Protein AF-0000000075581599 (afdb_homodimer)

Foldseek 3Di:
DDDPPNPPDDDDQFDLDPPWDWAEAQEDWDDDDQKIKDKIWTQQCDPQAPDPPQQRIWIKIKMFGPPDDPSYNVRIDIADGDGNVVVDDQVPPPPPCFLVQDADQHYWDDRDVVFTAYHWHWGHWYKDFQDPPPFPPDDPPWGKIKIWTQTRRNAFFWIFIWMWTQDPVRHTYIDFDADPVRDGDTIAGHAQSNAHKYWDADPVVQKIKIKHFHQDFQPDDPVPDDCQLAPHHSRRQFQWIFMWIDNHNRDTHGLGTQGHDPGSQFGWGSKDWDDDPQKIKIKTFTADPPASGNVGHDDIDITIDGSSVVSDD/DDDPPNPPDDDDQFDLDPPWDWAEAQEDWDDDDQKIKDKIWTQQCPPQAPDPPQQRIWIKIKMFGPPDDPSYNVRIDIADGDGNVVVDDQVPPPPPCFLVQDADQHYWDDRDVVFTAYHWHWGHWYKDFQDPPPFPPDDPPWGKIKIWTQTRRNAFFWIFIWMWTQDPVRHTYIDFDADPVRDGDTIAGHAQSNAHKYWDADPVVQKIKIKHFHQDFQPDDPVVDDCALADHHSRRQFQWIFMWIDNHNRDTHGLGTQGHDPGSQFGWGSKDWDDDPQKIKIKGFTADPPARGNVGHDDIDITIDGSSVVSPD

Secondary structure (DSSP, 8-state):
---SSTTSS------S-SS--EE--S--EEEETTEEEEEEEEE--TTTS-SS-SSSEEEEEEEEETTS-TTSGGGEEEPPP--HHHH--GGG-TTBT-SSS---SSS-EEEETTEEEPPSEEEEEEEE----TTBTT--SSSEEEEEEEEEESSSSSEEEEEEEEE-TTS-EEEE-EE-TTS-EE-EEE-TTTTS--EEEEETTTTEEEEEEEPPS-TTB-GGG--TTT--SSTT---SEEEEEEESSSSSPEEEEEEEE-SSTTS-EEEEEEEEETTEEEEEEEE--TTSSSSSS--EEEEEEETTGGGG--/---SSTTSS------S-SS--EE--S--EEEETTEEEEEEEEE--TTTS-SS-SSSEEEEEEEEETTS-TTSGGGEEEPPP--HHHH--GGG-TTBT-SSS---SSS-EEEETTEEEPPSEEEEEEEE----TTBTT--SSSEEEEEEEEEESSSSSEEEEEEEEE-TTS-EEEE-EE-TTS-EE-EEE-TTTTS--EEEEETTTTEEEEEEEPPS-TTB-GGGS-TTT--SSTT---SEEEEEEESSSSSPEEEEEEEE-SSTTS-EEEEEEEEETTEEEEEEEE--TTSSSSSS-SEEEEEEETTGGGG--

pLDDT: mean 94.84, std 6.59, range [49.62, 98.94]

InterPro domains:
  IPR036278 Sialidase superfamily [SSF50939] (2-287)

Solvent-accessible surface area (backbone atoms only — not comparable to full-atom values): 32936 Å² total; per-residue (Å²): 138,78,59,89,57,81,63,74,68,75,78,82,89,66,66,68,71,78,95,72,48,76,47,77,62,69,44,38,73,42,75,56,93,66,24,38,34,39,50,38,24,35,52,75,33,70,92,63,27,45,77,72,47,30,21,32,19,17,64,27,48,35,39,29,52,66,85,48,64,82,63,40,39,86,44,50,48,62,32,46,88,51,39,36,60,80,74,51,59,70,87,50,38,64,36,54,20,41,45,18,39,56,57,36,85,38,32,60,25,77,78,48,96,96,27,61,28,51,22,56,27,46,47,56,35,25,70,41,68,69,78,53,81,50,33,69,86,35,65,88,85,46,57,57,39,33,39,41,21,20,23,40,38,63,42,71,34,28,17,32,38,33,32,32,38,43,44,95,87,64,49,31,46,61,46,75,34,62,32,88,43,64,27,41,26,28,49,38,57,29,86,20,16,40,42,58,39,28,58,47,78,38,81,87,81,58,32,37,32,37,39,19,30,49,59,61,57,51,53,41,36,72,87,71,57,53,72,70,44,36,48,66,55,48,54,47,49,32,14,25,22,31,34,29,37,17,66,70,84,62,33,69,41,80,53,46,75,76,45,73,48,92,50,42,32,32,11,36,36,60,30,37,74,48,78,56,89,60,27,38,39,34,38,24,43,20,23,54,94,83,28,83,30,38,81,51,47,73,47,74,46,80,46,76,43,71,51,46,74,70,52,65,128,139,79,59,90,58,82,62,74,68,76,78,82,91,65,66,66,72,78,96,71,49,74,46,77,60,70,45,37,74,43,76,54,96,66,25,37,35,41,50,39,25,36,53,75,32,70,89,64,28,42,77,73,45,31,20,32,20,17,65,28,47,34,38,29,50,66,86,47,64,80,62,42,39,86,43,50,48,63,33,46,88,51,38,35,61,79,74,50,59,69,88,52,37,63,36,52,21,40,44,18,38,55,56,34,85,38,30,60,25,76,79,47,95,96,25,60,28,50,22,56,26,46,47,56,35,26,71,43,68,69,77,53,83,48,32,68,86,34,63,88,86,47,56,56,38,33,38,41,20,20,24,41,36,64,40,72,34,27,18,31,39,33,32,34,37,43,44,95,87,64,50,31,46,62,45,75,34,63,32,86,41,64,26,40,26,28,50,38,58,29,86,22,16,41,42,58,36,27,58,47,76,38,80,88,81,58,33,37,33,36,39,21,29,49,59,62,58,51,53,42,36,71,86,72,56,51,77,68,42,37,48,65,55,47,53,49,49,32,14,26,21,33,34,28,37,16,67,70,84,60,33,69,40,81,53,46,74,76,46,74,47,90,50,43,32,34,11,35,35,60,32,37,74,49,78,56,88,59,26,38,40,33,37,24,42,21,26,54,93,82,28,84,31,37,80,50,48,74,46,74,44,82,45,76,41,70,52,47,76,72,51,65,128

Nearest PDB structures (foldseek):
  1w2t-assembly2_B  TM=5.228E-01  e=1.938E-05  Thermotoga maritima MSB8
  4yz5-assembly1_A  TM=5.292E-01  e=6.249E-04  Streptococcus pneumoniae
  3sc7-assembly1_X  TM=5.652E-01  e=1.635E-03  Aspergillus ficuum
  4yz5-assembly2_B  TM=5.063E-01  e=1.550E-03  Streptococcus pneumoniae
  4yz3-assembly1_A  TM=5.206E-01  e=7.700E-03  Streptococcus pneumoniae TIGR4

Organism: Bacteroides fragilis (strain ATCC 25285 / DSM 2151 / CCUG 4856 / JCM 11019 / LMG 10263 / NCTC 9343 / Onslow / VPI 2553 / EN-2) (NCBI:txid272559)

Sequence (626 aa):
MKSEDNGESWSDTYFLTHGEKWHSSACNVLFSNGNVYLAMEQRCRLNEVTGWDVAGLSPTLFRACVEDNLCLASSWSRSEKFIYKEVFDGAKLDFFGIPFYDCETNKPKEIATGINNAPLGWLEANVVKFVDKDHIWHTDLKEVFHLFLRAHTGGVNYAHLFKIEIQDDQSMIPSLEHTPSGQKISYIPFPGGHLKFFIIYDELTRFYWLVSNQATDSMRRVSSLSNIKRYGLPNNERHRLQLHFSRNCVDWCFAGMVACSTNELYSRNYPSAVIKGDDLHIVCRSADEHALNPQYNNMITHHIVSNFRQLIYMKSEDNGESWSDTYFLTHGEKWHSSACNVLFSNGNVYLAMEQRCRLNEVTGWDVAGLSPTLFRACVEDNLCLASSWSRSEKFIYKEVFDGAKLDFFGIPFYDCETNKPKEIATGINNAPLGWLEANVVKFVDKDHIWHTDLKEVFHLFLRAHTGGVNYAHLFKIEIQDDQSMIPSLEHTPSGQKISYIPFPGGHLKFFIIYDELTRFYWLVSNQATDSMRRVSSLSNIKRYGLPNNERHRLQLHFSRNCVDWCFAGMVACSTNELYSRNYPSAVIKGDDLHIVCRSADEHALNPQYNNMITHHIVSNFRQLIY

Structure (mmCIF, N/CA/C/O backbone):
data_AF-0000000075581599-model_v1
#
loop_
_entity.id
_entity.type
_entity.pdbx_description
1 polymer Exo-alpha-sialidase
#
loop_
_atom_site.group_PDB
_atom_site.id
_atom_site.type_symbol
_atom_site.label_atom_id
_atom_site.label_alt_id
_atom_site.label_comp_id
_atom_site.label_asym_id
_atom_site.label_entity_id
_atom_site.label_seq_id
_atom_site.pdbx_PDB_ins_code
_atom_site.Cartn_x
_atom_site.Cartn_y
_atom_site.Cartn_z
_atom_site.occupancy
_atom_site.B_iso_or_equiv
_atom_site.auth_seq_id
_atom_site.auth_comp_id
_atom_site.auth_asym_id
_atom_site.auth_atom_id
_atom_site.pdbx_PDB_model_num
ATOM 1 N N . MET A 1 1 ? -1.448 -27.859 -23.672 1 49.62 1 MET A N 1
ATOM 2 C CA . MET A 1 1 ? -2.645 -28.656 -23.953 1 49.62 1 MET A CA 1
ATOM 3 C C . MET A 1 1 ? -3.549 -27.938 -24.953 1 49.62 1 MET A C 1
ATOM 5 O O . MET A 1 1 ? -3.805 -26.734 -24.812 1 49.62 1 MET A O 1
ATOM 9 N N . LYS A 1 2 ? -3.242 -28.359 -26.219 1 63.81 2 LYS A N 1
ATOM 10 C CA . LYS A 1 2 ? -4.082 -27.719 -27.234 1 63.81 2 LYS A CA 1
ATOM 11 C C . LYS A 1 2 ? -5.152 -28.672 -27.734 1 63.81 2 LYS A C 1
ATOM 13 O O . LYS A 1 2 ? -4.918 -29.891 -27.828 1 63.81 2 LYS A O 1
ATOM 18 N N . SER A 1 3 ? -6.355 -28.062 -27.734 1 71 3 SER A N 1
ATOM 19 C CA . SER A 1 3 ? -7.406 -28.797 -28.422 1 71 3 SER A CA 1
ATOM 20 C C . SER A 1 3 ? -7.344 -28.562 -29.922 1 71 3 SER A C 1
ATOM 22 O O . SER A 1 3 ? -7.172 -27.438 -30.375 1 71 3 SER A O 1
ATOM 24 N N . GLU A 1 4 ? -7.195 -29.625 -30.562 1 78.44 4 GLU A N 1
ATOM 25 C CA . GLU A 1 4 ? -7.16 -29.531 -32.031 1 78.44 4 GLU A CA 1
ATOM 26 C C . GLU A 1 4 ? -8.57 -29.469 -32.594 1 78.44 4 GLU A C 1
ATOM 28 O O . GLU A 1 4 ? -8.734 -29.25 -33.812 1 78.44 4 GLU A O 1
ATOM 33 N N . ASP A 1 5 ? -9.391 -29.719 -31.875 1 82.38 5 ASP A N 1
ATOM 34 C CA . ASP A 1 5 ? -10.758 -29.766 -32.375 1 82.38 5 ASP A CA 1
ATOM 35 C C . ASP A 1 5 ? -11.672 -28.828 -31.594 1 82.38 5 ASP A C 1
ATOM 37 O O . ASP A 1 5 ? -12.828 -29.141 -31.328 1 82.38 5 ASP A O 1
ATOM 41 N N . ASN A 1 6 ? -11.094 -27.797 -31.219 1 78.69 6 ASN A N 1
ATOM 42 C CA . ASN A 1 6 ? -11.828 -26.75 -30.516 1 78.69 6 ASN A CA 1
ATOM 43 C C . ASN A 1 6 ? -12.414 -27.25 -29.203 1 78.69 6 ASN A C 1
ATOM 45 O O . ASN A 1 6 ? -13.523 -26.859 -28.828 1 78.69 6 ASN A O 1
ATOM 49 N N . GLY A 1 7 ? -11.75 -28.25 -28.625 1 79.25 7 GLY A N 1
ATOM 50 C CA . GLY A 1 7 ? -12.18 -28.75 -27.328 1 79.25 7 GLY A CA 1
ATOM 51 C C . GLY A 1 7 ? -13.297 -29.781 -27.438 1 79.25 7 GLY A C 1
ATOM 52 O O . GLY A 1 7 ? -13.969 -30.047 -26.438 1 79.25 7 GLY A O 1
ATOM 53 N N . GLU A 1 8 ? -13.57 -30.328 -28.578 1 84.88 8 GLU A N 1
ATOM 54 C CA . GLU A 1 8 ? -14.672 -31.25 -28.781 1 84.88 8 GLU A CA 1
ATOM 55 C C . GLU A 1 8 ? -14.352 -32.625 -28.188 1 84.88 8 GLU A C 1
ATOM 57 O O . GLU A 1 8 ? -15.25 -33.375 -27.781 1 84.88 8 GLU A O 1
ATOM 62 N N . SER A 1 9 ? -13.156 -32.969 -28.328 1 83.62 9 SER A N 1
ATOM 63 C CA . SER A 1 9 ? -12.742 -34.25 -27.766 1 83.62 9 SER A CA 1
ATOM 64 C C . SER A 1 9 ? -11.68 -34.062 -26.688 1 83.62 9 SER A C 1
ATOM 66 O O . SER A 1 9 ? -10.898 -33.125 -26.75 1 83.62 9 SER A O 1
ATOM 68 N N . TRP A 1 10 ? -11.805 -34.875 -25.656 1 80.69 10 TRP A N 1
ATOM 69 C CA . TRP A 1 10 ? -10.844 -34.812 -24.547 1 80.69 10 TRP A CA 1
ATOM 70 C C . TRP A 1 10 ? -10.227 -36.188 -24.297 1 80.69 10 TRP A C 1
ATOM 72 O O . TRP A 1 10 ? -10.852 -37.219 -24.578 1 80.69 10 TRP A O 1
ATOM 82 N N . SER A 1 11 ? -8.898 -36.188 -24.062 1 80 11 SER A N 1
ATOM 83 C CA . SER A 1 11 ? -8.258 -37.406 -23.594 1 80 11 SER A CA 1
ATOM 84 C C . SER A 1 11 ? -8.883 -37.906 -22.297 1 80 11 SER A C 1
ATOM 86 O O . SER A 1 11 ? -9.781 -37.25 -21.75 1 80 11 SER A O 1
ATOM 88 N N . ASP A 1 12 ? -8.391 -39.125 -21.875 1 82.62 12 ASP A N 1
ATOM 89 C CA . ASP A 1 12 ? -8.797 -39.625 -20.578 1 82.62 12 ASP A CA 1
ATOM 90 C C . ASP A 1 12 ? -8.352 -38.688 -19.453 1 82.62 12 ASP A C 1
ATOM 92 O O . ASP A 1 12 ? -7.422 -37.906 -19.625 1 82.62 12 ASP A O 1
ATOM 96 N N . THR A 1 13 ? -9.125 -38.688 -18.453 1 85.94 13 THR A N 1
ATOM 97 C CA . THR A 1 13 ? -8.789 -37.906 -17.281 1 85.94 13 THR A CA 1
ATOM 98 C C . THR A 1 13 ? -7.621 -38.531 -16.516 1 85.94 13 THR A C 1
ATOM 100 O O . THR A 1 13 ? -7.586 -39.75 -16.328 1 85.94 13 THR A O 1
ATOM 103 N N . TYR A 1 14 ? -6.586 -37.656 -16.266 1 87.31 14 TYR A N 1
ATOM 104 C CA . TYR A 1 14 ? -5.465 -38.062 -15.422 1 87.31 14 TYR A CA 1
ATOM 105 C C . TYR A 1 14 ? -5.5 -37.344 -14.078 1 87.31 14 TYR A C 1
ATOM 107 O O . TYR A 1 14 ? -5.816 -36.156 -14.008 1 87.31 14 TYR A O 1
ATOM 115 N N . PHE A 1 15 ? -5.207 -38.156 -13.039 1 89.88 15 PHE A N 1
ATOM 116 C CA . PHE A 1 15 ? -5.191 -37.625 -11.695 1 89.88 15 PHE A CA 1
ATOM 117 C C . PHE A 1 15 ? -3.762 -37.406 -11.211 1 89.88 15 PHE A C 1
ATOM 119 O O . PHE A 1 15 ? -2.959 -38.344 -11.203 1 89.88 15 PHE A O 1
ATOM 126 N N . LEU A 1 16 ? -3.467 -36.188 -10.867 1 91.25 16 LEU A N 1
ATOM 127 C CA . LEU A 1 16 ? -2.135 -35.875 -10.359 1 91.25 16 LEU A CA 1
ATOM 128 C C . LEU A 1 16 ? -2.047 -36.125 -8.859 1 91.25 16 LEU A C 1
ATOM 130 O O . LEU A 1 16 ? -0.949 -36.25 -8.312 1 91.25 16 LEU A O 1
ATOM 134 N N . THR A 1 17 ? -3.195 -36.062 -8.109 1 90.62 17 THR A N 1
ATOM 135 C CA . THR A 1 17 ? -3.277 -36.375 -6.684 1 90.62 17 THR A CA 1
ATOM 136 C C . THR A 1 17 ? -4.484 -37.25 -6.379 1 90.62 17 THR A C 1
ATOM 138 O O . THR A 1 17 ? -5.379 -37.406 -7.215 1 90.62 17 THR A O 1
ATOM 141 N N . HIS A 1 18 ? -4.395 -37.906 -5.219 1 90.31 18 HIS A N 1
ATOM 142 C CA . HIS A 1 18 ? -5.504 -38.75 -4.781 1 90.31 18 HIS A CA 1
ATOM 143 C C . HIS A 1 18 ? -5.934 -38.406 -3.361 1 90.31 18 HIS A C 1
ATOM 145 O O . HIS A 1 18 ? -5.102 -38.344 -2.455 1 90.31 18 HIS A O 1
ATOM 151 N N . GLY A 1 19 ? -7.203 -38.188 -3.258 1 91.19 19 GLY A N 1
ATOM 152 C CA . GLY A 1 19 ? -7.762 -37.969 -1.933 1 91.19 19 GLY A CA 1
ATOM 153 C C . GLY A 1 19 ? -7.574 -36.531 -1.427 1 91.19 19 GLY A C 1
ATOM 154 O O . GLY A 1 19 ? -7.977 -36.219 -0.308 1 91.19 19 GLY A O 1
ATOM 155 N N . GLU A 1 20 ? -6.898 -35.75 -2.158 1 93.19 20 GLU A N 1
ATOM 156 C CA . GLU A 1 20 ? -6.652 -34.344 -1.762 1 93.19 20 GLU A CA 1
ATOM 157 C C . GLU A 1 20 ? -7.645 -33.406 -2.428 1 93.19 20 GLU A C 1
ATOM 159 O O . GLU A 1 20 ? -8.172 -33.688 -3.5 1 93.19 20 GLU A O 1
ATOM 164 N N . LYS A 1 21 ? -7.961 -32.344 -1.709 1 94.25 21 LYS A N 1
ATOM 165 C CA . LYS A 1 21 ? -8.789 -31.281 -2.268 1 94.25 21 LYS A CA 1
ATOM 166 C C . LYS A 1 21 ? -7.957 -30.031 -2.557 1 94.25 21 LYS A C 1
ATOM 168 O O . LYS A 1 21 ? -7.066 -29.672 -1.781 1 94.25 21 LYS A O 1
ATOM 173 N N . TRP A 1 22 ? -8.305 -29.438 -3.688 1 95.25 22 TRP A N 1
ATOM 174 C CA . TRP A 1 22 ? -7.457 -28.359 -4.172 1 95.25 22 TRP A CA 1
ATOM 175 C C . TRP A 1 22 ? -8.297 -27.141 -4.547 1 95.25 22 TRP A C 1
ATOM 177 O O . TRP A 1 22 ? -9.477 -27.266 -4.887 1 95.25 22 TRP A O 1
ATOM 187 N N . HIS A 1 23 ? -7.719 -25.938 -4.375 1 95.06 23 HIS A N 1
ATOM 188 C CA . HIS A 1 23 ? -8.188 -24.672 -4.91 1 95.06 23 HIS A CA 1
ATOM 189 C C . HIS A 1 23 ? -7.203 -24.094 -5.926 1 95.06 23 HIS A C 1
ATOM 191 O O . HIS A 1 23 ? -5.988 -24.203 -5.742 1 95.06 23 HIS A O 1
ATOM 197 N N . SER A 1 24 ? -7.77 -23.625 -6.996 1 90.12 24 SER A N 1
ATOM 198 C CA . SER A 1 24 ? -6.902 -22.922 -7.938 1 90.12 24 SER A CA 1
ATOM 199 C C . SER A 1 24 ? -7.676 -21.875 -8.727 1 90.12 24 SER A C 1
ATOM 201 O O . SER A 1 24 ? -8.914 -21.875 -8.742 1 90.12 24 SER A O 1
ATOM 203 N N . SER A 1 25 ? -6.965 -20.875 -9.141 1 92.38 25 SER A N 1
ATOM 204 C CA . SER A 1 25 ? -7.438 -19.891 -10.102 1 92.38 25 SER A CA 1
ATOM 205 C C . SER A 1 25 ? -6.449 -19.719 -11.25 1 92.38 25 SER A C 1
ATOM 207 O O . SER A 1 25 ? -5.453 -20.438 -11.336 1 92.38 25 SER A O 1
ATOM 209 N N . ALA A 1 26 ? -6.84 -18.922 -12.25 1 90.94 26 ALA A N 1
ATOM 210 C CA . ALA A 1 26 ? -5.969 -18.656 -13.391 1 90.94 26 ALA A CA 1
ATOM 211 C C . ALA A 1 26 ? -4.754 -17.828 -12.977 1 90.94 26 ALA A C 1
ATOM 213 O O . ALA A 1 26 ? -4.699 -16.625 -13.242 1 90.94 26 ALA A O 1
ATOM 214 N N . CYS A 1 27 ? -3.795 -18.531 -12.328 1 94.75 27 CYS A N 1
ATOM 215 C CA . CYS A 1 27 ? -2.561 -17.875 -11.922 1 94.75 27 CYS A CA 1
ATOM 216 C C . CYS A 1 27 ? -1.432 -18.188 -12.898 1 94.75 27 CYS A C 1
ATOM 218 O O . CYS A 1 27 ? -1.618 -18.938 -13.852 1 94.75 27 CYS A O 1
ATOM 220 N N . ASN A 1 28 ? -0.31 -17.562 -12.695 1 97.5 28 ASN A N 1
ATOM 221 C CA . ASN A 1 28 ? 0.741 -17.625 -13.703 1 97.5 28 ASN A CA 1
ATOM 222 C C . ASN A 1 28 ? 1.496 -18.953 -13.656 1 97.5 28 ASN A C 1
ATOM 224 O O . ASN A 1 28 ? 1.33 -19.719 -12.711 1 97.5 28 ASN A O 1
ATOM 228 N N . VAL A 1 29 ? 2.195 -19.234 -14.75 1 96.81 29 VAL A N 1
ATOM 229 C CA . VAL A 1 29 ? 3.109 -20.359 -14.906 1 96.81 29 VAL A CA 1
ATOM 230 C C . VAL A 1 29 ? 4.504 -19.844 -15.258 1 96.81 29 VAL A C 1
ATOM 232 O O . VAL A 1 29 ? 4.656 -18.969 -16.109 1 96.81 29 VAL A O 1
ATOM 235 N N . LEU A 1 30 ? 5.445 -20.375 -14.539 1 97.38 30 LEU A N 1
ATOM 236 C CA . LEU A 1 30 ? 6.82 -19.938 -14.758 1 97.38 30 LEU A CA 1
ATOM 237 C C . LEU A 1 30 ? 7.664 -21.062 -15.336 1 97.38 30 LEU A C 1
ATOM 239 O O . LEU A 1 30 ? 7.57 -22.203 -14.883 1 97.38 30 LEU A O 1
ATOM 243 N N . PHE A 1 31 ? 8.43 -20.766 -16.344 1 95.88 31 PHE A N 1
ATOM 244 C CA . PHE A 1 31 ? 9.422 -21.672 -16.891 1 95.88 31 PHE A CA 1
ATOM 245 C C . PHE A 1 31 ? 10.836 -21.234 -16.516 1 95.88 31 PHE A C 1
ATOM 247 O O . PHE A 1 31 ? 11.203 -20.078 -16.719 1 95.88 31 PHE A O 1
ATOM 254 N N . SER A 1 32 ? 11.531 -22.109 -15.945 1 94.12 32 SER A N 1
ATOM 255 C CA . SER A 1 32 ? 12.898 -21.812 -15.539 1 94.12 32 SER A CA 1
ATOM 256 C C . SER A 1 32 ? 13.773 -23.062 -15.562 1 94.12 32 SER A C 1
ATOM 258 O O . SER A 1 32 ? 13.391 -24.109 -15.016 1 94.12 32 SER A O 1
ATOM 260 N N . ASN A 1 33 ? 14.859 -23.016 -16.219 1 93.12 33 ASN A N 1
ATOM 261 C CA . ASN A 1 33 ? 15.875 -24.062 -16.234 1 93.12 33 ASN A CA 1
ATOM 262 C C . ASN A 1 33 ? 15.289 -25.406 -16.625 1 93.12 33 ASN A C 1
ATOM 264 O O . ASN A 1 33 ? 15.484 -26.406 -15.938 1 93.12 33 ASN A O 1
ATOM 268 N N . GLY A 1 34 ? 14.469 -25.422 -17.594 1 96 34 GLY A N 1
ATOM 269 C CA . GLY A 1 34 ? 13.922 -26.656 -18.141 1 96 34 GLY A CA 1
ATOM 270 C C . GLY A 1 34 ? 12.734 -27.188 -17.359 1 96 34 GLY A C 1
ATOM 271 O O . GLY A 1 34 ? 12.219 -28.266 -17.672 1 96 34 GLY A O 1
ATOM 272 N N . ASN A 1 35 ? 12.336 -26.422 -16.375 1 97.88 35 ASN A N 1
ATOM 273 C CA . ASN A 1 35 ? 11.203 -26.828 -15.555 1 97.88 35 ASN A CA 1
ATOM 274 C C . ASN A 1 35 ? 10.031 -25.859 -15.688 1 97.88 35 ASN A C 1
ATOM 276 O O . ASN A 1 35 ? 10.227 -24.703 -16.047 1 97.88 35 ASN A O 1
ATOM 280 N N . VAL A 1 36 ? 8.852 -26.422 -15.469 1 97.81 36 VAL A N 1
ATOM 281 C CA . VAL A 1 36 ? 7.652 -25.609 -15.344 1 97.81 36 VAL A CA 1
ATOM 282 C C . VAL A 1 36 ? 7.219 -25.547 -13.883 1 97.81 36 VAL A C 1
ATOM 284 O O . VAL A 1 36 ? 7.301 -26.547 -13.164 1 97.81 36 VAL A O 1
ATOM 287 N N . TYR A 1 37 ? 6.918 -24.375 -13.438 1 98.06 37 TYR A N 1
ATOM 288 C CA . TYR A 1 37 ? 6.441 -24.141 -12.086 1 98.06 37 TYR A CA 1
ATOM 289 C C . TYR A 1 37 ? 5.039 -23.531 -12.094 1 98.06 37 TYR A C 1
ATOM 291 O O . TYR A 1 37 ? 4.758 -22.609 -12.859 1 98.06 37 TYR A O 1
ATOM 299 N N . LEU A 1 38 ? 4.152 -24.031 -11.328 1 96.69 38 LEU A N 1
ATOM 300 C CA . LEU A 1 38 ? 2.84 -23.438 -11.094 1 96.69 38 LEU A CA 1
ATOM 301 C C . LEU A 1 38 ? 2.393 -23.656 -9.656 1 96.69 38 LEU A C 1
ATOM 303 O O . LEU A 1 38 ? 2.955 -24.5 -8.953 1 96.69 38 LEU A O 1
ATOM 307 N N . ALA A 1 39 ? 1.463 -22.844 -9.227 1 97.88 39 ALA A N 1
ATOM 308 C CA . ALA A 1 39 ? 1.023 -22.953 -7.836 1 97.88 39 ALA A CA 1
ATOM 309 C C . ALA A 1 39 ? -0.473 -23.234 -7.754 1 97.88 39 ALA A C 1
ATOM 311 O O . ALA A 1 39 ? -1.257 -22.703 -8.547 1 97.88 39 ALA A O 1
ATOM 312 N N . MET A 1 40 ? -0.856 -24.062 -6.859 1 97.25 40 MET A N 1
ATOM 313 C CA . MET A 1 40 ? -2.225 -24.328 -6.426 1 97.25 40 MET A CA 1
ATOM 314 C C . MET A 1 40 ? -2.307 -24.406 -4.906 1 97.25 40 MET A C 1
ATOM 316 O O . MET A 1 40 ? -1.281 -24.469 -4.227 1 97.25 40 MET A O 1
ATOM 320 N N . GLU A 1 41 ? -3.49 -24.328 -4.383 1 97.94 41 GLU A N 1
ATOM 321 C CA . GLU A 1 41 ? -3.635 -24.391 -2.932 1 97.94 41 GLU A CA 1
ATOM 322 C C . GLU A 1 41 ? -4.285 -25.688 -2.492 1 97.94 41 GLU A C 1
ATOM 324 O O . GLU A 1 41 ? -5.395 -26.016 -2.92 1 97.94 41 GLU A O 1
ATOM 329 N N . GLN A 1 42 ? -3.613 -26.406 -1.667 1 97.5 42 GLN A N 1
ATOM 330 C CA . GLN A 1 42 ? -4.215 -27.594 -1.079 1 97.5 42 GLN A CA 1
ATOM 331 C C . GLN A 1 42 ? -5.09 -27.234 0.119 1 97.5 42 GLN A C 1
ATOM 333 O O . GLN A 1 42 ? -4.703 -26.406 0.95 1 97.5 42 GLN A O 1
ATOM 338 N N . ARG A 1 43 ? -6.254 -27.844 0.167 1 96.06 43 ARG A N 1
ATOM 339 C CA . ARG A 1 43 ? -7.109 -27.703 1.341 1 96.06 43 ARG A CA 1
ATOM 340 C C . ARG A 1 43 ? -6.719 -28.703 2.426 1 96.06 43 ARG A C 1
ATOM 342 O O . ARG A 1 43 ? -7.184 -29.844 2.424 1 96.06 43 ARG A O 1
ATOM 349 N N . CYS A 1 44 ? -6.035 -28.203 3.4 1 94.31 44 CYS A N 1
ATOM 350 C CA . CYS A 1 44 ? -5.387 -29.109 4.344 1 94.31 44 CYS A CA 1
ATOM 351 C C . CYS A 1 44 ? -6.188 -29.203 5.637 1 94.31 44 CYS A C 1
ATOM 353 O O . CYS A 1 44 ? -5.934 -30.094 6.461 1 94.31 44 CYS A O 1
ATOM 355 N N . ARG A 1 45 ? -7.172 -28.422 5.82 1 90.81 45 ARG A N 1
ATOM 356 C CA . ARG A 1 45 ? -7.883 -28.359 7.094 1 90.81 45 ARG A CA 1
ATOM 357 C C . ARG A 1 45 ? -9.391 -28.375 6.875 1 90.81 45 ARG A C 1
ATOM 359 O O . ARG A 1 45 ? -10.117 -27.578 7.473 1 90.81 45 ARG A O 1
ATOM 366 N N . LEU A 1 46 ? -9.844 -29.203 6.086 1 85.12 46 LEU A N 1
ATOM 367 C CA . LEU A 1 46 ? -11.234 -29.281 5.652 1 85.12 46 LEU A CA 1
ATOM 368 C C . LEU A 1 46 ? -12.172 -29.469 6.844 1 85.12 46 LEU A C 1
ATOM 370 O O . LEU A 1 46 ? -13.281 -28.938 6.852 1 85.12 46 LEU A O 1
ATOM 374 N N . ASN A 1 47 ? -11.75 -30.078 7.828 1 87.62 47 ASN A N 1
ATOM 375 C CA . ASN A 1 47 ? -12.625 -30.359 8.961 1 87.62 47 ASN A CA 1
ATOM 376 C C . ASN A 1 47 ? -12.508 -29.297 10.047 1 87.62 47 ASN A C 1
ATOM 378 O O . ASN A 1 47 ? -13.273 -29.297 11.008 1 87.62 47 ASN A O 1
ATOM 382 N N . GLU A 1 48 ? -11.68 -28.375 9.844 1 91.38 48 GLU A N 1
ATOM 383 C CA . GLU A 1 48 ? -11.422 -27.375 10.875 1 91.38 48 GLU A CA 1
ATOM 384 C C . GLU A 1 48 ? -11.969 -26.016 10.469 1 91.38 48 GLU A C 1
ATOM 386 O O . GLU A 1 48 ? -12.281 -25.188 11.32 1 91.38 48 GLU A O 1
ATOM 391 N N . VAL A 1 49 ? -12.023 -25.719 9.203 1 91.19 49 VAL A N 1
ATOM 392 C CA . VAL A 1 49 ? -12.531 -24.469 8.672 1 91.19 49 VAL A CA 1
ATOM 393 C C . VAL A 1 49 ? -13.734 -24.719 7.773 1 91.19 49 VAL A C 1
ATOM 395 O O . VAL A 1 49 ? -13.633 -25.438 6.777 1 91.19 49 VAL A O 1
ATOM 398 N N . THR A 1 50 ? -14.828 -24.172 8.156 1 90.75 50 THR A N 1
ATOM 399 C CA . THR A 1 50 ? -16.047 -24.359 7.359 1 90.75 50 THR A CA 1
ATOM 400 C C . THR A 1 50 ? -16.25 -23.188 6.406 1 90.75 50 THR A C 1
ATOM 402 O O . THR A 1 50 ? -15.68 -22.109 6.605 1 90.75 50 THR A O 1
ATOM 405 N N . GLY A 1 51 ? -16.984 -23.438 5.324 1 91.31 51 GLY A N 1
ATOM 406 C CA . GLY A 1 51 ? -17.203 -22.391 4.344 1 91.31 51 GLY A CA 1
ATOM 407 C C . GLY A 1 51 ? -16 -22.156 3.449 1 91.31 51 GLY A C 1
ATOM 408 O O . GLY A 1 51 ? -15.352 -23.094 3.002 1 91.31 51 GLY A O 1
ATOM 409 N N . TRP A 1 52 ? -15.875 -20.906 3.113 1 92.25 52 TRP A N 1
ATOM 410 C CA . TRP A 1 52 ? -14.719 -20.531 2.295 1 92.25 52 TRP A CA 1
ATOM 411 C C . TRP A 1 52 ? -13.422 -20.672 3.09 1 92.25 52 TRP A C 1
ATOM 413 O O . TRP A 1 52 ? -13.094 -19.812 3.906 1 92.25 52 TRP A O 1
ATOM 423 N N . ASP A 1 53 ? -12.609 -21.672 2.863 1 92.75 53 ASP A N 1
ATOM 424 C CA . ASP A 1 53 ? -11.5 -22.141 3.695 1 92.75 53 ASP A CA 1
ATOM 425 C C . ASP A 1 53 ? -10.188 -21.484 3.281 1 92.75 53 ASP A C 1
ATOM 427 O O . ASP A 1 53 ? -9.195 -22.172 3.037 1 92.75 53 ASP A O 1
ATOM 431 N N . VAL A 1 54 ? -10.117 -20.188 3.389 1 95.38 54 VAL A N 1
ATOM 432 C CA . VAL A 1 54 ? -8.906 -19.5 2.984 1 95.38 54 VAL A CA 1
ATOM 433 C C . VAL A 1 54 ? -7.859 -19.594 4.098 1 95.38 54 VAL A C 1
ATOM 435 O O . VAL A 1 54 ? -6.66 -19.438 3.846 1 95.38 54 VAL A O 1
ATOM 438 N N . ALA A 1 55 ? -8.258 -19.922 5.316 1 96.25 55 ALA A N 1
ATOM 439 C CA . ALA A 1 55 ? -7.344 -20.047 6.449 1 96.25 55 ALA A CA 1
ATOM 440 C C . ALA A 1 55 ? -6.637 -21.406 6.43 1 96.25 55 ALA A C 1
ATOM 442 O O . ALA A 1 55 ? -5.516 -21.531 6.93 1 96.25 55 ALA A O 1
ATOM 443 N N . GLY A 1 56 ? -7.262 -22.375 5.871 1 96.38 56 GLY A N 1
ATOM 444 C CA . GLY A 1 56 ? -6.738 -23.734 5.895 1 96.38 56 GLY A CA 1
ATOM 445 C C . GLY A 1 56 ? -5.961 -24.094 4.641 1 96.38 56 GLY A C 1
ATOM 446 O O . GLY A 1 56 ? -5.52 -25.234 4.488 1 96.38 56 GLY A O 1
ATOM 447 N N . LEU A 1 57 ? -5.75 -23.125 3.777 1 97.31 57 LEU A N 1
ATOM 448 C CA . LEU A 1 57 ? -5.102 -23.391 2.498 1 97.31 57 LEU A CA 1
ATOM 449 C C . LEU A 1 57 ? -3.586 -23.438 2.652 1 97.31 57 LEU A C 1
ATOM 451 O O . LEU A 1 57 ? -3.014 -22.641 3.404 1 97.31 57 LEU A O 1
ATOM 455 N N . SER A 1 58 ? -3.012 -24.359 1.935 1 98.25 58 SER A N 1
ATOM 456 C CA . SER A 1 58 ? -1.565 -24.438 1.76 1 98.25 58 SER A CA 1
ATOM 457 C C . SER A 1 58 ? -1.17 -24.156 0.312 1 98.25 58 SER A C 1
ATOM 459 O O . SER A 1 58 ? -1.22 -25.062 -0.529 1 98.25 58 SER A O 1
ATOM 461 N N . PRO A 1 59 ? -0.797 -22.938 0.007 1 98.44 59 PRO A N 1
ATOM 462 C CA . PRO A 1 59 ? -0.237 -22.734 -1.331 1 98.44 59 PRO A CA 1
ATOM 463 C C . PRO A 1 59 ? 0.958 -23.641 -1.615 1 98.44 59 PRO A C 1
ATOM 465 O O . PRO A 1 59 ? 1.897 -23.703 -0.818 1 98.44 59 PRO A O 1
ATOM 468 N N . THR A 1 60 ? 0.909 -24.344 -2.727 1 98.38 60 THR A N 1
ATOM 469 C CA . THR A 1 60 ? 1.873 -25.391 -3.059 1 98.38 60 THR A CA 1
ATOM 470 C C . THR A 1 60 ? 2.469 -25.156 -4.441 1 98.38 60 THR A C 1
ATOM 472 O O . THR A 1 60 ? 1.737 -25 -5.422 1 98.38 60 THR A O 1
ATOM 475 N N . LEU A 1 61 ? 3.777 -25.094 -4.453 1 98.56 61 LEU A N 1
ATOM 476 C CA . LEU A 1 61 ? 4.488 -25 -5.727 1 98.56 61 LEU A CA 1
ATOM 477 C C . LEU A 1 61 ? 4.691 -26.391 -6.336 1 98.56 61 LEU A C 1
ATOM 479 O O . LEU A 1 61 ? 5.168 -27.297 -5.66 1 98.56 61 LEU A O 1
ATOM 483 N N . PHE A 1 62 ? 4.281 -26.5 -7.586 1 97.94 62 PHE A N 1
ATOM 484 C CA . PHE A 1 62 ? 4.523 -27.703 -8.375 1 97.94 62 PHE A CA 1
ATOM 485 C C . PHE A 1 62 ? 5.652 -27.469 -9.375 1 97.94 62 PHE A C 1
ATOM 487 O O . PHE A 1 62 ? 5.77 -26.391 -9.953 1 97.94 62 PHE A O 1
ATOM 494 N N . ARG A 1 63 ? 6.434 -28.469 -9.484 1 98.5 63 ARG A N 1
ATOM 495 C CA . ARG A 1 63 ? 7.539 -28.438 -10.438 1 98.5 63 ARG A CA 1
ATOM 496 C C . ARG A 1 63 ? 7.57 -29.703 -11.281 1 98.5 63 ARG A C 1
ATOM 498 O O . ARG A 1 63 ? 7.387 -30.812 -10.766 1 98.5 63 ARG A O 1
ATOM 505 N N . ALA A 1 64 ? 7.766 -29.578 -12.578 1 98.12 64 ALA A N 1
ATOM 506 C CA . ALA A 1 64 ? 7.992 -30.703 -13.484 1 98.12 64 ALA A CA 1
ATOM 507 C C . ALA A 1 64 ? 8.953 -30.312 -14.609 1 98.12 64 ALA A C 1
ATOM 509 O O . ALA A 1 64 ? 9.023 -29.141 -15 1 98.12 64 ALA A O 1
ATOM 510 N N . CYS A 1 65 ? 9.656 -31.328 -15.062 1 97.88 65 CYS A N 1
ATOM 511 C CA . CYS A 1 65 ? 10.43 -31.109 -16.281 1 97.88 65 CYS A CA 1
ATOM 512 C C . CYS A 1 65 ? 9.508 -30.891 -17.484 1 97.88 65 CYS A C 1
ATOM 514 O O . CYS A 1 65 ? 8.547 -31.641 -17.672 1 97.88 65 CYS A O 1
ATOM 516 N N . VAL A 1 66 ? 9.836 -29.922 -18.281 1 97 66 VAL A N 1
ATOM 517 C CA . VAL A 1 66 ? 8.953 -29.531 -19.375 1 97 66 VAL A CA 1
ATOM 518 C C . VAL A 1 66 ? 8.867 -30.672 -20.391 1 97 66 VAL A C 1
ATOM 520 O O . VAL A 1 66 ? 7.879 -30.797 -21.109 1 97 66 VAL A O 1
ATOM 523 N N . GLU A 1 67 ? 9.875 -31.531 -20.406 1 96.88 67 GLU A N 1
ATOM 524 C CA . GLU A 1 67 ? 9.938 -32.625 -21.375 1 96.88 67 GLU A CA 1
ATOM 525 C C . GLU A 1 67 ? 9.195 -33.844 -20.891 1 96.88 67 GLU A C 1
ATOM 527 O O . GLU A 1 67 ? 8.961 -34.781 -21.656 1 96.88 67 GLU A O 1
ATOM 532 N N . ASP A 1 68 ? 8.828 -33.844 -19.688 1 96.69 68 ASP A N 1
ATOM 533 C CA . ASP A 1 68 ? 8.141 -35 -19.125 1 96.69 68 ASP A CA 1
ATOM 534 C C . ASP A 1 68 ? 6.672 -35 -19.547 1 96.69 68 ASP A C 1
ATOM 536 O O . ASP A 1 68 ? 6.156 -34 -20.062 1 96.69 68 ASP A O 1
ATOM 540 N N . ASN A 1 69 ? 6.02 -36.25 -19.391 1 93.88 69 ASN A N 1
ATOM 541 C CA . ASN A 1 69 ? 4.566 -36.312 -19.516 1 93.88 69 ASN A CA 1
ATOM 542 C C . ASN A 1 69 ? 3.869 -35.688 -18.328 1 93.88 69 ASN A C 1
ATOM 544 O O . ASN A 1 69 ? 3.77 -36.281 -17.25 1 93.88 69 ASN A O 1
ATOM 548 N N . LEU A 1 70 ? 3.316 -34.5 -18.516 1 93.06 70 LEU A N 1
ATOM 549 C CA . LEU A 1 70 ? 2.795 -33.688 -17.438 1 93.06 70 LEU A CA 1
ATOM 550 C C . LEU A 1 70 ? 1.466 -34.219 -16.938 1 93.06 70 LEU A C 1
ATOM 552 O O . LEU A 1 70 ? 0.943 -33.75 -15.922 1 93.06 70 LEU A O 1
ATOM 556 N N . CYS A 1 71 ? 0.937 -35.219 -17.562 1 91.5 71 CYS A N 1
ATOM 557 C CA . CYS A 1 71 ? -0.302 -35.812 -17.094 1 91.5 71 CYS A CA 1
ATOM 558 C C . CYS A 1 71 ? -0.023 -36.875 -16.047 1 91.5 71 CYS A C 1
ATOM 560 O O . CYS A 1 71 ? -0.949 -37.406 -15.414 1 91.5 71 CYS A O 1
ATOM 562 N N . LEU A 1 72 ? 1.237 -37.219 -15.852 1 92.62 72 LEU A N 1
ATOM 563 C CA . LEU A 1 72 ? 1.618 -38.219 -14.867 1 92.62 72 LEU A CA 1
ATOM 564 C C . LEU A 1 72 ? 1.961 -37.562 -13.531 1 92.62 72 LEU A C 1
ATOM 566 O O . LEU A 1 72 ? 2.779 -36.656 -13.477 1 92.62 72 LEU A O 1
ATOM 570 N N . ALA A 1 73 ? 1.41 -38.125 -12.5 1 94.56 73 ALA A N 1
ATOM 571 C CA . ALA A 1 73 ? 1.68 -37.625 -11.148 1 94.56 73 ALA A CA 1
ATOM 572 C C . ALA A 1 73 ? 3.166 -37.75 -10.812 1 94.56 73 ALA A C 1
ATOM 574 O O . ALA A 1 73 ? 3.715 -36.875 -10.133 1 94.56 73 ALA A O 1
ATOM 575 N N . SER A 1 74 ? 3.83 -38.719 -11.344 1 95.31 74 SER A N 1
ATOM 576 C CA . SER A 1 74 ? 5.227 -38.969 -11.016 1 95.31 74 SER A CA 1
ATOM 577 C C . SER A 1 74 ? 6.152 -37.938 -11.641 1 95.31 74 SER A C 1
ATOM 579 O O . SER A 1 74 ? 7.324 -37.844 -11.266 1 95.31 74 SER A O 1
ATOM 581 N N . SER A 1 75 ? 5.664 -37.188 -12.562 1 96.69 75 SER A N 1
ATOM 582 C CA . SER A 1 75 ? 6.473 -36.156 -13.211 1 96.69 75 SER A CA 1
ATOM 583 C C . SER A 1 75 ? 6.574 -34.906 -12.344 1 96.69 75 SER A C 1
ATOM 585 O O . SER A 1 75 ? 7.398 -34.031 -12.602 1 96.69 75 SER A O 1
ATOM 587 N N . TRP A 1 76 ? 5.723 -34.906 -11.297 1 97.25 76 TRP A N 1
ATOM 588 C CA . TRP A 1 76 ? 5.598 -33.656 -10.547 1 97.25 76 TRP A CA 1
ATOM 589 C C . TRP A 1 76 ? 6.184 -33.812 -9.148 1 97.25 76 TRP A C 1
ATOM 591 O O . TRP A 1 76 ? 6.02 -34.844 -8.5 1 97.25 76 TRP A O 1
ATOM 601 N N . SER A 1 77 ? 6.895 -32.781 -8.711 1 97.44 77 SER A N 1
ATOM 602 C CA . SER A 1 77 ? 7.25 -32.594 -7.309 1 97.44 77 SER A CA 1
ATOM 603 C C . SER A 1 77 ? 6.473 -31.422 -6.703 1 97.44 77 SER A C 1
ATOM 605 O O . SER A 1 77 ? 6.031 -30.531 -7.426 1 97.44 77 SER A O 1
ATOM 607 N N . ARG A 1 78 ? 6.312 -31.438 -5.398 1 97.38 78 ARG A N 1
ATOM 608 C CA . ARG A 1 78 ? 5.551 -30.406 -4.719 1 97.38 78 ARG A CA 1
ATOM 609 C C . ARG A 1 78 ? 6.324 -29.844 -3.533 1 97.38 78 ARG A C 1
ATOM 611 O O . ARG A 1 78 ? 7.105 -30.562 -2.9 1 97.38 78 ARG A O 1
ATOM 618 N N . SER A 1 79 ? 6.062 -28.594 -3.275 1 98.69 79 SER A N 1
ATOM 619 C CA . SER A 1 79 ? 6.641 -28.016 -2.066 1 98.69 79 SER A CA 1
ATOM 620 C C . SER A 1 79 ? 5.973 -28.562 -0.814 1 98.69 79 SER A C 1
ATOM 622 O O . SER A 1 79 ? 4.844 -29.062 -0.873 1 98.69 79 SER A O 1
ATOM 624 N N . GLU A 1 80 ? 6.66 -28.438 0.293 1 98.44 80 GLU A N 1
ATOM 625 C CA . GLU A 1 80 ? 6.09 -28.812 1.584 1 98.44 80 GLU A CA 1
ATOM 626 C C . GLU A 1 80 ? 4.926 -27.891 1.959 1 98.44 80 GLU A C 1
ATOM 628 O O . GLU A 1 80 ? 4.754 -26.828 1.373 1 98.44 80 GLU A O 1
ATOM 633 N N . LYS A 1 81 ? 4.188 -28.391 2.932 1 97.94 81 LYS A N 1
ATOM 634 C CA . LYS A 1 81 ? 2.988 -27.656 3.342 1 97.94 81 LYS A CA 1
ATOM 635 C C . LYS A 1 81 ? 3.348 -26.375 4.07 1 97.94 81 LYS A C 1
ATOM 637 O O . LYS A 1 81 ? 4.344 -26.312 4.797 1 97.94 81 LYS A O 1
ATOM 642 N N . PHE A 1 82 ? 2.562 -25.375 3.869 1 98.38 82 PHE A N 1
ATOM 643 C CA . PHE A 1 82 ? 2.656 -24.062 4.488 1 98.38 82 PHE A CA 1
ATOM 644 C C . PHE A 1 82 ? 1.274 -23.438 4.664 1 98.38 82 PHE A C 1
ATOM 646 O O . PHE A 1 82 ? 0.822 -22.672 3.818 1 98.38 82 PHE A O 1
ATOM 653 N N . ILE A 1 83 ? 0.623 -23.797 5.762 1 97.69 83 ILE A N 1
ATOM 654 C CA . ILE A 1 83 ? -0.795 -23.516 5.969 1 97.69 83 ILE A CA 1
ATOM 655 C C . ILE A 1 83 ? -0.963 -22.188 6.688 1 97.69 83 ILE A C 1
ATOM 657 O O . ILE A 1 83 ? -0.318 -21.938 7.711 1 97.69 83 ILE A O 1
ATOM 661 N N . TYR A 1 84 ? -1.912 -21.375 6.219 1 96.94 84 TYR A N 1
ATOM 662 C CA . TYR A 1 84 ? -2.055 -20.031 6.742 1 96.94 84 TYR A CA 1
ATOM 663 C C . TYR A 1 84 ? -2.258 -20.047 8.258 1 96.94 84 TYR A C 1
ATOM 665 O O . TYR A 1 84 ? -1.537 -19.375 8.992 1 96.94 84 TYR A O 1
ATOM 673 N N . LYS A 1 85 ? -3.225 -20.75 8.68 1 94.75 85 LYS A N 1
ATOM 674 C CA . LYS A 1 85 ? -3.641 -20.688 10.078 1 94.75 85 LYS A CA 1
ATOM 675 C C . LYS A 1 85 ? -2.561 -21.234 11 1 94.75 85 LYS A C 1
ATOM 677 O O . LYS A 1 85 ? -2.613 -21.047 12.219 1 94.75 85 LYS A O 1
ATOM 682 N N . GLU A 1 86 ? -1.595 -21.938 10.461 1 95.12 86 GLU A N 1
ATOM 683 C CA . GLU A 1 86 ? -0.485 -22.453 11.258 1 95.12 86 GLU A CA 1
ATOM 684 C C . GLU A 1 86 ? 0.67 -21.453 11.305 1 95.12 86 GLU A C 1
ATOM 686 O O . GLU A 1 86 ? 1.557 -21.562 12.156 1 95.12 86 GLU A O 1
ATOM 691 N N . VAL A 1 87 ? 0.685 -20.531 10.375 1 93.75 87 VAL A N 1
ATOM 692 C CA . VAL A 1 87 ? 1.771 -19.562 10.266 1 93.75 87 VAL A CA 1
ATOM 693 C C . VAL A 1 87 ? 1.404 -18.297 11.023 1 93.75 87 VAL A C 1
ATOM 695 O O . VAL A 1 87 ? 2.252 -17.688 11.68 1 93.75 87 VAL A O 1
ATOM 698 N N . PHE A 1 88 ? 0.126 -17.984 10.867 1 90.38 88 PHE A N 1
ATOM 699 C CA . PHE A 1 88 ? -0.283 -16.672 11.359 1 90.38 88 PHE A CA 1
ATOM 700 C C . PHE A 1 88 ? -1.237 -16.812 12.539 1 90.38 88 PHE A C 1
ATOM 702 O O . PHE A 1 88 ? -2.105 -17.688 12.547 1 90.38 88 PHE A O 1
ATOM 709 N N . ASP A 1 89 ? -0.94 -15.914 13.438 1 77.31 89 ASP A N 1
ATOM 710 C CA . ASP A 1 89 ? -1.885 -15.664 14.523 1 77.31 89 ASP A CA 1
ATOM 711 C C . ASP A 1 89 ? -2.525 -14.281 14.383 1 77.31 89 ASP A C 1
ATOM 713 O O . ASP A 1 89 ? -1.86 -13.266 14.578 1 77.31 89 ASP A O 1
ATOM 717 N N . GLY A 1 90 ? -3.668 -14.281 13.961 1 65.12 90 GLY A N 1
ATOM 718 C CA . GLY A 1 90 ? -4.395 -13.047 13.703 1 65.12 90 GLY A CA 1
ATOM 719 C C . GLY A 1 90 ? -4.336 -12.07 14.867 1 65.12 90 GLY A C 1
ATOM 720 O O . GLY A 1 90 ? -4.391 -10.859 14.664 1 65.12 90 GLY A O 1
ATOM 721 N N . ALA A 1 91 ? -4.164 -12.531 15.992 1 66.31 91 ALA A N 1
ATOM 722 C CA . ALA A 1 91 ? -4.133 -11.672 17.172 1 66.31 91 ALA A CA 1
ATOM 723 C C . ALA A 1 91 ? -2.857 -10.836 17.219 1 66.31 91 ALA A C 1
ATOM 725 O O . ALA A 1 91 ? -2.777 -9.844 17.938 1 66.31 91 ALA A O 1
ATOM 726 N N . LYS A 1 92 ? -2.01 -11.078 16.406 1 66.56 92 LYS A N 1
ATOM 727 C CA . LYS A 1 92 ? -0.693 -10.445 16.438 1 66.56 92 LYS A CA 1
ATOM 728 C C . LYS A 1 92 ? -0.575 -9.375 15.344 1 66.56 92 LYS A C 1
ATOM 730 O O . LYS A 1 92 ? 0.483 -8.766 15.18 1 66.56 92 LYS A O 1
ATOM 735 N N . LEU A 1 93 ? -1.574 -9.109 14.758 1 79.44 93 LEU A N 1
ATOM 736 C CA . LEU A 1 93 ? -1.492 -8.156 13.656 1 79.44 93 LEU A CA 1
ATOM 737 C C . LEU A 1 93 ? -1.947 -6.77 14.094 1 79.44 93 LEU A C 1
ATOM 739 O O . LEU A 1 93 ? -2.795 -6.152 13.445 1 79.44 93 LEU A O 1
ATOM 743 N N . ASP A 1 94 ? -1.269 -6.191 15.023 1 84.69 94 ASP A N 1
ATOM 744 C CA . ASP A 1 94 ? -1.68 -4.934 15.641 1 84.69 94 ASP A CA 1
ATOM 745 C C . ASP A 1 94 ? -1.218 -3.74 14.805 1 84.69 94 ASP A C 1
ATOM 747 O O . ASP A 1 94 ? -0.184 -3.805 14.141 1 84.69 94 ASP A O 1
ATOM 751 N N . PHE A 1 95 ? -1.987 -2.709 14.695 1 93.5 95 PHE A N 1
ATOM 752 C CA . PHE A 1 95 ? -1.675 -1.373 14.203 1 93.5 95 PHE A CA 1
ATOM 753 C C . PHE A 1 95 ? -1.846 -1.3 12.695 1 93.5 95 PHE A C 1
ATOM 755 O O . PHE A 1 95 ? -1.598 -0.257 12.086 1 93.5 95 PHE A O 1
ATOM 762 N N . PHE A 1 96 ? -2.297 -2.438 12.102 1 95.25 96 PHE A N 1
ATOM 763 C CA . PHE A 1 96 ? -2.414 -2.4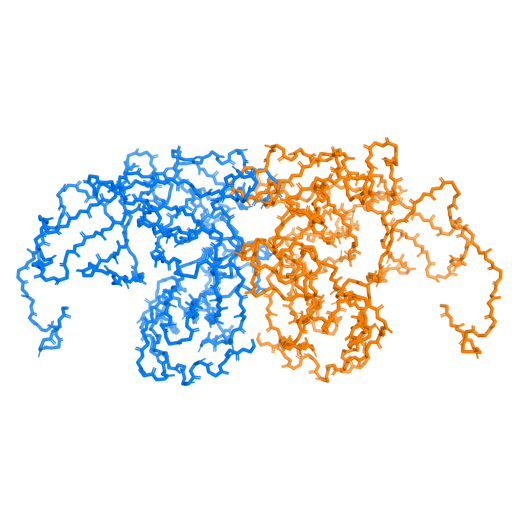53 10.648 1 95.25 96 PHE A CA 1
ATOM 764 C C . PHE A 1 96 ? -3.867 -2.625 10.219 1 95.25 96 PHE A C 1
ATOM 766 O O . PHE A 1 96 ? -4.164 -2.732 9.031 1 95.25 96 PHE A O 1
ATOM 773 N N . GLY A 1 97 ? -4.715 -2.717 11.164 1 95.25 97 GLY A N 1
ATOM 774 C CA . GLY A 1 97 ? -6.141 -2.807 10.883 1 95.25 97 GLY A CA 1
ATOM 775 C C . GLY A 1 97 ? -6.559 -4.168 10.359 1 95.25 97 GLY A C 1
ATOM 776 O O . GLY A 1 97 ? -7.457 -4.262 9.516 1 95.25 97 GLY A O 1
ATOM 777 N N . ILE A 1 98 ? -5.922 -5.223 10.758 1 95.56 98 ILE A N 1
ATOM 778 C CA . ILE A 1 98 ? -6.211 -6.57 10.281 1 95.56 98 ILE A CA 1
ATOM 779 C C . ILE A 1 98 ? -6.648 -7.445 11.461 1 95.56 98 ILE A C 1
ATOM 781 O O . ILE A 1 98 ? -5.938 -7.547 12.461 1 95.56 98 ILE A O 1
ATOM 785 N N . PRO A 1 99 ? -7.793 -8.172 11.398 1 96.44 99 PRO A N 1
ATOM 786 C CA . PRO A 1 99 ? -8.734 -8.086 10.289 1 96.44 99 PRO A CA 1
ATOM 787 C C . PRO A 1 99 ? -9.438 -6.734 10.203 1 96.44 99 PRO A C 1
ATOM 789 O O . PRO A 1 99 ? -9.688 -6.102 11.234 1 96.44 99 PRO A O 1
ATOM 792 N N . PHE A 1 100 ? -9.734 -6.309 9.008 1 97.69 100 PHE A N 1
ATOM 793 C CA . PHE A 1 100 ? -10.43 -5.043 8.82 1 97.69 100 PHE A CA 1
ATOM 794 C C . PHE A 1 100 ? -11.891 -5.164 9.258 1 97.69 100 PHE A C 1
ATOM 796 O O . PHE A 1 100 ? -12.391 -4.324 10.008 1 97.69 100 PHE A O 1
ATOM 803 N N . TYR A 1 101 ? -12.578 -6.105 8.711 1 97.5 101 TYR A N 1
ATOM 804 C CA . TYR A 1 101 ? -13.875 -6.488 9.258 1 97.5 101 TYR A CA 1
ATOM 805 C C . TYR A 1 101 ? -13.75 -7.695 10.18 1 97.5 101 TYR A C 1
ATOM 807 O O . TYR A 1 101 ? -12.891 -8.555 9.969 1 97.5 101 TYR A O 1
ATOM 815 N N . ASP A 1 102 ? -14.633 -7.797 11.086 1 95.81 102 ASP A N 1
ATOM 816 C CA . ASP A 1 102 ? -14.594 -8.875 12.07 1 95.81 102 ASP A CA 1
ATOM 817 C C . ASP A 1 102 ? -14.695 -10.242 11.391 1 95.81 102 ASP A C 1
ATOM 819 O O . ASP A 1 102 ? -15.352 -10.383 10.359 1 95.81 102 ASP A O 1
ATOM 823 N N . CYS A 1 103 ? -13.945 -11.203 12 1 95.38 103 CYS A N 1
ATOM 824 C CA . CYS A 1 103 ? -13.984 -12.547 11.438 1 95.38 103 CYS A CA 1
ATOM 825 C C . CYS A 1 103 ? -13.75 -13.594 12.516 1 95.38 103 CYS A C 1
ATOM 827 O O . CYS A 1 103 ? -13.234 -13.281 13.594 1 95.38 103 CYS A O 1
ATOM 829 N N . GLU A 1 104 ? -14.195 -14.781 12.227 1 94.69 104 GLU A N 1
ATOM 830 C CA . GLU A 1 104 ? -13.844 -15.961 13 1 94.69 104 GLU A CA 1
ATOM 831 C C . GLU A 1 104 ? -12.602 -16.656 12.43 1 94.69 104 GLU A C 1
ATOM 833 O O . GLU A 1 104 ? -12.125 -16.281 11.359 1 94.69 104 GLU A O 1
ATOM 838 N N . THR A 1 105 ? -12.133 -17.609 13.227 1 92.69 105 THR A N 1
ATOM 839 C CA . THR A 1 105 ? -10.906 -18.266 12.797 1 92.69 105 THR A CA 1
ATOM 840 C C . THR A 1 105 ? -11.219 -19.531 12 1 92.69 105 THR A C 1
ATOM 842 O O . THR A 1 105 ? -10.352 -20.062 11.305 1 92.69 105 THR A O 1
ATOM 845 N N . ASN A 1 106 ? -12.523 -19.984 12.086 1 93.25 106 ASN A N 1
ATOM 846 C CA . ASN A 1 106 ? -12.781 -21.312 11.531 1 93.25 106 ASN A CA 1
ATOM 847 C C . ASN A 1 106 ? -14.07 -21.328 10.719 1 93.25 106 ASN A C 1
ATOM 849 O O . ASN A 1 106 ? -14.469 -22.391 10.211 1 93.25 106 ASN A O 1
ATOM 853 N N . LYS A 1 107 ? -14.719 -20.219 10.586 1 95.06 107 LYS A N 1
ATOM 854 C CA . LYS A 1 107 ? -15.945 -20.125 9.797 1 95.06 107 LYS A CA 1
ATOM 855 C C . LYS A 1 107 ? -16.25 -18.672 9.43 1 95.06 107 LYS A C 1
ATOM 857 O O . LYS A 1 107 ? -15.734 -17.75 10.055 1 95.06 107 LYS A O 1
ATOM 862 N N . PRO A 1 108 ? -17.109 -18.438 8.406 1 95.69 108 PRO A N 1
ATOM 863 C CA . PRO A 1 108 ? -17.516 -17.062 8.086 1 95.69 108 PRO A CA 1
ATOM 864 C C . PRO A 1 108 ? -18.328 -16.422 9.203 1 95.69 108 PRO A C 1
ATOM 866 O O . PRO A 1 108 ? -19.094 -17.094 9.883 1 95.69 108 PRO A O 1
ATOM 869 N N . LYS A 1 109 ? -18.094 -15.227 9.398 1 97.12 109 LYS A N 1
ATOM 870 C CA . LYS A 1 109 ? -18.875 -14.43 10.344 1 97.12 109 LYS A CA 1
ATOM 871 C C . LYS A 1 109 ? -19.812 -13.461 9.617 1 97.12 109 LYS A C 1
ATOM 873 O O . LYS A 1 109 ? -19.391 -12.758 8.695 1 97.12 109 LYS A O 1
ATOM 878 N N . GLU A 1 110 ? -20.984 -13.422 10.031 1 97 110 GLU A N 1
ATOM 879 C CA . GLU A 1 110 ? -21.938 -12.477 9.43 1 97 110 GLU A CA 1
ATOM 880 C C . GLU A 1 110 ? -21.703 -11.062 9.945 1 97 110 GLU A C 1
ATOM 882 O O . GLU A 1 110 ? -21.719 -10.82 11.156 1 97 110 GLU A O 1
ATOM 887 N N . ILE A 1 111 ? -21.422 -10.133 9.086 1 96 111 ILE A N 1
ATOM 888 C CA . ILE A 1 111 ? -21.125 -8.734 9.383 1 96 111 ILE A CA 1
ATOM 889 C C . ILE A 1 111 ? -22.422 -7.906 9.297 1 96 111 ILE A C 1
ATOM 891 O O . ILE A 1 111 ? -22.609 -6.965 10.07 1 96 111 ILE A O 1
ATOM 895 N N . ALA A 1 112 ? -23.234 -8.203 8.328 1 94.38 112 ALA A N 1
ATOM 896 C CA . ALA A 1 112 ? -24.578 -7.66 8.078 1 94.38 112 ALA A CA 1
ATOM 897 C C . ALA A 1 112 ? -25.484 -8.703 7.434 1 94.38 112 ALA A C 1
ATOM 899 O O . ALA A 1 112 ? -25.016 -9.781 7.059 1 94.38 112 ALA A O 1
ATOM 900 N N . THR A 1 113 ? -26.766 -8.461 7.359 1 92.12 113 THR A N 1
ATOM 901 C CA . THR A 1 113 ? -27.719 -9.445 6.84 1 92.12 113 THR A CA 1
ATOM 902 C C . THR A 1 113 ? -27.281 -9.938 5.465 1 92.12 113 THR A C 1
ATOM 904 O O . THR A 1 113 ? -27.25 -9.172 4.5 1 92.12 113 THR A O 1
ATOM 907 N N . GLY A 1 114 ? -26.875 -11.188 5.375 1 90.44 114 GLY A N 1
ATOM 908 C CA . GLY A 1 114 ? -26.516 -11.82 4.117 1 90.44 114 GLY A CA 1
ATOM 909 C C . GLY A 1 114 ? -25.094 -11.523 3.686 1 90.44 114 GLY A C 1
ATOM 910 O O . GLY A 1 114 ? -24.656 -11.977 2.625 1 90.44 114 GLY A O 1
ATOM 911 N N . ILE A 1 115 ? -24.375 -10.719 4.465 1 94.06 115 ILE A N 1
ATOM 912 C CA . ILE A 1 115 ? -23 -10.367 4.141 1 94.06 115 ILE A CA 1
ATOM 913 C C . ILE A 1 115 ? -22.062 -10.969 5.176 1 94.06 115 ILE A C 1
ATOM 915 O O . ILE A 1 115 ? -22.141 -10.641 6.363 1 94.06 115 ILE A O 1
ATOM 919 N N . ASN A 1 116 ? -21.172 -11.844 4.676 1 95.38 116 ASN A N 1
ATOM 920 C CA . ASN A 1 116 ? -20.266 -12.57 5.555 1 95.38 116 ASN A CA 1
ATOM 921 C C . ASN A 1 116 ? -18.812 -12.211 5.281 1 95.38 116 ASN A C 1
ATOM 923 O O . ASN A 1 116 ? -18.469 -11.773 4.18 1 95.38 116 ASN A O 1
ATOM 927 N N . ASN A 1 117 ? -18.031 -12.328 6.312 1 97.19 117 ASN A N 1
ATOM 928 C CA . ASN A 1 117 ? -16.578 -12.258 6.195 1 97.19 117 ASN A CA 1
ATOM 929 C C . ASN A 1 117 ? -15.906 -13.562 6.621 1 97.19 117 ASN A C 1
ATOM 931 O O . ASN A 1 117 ? -16.172 -14.07 7.707 1 97.19 117 ASN A O 1
ATOM 935 N N . ALA A 1 118 ? -15.117 -14.086 5.746 1 96.69 118 ALA A N 1
ATOM 936 C CA . ALA A 1 118 ? -14.398 -15.328 6.02 1 96.69 118 ALA A CA 1
ATOM 937 C C . ALA A 1 118 ? -13.203 -15.078 6.93 1 96.69 118 ALA A C 1
ATOM 939 O O . ALA A 1 118 ? -12.828 -13.93 7.18 1 96.69 118 ALA A O 1
ATOM 940 N N . PRO A 1 119 ? -12.633 -16.234 7.473 1 95.88 119 PRO A N 1
ATOM 941 C CA . PRO A 1 119 ? -11.398 -16.078 8.242 1 95.88 119 PRO A CA 1
ATOM 942 C C . PRO A 1 119 ? -10.273 -15.445 7.422 1 95.88 119 PRO A C 1
ATOM 944 O O . PRO A 1 119 ? -10.297 -15.5 6.188 1 95.88 119 PRO A O 1
ATOM 947 N N . LEU A 1 120 ? -9.328 -14.898 8.148 1 96.75 120 LEU A N 1
ATOM 948 C CA . LEU A 1 120 ? -8.109 -14.469 7.484 1 96.75 120 LEU A CA 1
ATOM 949 C C . LEU A 1 120 ? -7.477 -15.625 6.715 1 96.75 120 LEU A C 1
ATOM 951 O O . LEU A 1 120 ? -7.551 -16.781 7.141 1 96.75 120 LEU A O 1
ATOM 955 N N . GLY A 1 121 ? -6.863 -15.258 5.586 1 97 121 GLY A N 1
ATOM 956 C CA . GLY A 1 121 ? -6.234 -16.312 4.812 1 97 121 GLY A CA 1
ATOM 957 C C . GLY A 1 121 ? -5.57 -15.812 3.545 1 97 121 GLY A C 1
ATOM 958 O O . GLY A 1 121 ? -5.449 -14.602 3.34 1 97 121 GLY A O 1
ATOM 959 N N . TRP A 1 122 ? -5.062 -16.781 2.758 1 98.06 122 TRP A N 1
ATOM 960 C CA . TRP A 1 122 ? -4.391 -16.469 1.499 1 98.06 122 TRP A CA 1
ATOM 961 C C . TRP A 1 122 ? -4.801 -17.453 0.409 1 98.06 122 TRP A C 1
ATOM 963 O O . TRP A 1 122 ? -5.348 -18.516 0.701 1 98.06 122 TRP A O 1
ATOM 973 N N . LEU A 1 123 ? -4.711 -17.016 -0.859 1 98.19 123 LEU A N 1
ATOM 974 C CA . LEU A 1 123 ? -5.016 -17.906 -1.981 1 98.19 123 LEU A CA 1
ATOM 975 C C . LEU A 1 123 ? -4.59 -17.266 -3.301 1 98.19 123 LEU A C 1
ATOM 977 O O . LEU A 1 123 ? -4.207 -16.094 -3.336 1 98.19 123 LEU A O 1
ATOM 981 N N . GLU A 1 124 ? -4.562 -18.062 -4.312 1 98.56 124 GLU A N 1
ATOM 982 C CA . GLU A 1 124 ? -4.379 -17.625 -5.691 1 98.56 124 GLU A CA 1
ATOM 983 C C . GLU A 1 124 ? -2.967 -17.094 -5.918 1 98.56 124 GLU A C 1
ATOM 985 O O . GLU A 1 124 ? -2.793 -15.961 -6.375 1 98.56 124 GLU A O 1
ATOM 990 N N . ALA A 1 125 ? -2.004 -17.953 -5.77 1 98.5 125 ALA A N 1
ATOM 991 C CA . ALA A 1 125 ? -0.581 -17.625 -5.754 1 98.5 125 ALA A CA 1
ATOM 992 C C . ALA A 1 125 ? -0.057 -17.375 -7.168 1 98.5 125 ALA A C 1
ATOM 994 O O . ALA A 1 125 ? -0.414 -18.109 -8.102 1 98.5 125 ALA A O 1
ATOM 995 N N . ASN A 1 126 ? 0.746 -16.359 -7.32 1 98.69 126 ASN A N 1
ATOM 996 C CA . ASN A 1 126 ? 1.585 -16.125 -8.492 1 98.69 126 ASN A CA 1
ATOM 997 C C . ASN A 1 126 ? 3.053 -16.406 -8.195 1 98.69 126 ASN A C 1
ATOM 999 O O . ASN A 1 126 ? 3.58 -15.992 -7.164 1 98.69 126 ASN A O 1
ATOM 1003 N N . VAL A 1 127 ? 3.668 -17.125 -9.07 1 98.69 127 VAL A N 1
ATOM 1004 C CA . VAL A 1 127 ? 5.059 -17.516 -8.883 1 98.69 127 VAL A CA 1
ATOM 1005 C C . VAL A 1 127 ? 5.984 -16.484 -9.516 1 98.69 127 VAL A C 1
ATOM 1007 O O . VAL A 1 127 ? 5.832 -16.125 -10.688 1 98.69 127 VAL A O 1
ATOM 1010 N N . VAL A 1 128 ? 6.941 -16.016 -8.703 1 98.69 128 VAL A N 1
ATOM 1011 C CA . VAL A 1 128 ? 7.902 -15.016 -9.164 1 98.69 128 VAL A CA 1
ATOM 1012 C C . VAL A 1 128 ? 9.32 -15.469 -8.844 1 98.69 128 VAL A C 1
ATOM 1014 O O . VAL A 1 128 ? 9.57 -16.031 -7.773 1 98.69 128 VAL A O 1
ATOM 1017 N N . LYS A 1 129 ? 10.203 -15.289 -9.727 1 97.75 129 LYS A N 1
ATOM 1018 C CA . LYS A 1 129 ? 11.633 -15.453 -9.516 1 97.75 129 LYS A CA 1
ATOM 1019 C C . LYS A 1 129 ? 12.375 -14.133 -9.734 1 97.75 129 LYS A C 1
ATOM 1021 O O . LYS A 1 129 ? 12.305 -13.547 -10.812 1 97.75 129 LYS A O 1
ATOM 1026 N N . PHE A 1 130 ? 13.039 -13.664 -8.695 1 97.88 130 PHE A N 1
ATOM 1027 C CA . PHE A 1 130 ? 13.828 -12.453 -8.844 1 97.88 130 PHE A CA 1
ATOM 1028 C C . PHE A 1 130 ? 15.172 -12.758 -9.5 1 97.88 130 PHE A C 1
ATOM 1030 O O . PHE A 1 130 ? 15.945 -13.57 -8.992 1 97.88 130 PHE A O 1
ATOM 1037 N N . VAL A 1 131 ? 15.445 -12.047 -10.586 1 95.25 131 VAL A N 1
ATOM 1038 C CA . VAL A 1 131 ? 16.641 -12.359 -11.359 1 95.25 131 VAL A CA 1
ATOM 1039 C C . VAL A 1 131 ? 17.625 -11.195 -11.289 1 95.25 131 VAL A C 1
ATOM 1041 O O . VAL A 1 131 ? 18.797 -11.344 -11.633 1 95.25 131 VAL A O 1
ATOM 1044 N N . ASP A 1 132 ? 17.141 -10.039 -10.891 1 97 132 ASP A N 1
ATOM 1045 C CA . ASP A 1 132 ? 18.031 -8.891 -10.711 1 97 132 ASP A CA 1
ATOM 1046 C C . ASP A 1 132 ? 18.984 -9.125 -9.555 1 97 132 ASP A C 1
ATOM 1048 O O . ASP A 1 132 ? 18.562 -9.25 -8.398 1 97 132 ASP A O 1
ATOM 1052 N N . LYS A 1 133 ? 20.25 -9.094 -9.812 1 96.38 133 LYS A N 1
ATOM 1053 C CA . LYS A 1 133 ? 21.266 -9.406 -8.812 1 96.38 133 LYS A CA 1
ATOM 1054 C C . LYS A 1 133 ? 21.281 -8.359 -7.703 1 96.38 133 LYS A C 1
ATOM 1056 O O . LYS A 1 133 ? 21.75 -8.625 -6.594 1 96.38 133 LYS A O 1
ATOM 1061 N N . ASP A 1 134 ? 20.734 -7.203 -7.977 1 96.5 134 ASP A N 1
ATOM 1062 C CA . ASP A 1 134 ? 20.75 -6.129 -6.984 1 96.5 134 ASP A CA 1
ATOM 1063 C C . ASP A 1 134 ? 19.469 -6.164 -6.133 1 96.5 134 ASP A C 1
ATOM 1065 O O . ASP A 1 134 ? 19.344 -5.402 -5.172 1 96.5 134 ASP A O 1
ATOM 1069 N N . HIS A 1 135 ? 18.578 -7.039 -6.461 1 98.12 135 HIS A N 1
ATOM 1070 C CA . HIS A 1 135 ? 17.375 -7.195 -5.637 1 98.12 135 HIS A CA 1
ATOM 1071 C C . HIS A 1 135 ? 17.719 -7.844 -4.297 1 98.12 135 HIS A C 1
ATOM 1073 O O . HIS A 1 135 ? 18.406 -8.859 -4.254 1 98.12 135 HIS A O 1
ATOM 1079 N N . ILE A 1 136 ? 17.172 -7.406 -3.232 1 98.12 136 ILE A N 1
ATOM 1080 C CA . ILE A 1 136 ? 17.562 -7.832 -1.894 1 98.12 136 ILE A CA 1
ATOM 1081 C C . ILE A 1 136 ? 17.188 -9.297 -1.688 1 98.12 136 ILE A C 1
ATOM 1083 O O . ILE A 1 136 ? 17.812 -10 -0.892 1 98.12 136 ILE A O 1
ATOM 1087 N N . TRP A 1 137 ? 16.203 -9.812 -2.42 1 98.38 137 TRP A N 1
ATOM 1088 C CA . TRP A 1 137 ? 15.742 -11.18 -2.215 1 98.38 137 TRP A CA 1
ATOM 1089 C C . TRP A 1 137 ? 16.312 -12.117 -3.277 1 98.38 137 TRP A C 1
ATOM 1091 O O . TRP A 1 137 ? 15.945 -13.289 -3.338 1 98.38 137 TRP A O 1
ATOM 1101 N N . HIS A 1 138 ? 17.156 -11.586 -4.117 1 97.88 138 HIS A N 1
ATOM 1102 C CA . HIS A 1 138 ? 17.859 -12.438 -5.062 1 97.88 138 HIS A CA 1
ATOM 1103 C C . HIS A 1 138 ? 19.031 -13.156 -4.387 1 97.88 138 HIS A C 1
ATOM 1105 O O . HIS A 1 138 ? 19.703 -12.586 -3.537 1 97.88 138 HIS A O 1
ATOM 1111 N N . THR A 1 139 ? 19.234 -14.383 -4.77 1 96.44 139 THR A N 1
ATOM 1112 C CA . THR A 1 139 ? 20.406 -15.133 -4.332 1 96.44 139 THR A CA 1
ATOM 1113 C C . THR A 1 139 ? 20.891 -16.062 -5.434 1 96.44 139 THR A C 1
ATOM 1115 O O . THR A 1 139 ? 20.094 -16.625 -6.184 1 96.44 139 THR A O 1
ATOM 1118 N N . ASP A 1 140 ? 22.172 -16.281 -5.496 1 93.94 140 ASP A N 1
ATOM 1119 C CA . ASP A 1 140 ? 22.797 -17.234 -6.418 1 93.94 140 ASP A CA 1
ATOM 1120 C C . ASP A 1 140 ? 23.078 -18.562 -5.719 1 93.94 140 ASP A C 1
ATOM 1122 O O . ASP A 1 140 ? 23.5 -19.516 -6.359 1 93.94 140 ASP A O 1
ATOM 1126 N N . LEU A 1 141 ? 22.812 -18.562 -4.52 1 92.94 141 LEU A N 1
ATOM 1127 C CA . LEU A 1 141 ? 23.203 -19.734 -3.732 1 92.94 141 LEU A CA 1
ATOM 1128 C C . LEU A 1 141 ? 22.25 -20.891 -3.977 1 92.94 141 LEU A C 1
ATOM 1130 O O . LEU A 1 141 ? 22.656 -22.062 -3.908 1 92.94 141 LEU A O 1
ATOM 1134 N N . LYS A 1 142 ? 20.984 -20.578 -4.148 1 93.06 142 LYS A N 1
ATOM 1135 C CA . LYS A 1 142 ? 19.953 -21.578 -4.398 1 93.06 142 LYS A CA 1
ATOM 1136 C C . LYS A 1 142 ? 18.844 -21.016 -5.285 1 93.06 142 LYS A C 1
ATOM 1138 O O . LYS A 1 142 ? 18.766 -19.797 -5.488 1 93.06 142 LYS A O 1
ATOM 1143 N N . GLU A 1 143 ? 18.156 -21.953 -5.809 1 95.44 143 GLU A N 1
ATOM 1144 C CA . GLU A 1 143 ? 16.969 -21.5 -6.527 1 95.44 143 GLU A CA 1
ATOM 1145 C C . GLU A 1 143 ? 15.852 -21.125 -5.559 1 95.44 143 GLU A C 1
ATOM 1147 O O . GLU A 1 143 ? 15.5 -21.922 -4.68 1 95.44 143 GLU A O 1
ATOM 1152 N N . VAL A 1 144 ? 15.414 -19.906 -5.688 1 98.06 144 VAL A N 1
ATOM 1153 C CA . VAL A 1 144 ? 14.367 -19.406 -4.801 1 98.06 144 VAL A CA 1
ATOM 1154 C C . VAL A 1 144 ? 13.219 -18.828 -5.629 1 98.06 144 VAL A C 1
ATOM 1156 O O . VAL A 1 144 ? 13.445 -18.141 -6.629 1 98.06 144 VAL A O 1
ATOM 1159 N N . PHE A 1 145 ? 12.031 -19.188 -5.25 1 98.62 145 PHE A N 1
ATOM 1160 C CA . PHE A 1 145 ? 10.812 -18.609 -5.812 1 98.62 145 PHE A CA 1
ATOM 1161 C C . PHE A 1 145 ? 10.023 -17.875 -4.746 1 98.62 145 PHE A C 1
ATOM 1163 O O . PHE A 1 145 ? 10.086 -18.219 -3.562 1 98.62 145 PHE A O 1
ATOM 1170 N N . HIS A 1 146 ? 9.391 -16.859 -5.152 1 98.81 146 HIS A N 1
ATOM 1171 C CA . HIS A 1 146 ? 8.469 -16.141 -4.285 1 98.81 146 HIS A CA 1
ATOM 1172 C C . HIS A 1 146 ? 7.031 -16.281 -4.762 1 98.81 146 HIS A C 1
ATOM 1174 O O . HIS A 1 146 ? 6.746 -16.125 -5.953 1 98.81 146 HIS A O 1
ATOM 1180 N N . LEU A 1 147 ? 6.168 -16.562 -3.871 1 98.81 147 LEU A N 1
ATOM 1181 C CA . LEU A 1 147 ? 4.738 -16.609 -4.16 1 98.81 147 LEU A CA 1
ATOM 1182 C C . LEU A 1 147 ? 4.039 -15.352 -3.646 1 98.81 147 LEU A C 1
ATOM 1184 O O . LEU A 1 147 ? 4.152 -15.016 -2.465 1 98.81 147 LEU A O 1
ATOM 1188 N N . PHE A 1 148 ? 3.418 -14.656 -4.531 1 98.81 148 PHE A N 1
ATOM 1189 C CA . PHE A 1 148 ? 2.533 -13.547 -4.199 1 98.81 148 PHE A CA 1
ATOM 1190 C C . PHE A 1 148 ? 1.076 -13.992 -4.215 1 98.81 148 PHE A C 1
ATOM 1192 O O . PHE A 1 148 ? 0.607 -14.562 -5.203 1 98.81 148 PHE A O 1
ATOM 1199 N N . LEU A 1 149 ? 0.338 -13.711 -3.135 1 98.69 149 LEU A N 1
ATOM 1200 C CA . LEU A 1 149 ? -1.016 -14.234 -2.986 1 98.69 149 LEU A CA 1
ATOM 1201 C C . LEU A 1 149 ? -1.987 -13.125 -2.598 1 98.69 149 LEU A C 1
ATOM 1203 O O . LEU A 1 149 ? -1.599 -12.148 -1.947 1 98.69 149 LEU A O 1
ATOM 1207 N N . ARG A 1 150 ? -3.182 -13.367 -3.037 1 98.44 150 ARG A N 1
ATOM 1208 C CA . ARG A 1 150 ? -4.277 -12.586 -2.463 1 98.44 150 ARG A CA 1
ATOM 1209 C C . ARG A 1 150 ? -4.277 -12.68 -0.941 1 98.44 150 ARG A C 1
ATOM 1211 O O . ARG A 1 150 ? -4.156 -13.773 -0.382 1 98.44 150 ARG A O 1
ATOM 1218 N N . ALA A 1 151 ? -4.344 -11.531 -0.297 1 98.31 151 ALA A N 1
ATOM 1219 C CA . ALA A 1 151 ? -4.504 -11.492 1.154 1 98.31 151 ALA A CA 1
ATOM 1220 C C . ALA A 1 151 ? -5.957 -11.227 1.536 1 98.31 151 ALA A C 1
ATOM 1222 O O . ALA A 1 151 ? -6.492 -10.148 1.261 1 98.31 151 ALA A O 1
ATOM 1223 N N . HIS A 1 152 ? -6.555 -12.188 2.143 1 97.62 152 HIS A N 1
ATOM 1224 C CA . HIS A 1 152 ? -7.891 -11.953 2.68 1 97.62 152 HIS A CA 1
ATOM 1225 C C . HIS A 1 152 ? -7.828 -11.391 4.094 1 97.62 152 HIS A C 1
ATOM 1227 O O . HIS A 1 152 ? -7.762 -12.148 5.066 1 97.62 152 HIS A O 1
ATOM 1233 N N . THR A 1 153 ? -7.941 -10.07 4.191 1 97.06 153 THR A N 1
ATOM 1234 C CA . THR A 1 153 ? -7.844 -9.383 5.473 1 97.06 153 THR A CA 1
ATOM 1235 C C . THR A 1 153 ? -9.188 -8.773 5.863 1 97.06 153 THR A C 1
ATOM 1237 O O . THR A 1 153 ? -9.336 -8.25 6.969 1 97.06 153 THR A O 1
ATOM 1240 N N . GLY A 1 154 ? -10.117 -8.82 4.957 1 96.75 154 GLY A N 1
ATOM 1241 C CA . GLY A 1 154 ? -11.352 -8.07 5.117 1 96.75 154 GLY A CA 1
ATOM 1242 C C . GLY A 1 154 ? -11.25 -6.637 4.629 1 96.75 154 GLY A C 1
ATOM 1243 O O . GLY A 1 154 ? -12.258 -5.93 4.551 1 96.75 154 GLY A O 1
ATOM 1244 N N . GLY A 1 155 ? -10.055 -6.211 4.324 1 97.44 155 GLY A N 1
ATOM 1245 C CA . GLY A 1 155 ? -9.781 -4.883 3.793 1 97.44 155 GLY A CA 1
ATOM 1246 C C . GLY A 1 155 ? -9.148 -4.91 2.414 1 97.44 155 GLY A C 1
ATOM 1247 O O . GLY A 1 155 ? -9.414 -5.82 1.624 1 97.44 155 GLY A O 1
ATOM 1248 N N . VAL A 1 156 ? -8.367 -3.809 2.104 1 97.81 156 VAL A N 1
ATOM 1249 C CA . VAL A 1 156 ? -7.832 -3.699 0.75 1 97.81 156 VAL A CA 1
ATOM 1250 C C . VAL A 1 156 ? -6.324 -3.467 0.806 1 97.81 156 VAL A C 1
ATOM 1252 O O . VAL A 1 156 ? -5.773 -3.184 1.872 1 97.81 156 VAL A O 1
ATOM 1255 N N . ASN A 1 157 ? -5.629 -3.688 -0.29 1 95.12 157 ASN A N 1
ATOM 1256 C CA . ASN A 1 157 ? -4.312 -3.18 -0.666 1 95.12 157 ASN A CA 1
ATOM 1257 C C . ASN A 1 157 ? -3.197 -3.943 0.041 1 95.12 157 ASN A C 1
ATOM 1259 O O . ASN A 1 157 ? -2.146 -3.373 0.344 1 95.12 157 ASN A O 1
ATOM 1263 N N . TYR A 1 158 ? -3.455 -5.168 0.429 1 98.19 158 TYR A N 1
ATOM 1264 C CA . TYR A 1 158 ? -2.41 -6.078 0.887 1 98.19 158 TYR A CA 1
ATOM 1265 C C . TYR A 1 158 ? -2.373 -7.34 0.032 1 98.19 158 TYR A C 1
ATOM 1267 O O . TYR A 1 158 ? -3.416 -7.824 -0.417 1 98.19 158 TYR A O 1
ATOM 1275 N N . ALA A 1 159 ? -1.214 -7.805 -0.143 1 98.75 159 ALA A N 1
ATOM 1276 C CA . ALA A 1 159 ? -0.98 -9.172 -0.614 1 98.75 159 ALA A CA 1
ATOM 1277 C C . ALA A 1 159 ? -0.086 -9.938 0.355 1 98.75 159 ALA A C 1
ATOM 1279 O O . ALA A 1 159 ? 0.528 -9.344 1.246 1 98.75 159 ALA A O 1
ATOM 1280 N N . HIS A 1 160 ? -0.116 -11.227 0.219 1 98.56 160 HIS A N 1
ATOM 1281 C CA . HIS A 1 160 ? 0.851 -12.07 0.913 1 98.56 160 HIS A CA 1
ATOM 1282 C C . HIS A 1 160 ? 2.049 -12.383 0.022 1 98.56 160 HIS A C 1
ATOM 1284 O O . HIS A 1 160 ? 1.92 -12.43 -1.203 1 98.56 160 HIS A O 1
ATOM 1290 N N . LEU A 1 161 ? 3.105 -12.547 0.722 1 98.31 161 LEU A N 1
ATOM 1291 C CA . LEU A 1 161 ? 4.332 -13.031 0.091 1 98.31 161 LEU A CA 1
ATOM 1292 C C . LEU A 1 161 ? 5.031 -14.055 0.976 1 98.31 161 LEU A C 1
ATOM 1294 O O . LEU A 1 161 ? 5.055 -13.914 2.201 1 98.31 161 LEU A O 1
ATOM 1298 N N . PHE A 1 162 ? 5.547 -15.117 0.434 1 98.62 162 PHE A N 1
ATOM 1299 C CA . PHE A 1 162 ? 6.543 -15.961 1.08 1 98.62 162 PHE A CA 1
ATOM 1300 C C . PHE A 1 162 ? 7.457 -16.609 0.046 1 98.62 162 PHE A C 1
ATOM 1302 O O . PHE A 1 162 ? 7.27 -16.422 -1.158 1 98.62 162 PHE A O 1
ATOM 1309 N N . LYS A 1 163 ? 8.484 -17.25 0.519 1 98.69 163 LYS A N 1
ATOM 1310 C CA . LYS A 1 163 ? 9.453 -17.812 -0.425 1 98.69 163 LYS A CA 1
ATOM 1311 C C . LYS A 1 163 ? 9.469 -19.344 -0.355 1 98.69 163 LYS A C 1
ATOM 1313 O O . LYS A 1 163 ? 9.023 -19.922 0.636 1 98.69 163 LYS A O 1
ATOM 1318 N N . ILE A 1 164 ? 9.828 -19.922 -1.409 1 98.75 164 ILE A N 1
ATOM 1319 C CA . ILE A 1 164 ? 10.133 -21.344 -1.522 1 98.75 164 ILE A CA 1
ATOM 1320 C C . ILE A 1 164 ? 11.578 -21.531 -1.973 1 98.75 164 ILE A C 1
ATOM 1322 O O . ILE A 1 164 ? 11.984 -21.016 -3.018 1 98.75 164 ILE A O 1
ATOM 1326 N N . GLU A 1 165 ? 12.305 -22.266 -1.207 1 98.5 165 GLU A N 1
ATOM 1327 C CA . GLU A 1 165 ? 13.695 -22.578 -1.53 1 98.5 165 GLU A CA 1
ATOM 1328 C C . GLU A 1 165 ? 13.852 -24.016 -2.014 1 98.5 165 GLU A C 1
ATOM 1330 O O . GLU A 1 165 ? 13.32 -24.938 -1.399 1 98.5 165 GLU A O 1
ATOM 1335 N N . ILE A 1 166 ? 14.547 -24.156 -3.096 1 97.94 166 ILE A N 1
ATOM 1336 C CA . ILE A 1 166 ? 14.898 -25.5 -3.557 1 97.94 166 ILE A CA 1
ATOM 1337 C C . ILE A 1 166 ? 16.203 -25.938 -2.893 1 97.94 166 ILE A C 1
ATOM 1339 O O . ILE A 1 166 ? 17.25 -25.328 -3.105 1 97.94 166 ILE A O 1
ATOM 1343 N N . GLN A 1 167 ? 16.094 -27.031 -2.207 1 97.5 167 GLN A N 1
ATOM 1344 C CA . GLN A 1 167 ? 17.25 -27.531 -1.466 1 97.5 167 GLN A CA 1
ATOM 1345 C C . GLN A 1 167 ? 18.125 -28.422 -2.35 1 97.5 167 GLN A C 1
ATOM 1347 O O . GLN A 1 167 ? 17.75 -28.75 -3.475 1 97.5 167 GLN A O 1
ATOM 1352 N N . ASP A 1 168 ? 19.219 -28.859 -1.806 1 96.69 168 ASP A N 1
ATOM 1353 C CA . ASP A 1 168 ? 20.172 -29.703 -2.537 1 96.69 168 ASP A CA 1
ATOM 1354 C C . ASP A 1 168 ? 19.531 -31.047 -2.914 1 96.69 168 ASP A C 1
ATOM 1356 O O . ASP A 1 168 ? 19.828 -31.609 -3.969 1 96.69 168 ASP A O 1
ATOM 1360 N N . ASP A 1 169 ? 18.703 -31.531 -2.059 1 97.31 169 ASP A N 1
ATOM 1361 C CA . ASP A 1 169 ? 18.047 -32.812 -2.334 1 97.31 169 ASP A CA 1
ATOM 1362 C C . ASP A 1 169 ? 16.828 -32.625 -3.219 1 97.31 169 ASP A C 1
ATOM 1364 O O . ASP A 1 169 ? 16 -33.531 -3.367 1 97.31 169 ASP A O 1
ATOM 1368 N N . GLN A 1 170 ? 16.594 -31.359 -3.652 1 95.75 170 GLN A N 1
ATOM 1369 C CA . GLN A 1 170 ? 15.555 -30.969 -4.602 1 95.75 170 GLN A CA 1
ATOM 1370 C C . GLN A 1 170 ? 14.203 -30.797 -3.91 1 95.75 170 GLN A C 1
ATOM 1372 O O . GLN A 1 170 ? 13.195 -30.5 -4.559 1 95.75 170 GLN A O 1
ATOM 1377 N N . SER A 1 171 ? 14.219 -30.938 -2.547 1 98.06 171 SER A N 1
ATOM 1378 C CA . SER A 1 171 ? 12.992 -30.594 -1.827 1 98.06 171 SER A CA 1
ATOM 1379 C C . SER A 1 171 ? 12.695 -29.094 -1.928 1 98.06 171 SER A C 1
ATOM 1381 O O . SER A 1 171 ? 13.617 -28.281 -2.033 1 98.06 171 SER A O 1
ATOM 1383 N N . MET A 1 172 ? 11.461 -28.812 -1.981 1 98.62 172 MET A N 1
ATOM 1384 C CA . MET A 1 172 ? 11.023 -27.406 -2.025 1 98.62 172 MET A CA 1
ATOM 1385 C C . MET A 1 172 ? 10.422 -26.984 -0.688 1 98.62 172 MET A C 1
ATOM 1387 O O . MET A 1 172 ? 9.344 -27.453 -0.31 1 98.62 172 MET A O 1
ATOM 1391 N N . ILE A 1 173 ? 11.07 -26.031 0.023 1 98.75 173 ILE A N 1
ATOM 1392 C CA . ILE A 1 173 ? 10.727 -25.719 1.405 1 98.75 173 ILE A CA 1
ATOM 1393 C C . ILE A 1 173 ? 10.203 -24.281 1.495 1 98.75 173 ILE A C 1
ATOM 1395 O O . ILE A 1 173 ? 10.938 -23.328 1.233 1 98.75 173 ILE A O 1
ATOM 1399 N N . PRO A 1 174 ? 8.953 -24.141 1.902 1 98.75 174 PRO A N 1
ATOM 1400 C CA . PRO A 1 174 ? 8.406 -22.797 2.105 1 98.75 174 PRO A CA 1
ATOM 1401 C C . PRO A 1 174 ? 8.844 -22.172 3.434 1 98.75 174 PRO A C 1
ATOM 1403 O O . PRO A 1 174 ? 9 -22.891 4.426 1 98.75 174 PRO A O 1
ATOM 1406 N N . SER A 1 175 ? 9.023 -20.891 3.441 1 98.5 175 SER A N 1
ATOM 1407 C CA . SER A 1 175 ? 9.25 -20.109 4.652 1 98.5 175 SER A CA 1
ATOM 1408 C C . SER A 1 175 ? 8.906 -18.641 4.438 1 98.5 175 SER A C 1
ATOM 1410 O O . SER A 1 175 ? 8.797 -18.188 3.297 1 98.5 175 SER A O 1
ATOM 1412 N N . LEU A 1 176 ? 8.641 -17.953 5.484 1 97.81 176 LEU A N 1
ATOM 1413 C CA . LEU A 1 176 ? 8.43 -16.516 5.379 1 97.81 176 LEU A CA 1
ATOM 1414 C C . LEU A 1 176 ? 9.688 -15.82 4.855 1 97.81 176 LEU A C 1
ATOM 1416 O O . LEU A 1 176 ? 10.805 -16.281 5.094 1 97.81 176 LEU A O 1
ATOM 1420 N N . GLU A 1 177 ? 9.516 -14.789 4.117 1 97.94 177 GLU A N 1
ATOM 1421 C CA . GLU A 1 177 ? 10.633 -13.938 3.729 1 97.94 177 GLU A CA 1
ATOM 1422 C C . GLU A 1 177 ? 11.008 -12.977 4.852 1 97.94 177 GLU A C 1
ATOM 1424 O O . GLU A 1 177 ? 10.258 -12.812 5.812 1 97.94 177 GLU A O 1
ATOM 1429 N N . HIS A 1 178 ? 12.227 -12.359 4.723 1 97.56 178 HIS A N 1
ATOM 1430 C CA . HIS A 1 178 ? 12.734 -11.43 5.727 1 97.56 178 HIS A CA 1
ATOM 1431 C C . HIS A 1 178 ? 13.266 -10.156 5.078 1 97.56 178 HIS A C 1
ATOM 1433 O O . HIS A 1 178 ? 13.781 -10.195 3.959 1 97.56 178 HIS A O 1
ATOM 1439 N N . THR A 1 179 ? 13.047 -9.047 5.766 1 97.06 179 THR A N 1
ATOM 1440 C CA . THR A 1 179 ? 13.68 -7.797 5.363 1 97.06 179 THR A CA 1
ATOM 1441 C C . THR A 1 179 ? 15.156 -7.777 5.766 1 97.06 179 THR A C 1
ATOM 1443 O O . THR A 1 179 ? 15.617 -8.664 6.484 1 97.06 179 THR A O 1
ATOM 1446 N N . PRO A 1 180 ? 15.883 -6.73 5.277 1 96.94 180 PRO A N 1
ATOM 1447 C CA . PRO A 1 180 ? 17.297 -6.648 5.656 1 96.94 180 PRO A CA 1
ATOM 1448 C C . PRO A 1 180 ? 17.5 -6.555 7.168 1 96.94 180 PRO A C 1
ATOM 1450 O O . PRO A 1 180 ? 18.562 -6.918 7.672 1 96.94 180 PRO A O 1
ATOM 1453 N N . SER A 1 181 ? 16.516 -6.117 7.898 1 96.12 181 SER A N 1
ATOM 1454 C CA . SER A 1 181 ? 16.625 -6.027 9.352 1 96.12 181 SER A CA 1
ATOM 1455 C C . SER A 1 181 ? 16.453 -7.395 10.008 1 96.12 181 SER A C 1
ATOM 1457 O O . SER A 1 181 ? 16.719 -7.555 11.203 1 96.12 181 SER A O 1
ATOM 1459 N N . GLY A 1 182 ? 15.961 -8.391 9.258 1 95.88 182 GLY A N 1
ATOM 1460 C CA . GLY A 1 182 ? 15.664 -9.711 9.797 1 95.88 182 GLY A CA 1
ATOM 1461 C C . GLY A 1 182 ? 14.211 -9.883 10.18 1 95.88 182 GLY A C 1
ATOM 1462 O O . GLY A 1 182 ? 13.797 -10.977 10.586 1 95.88 182 GLY A O 1
ATOM 1463 N N . GLN A 1 183 ? 13.422 -8.852 9.992 1 95.31 183 GLN A N 1
ATOM 1464 C CA . GLN A 1 183 ? 12 -8.938 10.305 1 95.31 183 GLN A CA 1
ATOM 1465 C C . GLN A 1 183 ? 11.266 -9.797 9.281 1 95.31 183 GLN A C 1
ATOM 1467 O O . GLN A 1 183 ? 11.547 -9.727 8.086 1 95.31 183 GLN A O 1
ATOM 1472 N N . LYS A 1 184 ? 10.305 -10.539 9.773 1 95.62 184 LYS A N 1
ATOM 1473 C CA . LYS A 1 184 ? 9.445 -11.312 8.883 1 95.62 184 LYS A CA 1
ATOM 1474 C C . LYS A 1 184 ? 8.562 -10.391 8.047 1 95.62 184 LYS A C 1
ATOM 1476 O O . LYS A 1 184 ? 8.094 -9.359 8.531 1 95.62 184 LYS A O 1
ATOM 1481 N N . ILE A 1 185 ? 8.359 -10.852 6.848 1 96.75 185 ILE A N 1
ATOM 1482 C CA . ILE A 1 185 ? 7.465 -10.102 5.973 1 96.75 185 ILE A CA 1
ATOM 1483 C C . ILE A 1 185 ? 6.613 -11.07 5.152 1 96.75 185 ILE A C 1
ATOM 1485 O O . ILE A 1 185 ? 7.141 -11.977 4.512 1 96.75 185 ILE A O 1
ATOM 1489 N N . SER A 1 186 ? 5.332 -10.859 5.234 1 97.5 186 SER A N 1
ATOM 1490 C CA . SER A 1 186 ? 4.355 -11.602 4.441 1 97.5 186 SER A CA 1
ATOM 1491 C C . SER A 1 186 ? 3.275 -10.68 3.887 1 97.5 186 SER A C 1
ATOM 1493 O O . SER A 1 186 ? 2.896 -10.797 2.719 1 97.5 186 SER A O 1
ATOM 1495 N N . TYR A 1 187 ? 2.768 -9.758 4.746 1 97.06 187 TYR A N 1
ATOM 1496 C CA . TYR A 1 187 ? 1.855 -8.719 4.297 1 97.06 187 TYR A CA 1
ATOM 1497 C C . TYR A 1 187 ? 2.619 -7.566 3.65 1 97.06 187 TYR A C 1
ATOM 1499 O O . TYR A 1 187 ? 3.516 -6.984 4.266 1 97.06 187 TYR A O 1
ATOM 1507 N N . ILE A 1 188 ? 2.254 -7.238 2.441 1 98 188 ILE A N 1
ATOM 1508 C CA . ILE A 1 188 ? 2.924 -6.133 1.766 1 98 188 ILE A CA 1
ATOM 1509 C C . ILE A 1 188 ? 1.888 -5.23 1.103 1 98 188 ILE A C 1
ATOM 1511 O O . ILE A 1 188 ? 0.875 -5.707 0.587 1 98 188 ILE A O 1
ATOM 1515 N N . PRO A 1 189 ? 2.105 -3.918 1.196 1 98.44 189 PRO A N 1
ATOM 1516 C CA . PRO A 1 189 ? 1.262 -3.051 0.372 1 98.44 189 PRO A CA 1
ATOM 1517 C C . PRO A 1 189 ? 1.25 -3.463 -1.099 1 98.44 189 PRO A C 1
ATOM 1519 O O . PRO A 1 189 ? 2.311 -3.678 -1.691 1 98.44 189 PRO A O 1
ATOM 1522 N N . PHE A 1 190 ? 0.068 -3.59 -1.663 1 98.75 190 PHE A N 1
ATOM 1523 C CA . PHE A 1 190 ? -0.082 -4.191 -2.982 1 98.75 190 PHE A CA 1
ATOM 1524 C C . PHE A 1 190 ? -1.369 -3.721 -3.648 1 98.75 190 PHE A C 1
ATOM 1526 O O . PHE A 1 190 ? -2.465 -3.955 -3.133 1 98.75 190 PHE A O 1
ATOM 1533 N N . PRO A 1 191 ? -1.228 -2.994 -4.816 1 98.31 191 PRO A N 1
ATOM 1534 C CA . PRO A 1 191 ? -2.463 -2.543 -5.461 1 98.31 191 PRO A CA 1
ATOM 1535 C C . PRO A 1 191 ? -3.354 -3.701 -5.906 1 98.31 191 PRO A C 1
ATOM 1537 O O . PRO A 1 191 ? -2.979 -4.469 -6.797 1 98.31 191 PRO A O 1
ATOM 1540 N N . GLY A 1 192 ? -4.457 -3.785 -5.27 1 98.44 192 GLY A N 1
ATOM 1541 C CA . GLY A 1 192 ? -5.43 -4.789 -5.676 1 98.44 192 GLY A CA 1
ATOM 1542 C C . GLY A 1 192 ? -5.16 -6.156 -5.078 1 98.44 192 GLY A C 1
ATOM 1543 O O . GLY A 1 192 ? -5.746 -7.152 -5.504 1 98.44 192 GLY A O 1
ATOM 1544 N N . GLY A 1 193 ? -4.316 -6.266 -4.105 1 98.56 193 GLY A N 1
ATOM 1545 C CA . GLY A 1 193 ? -3.863 -7.543 -3.576 1 98.56 193 GLY A CA 1
ATOM 1546 C C . GLY A 1 193 ? -4.938 -8.281 -2.797 1 98.56 193 GLY A C 1
ATOM 1547 O O . GLY A 1 193 ? -4.785 -9.461 -2.494 1 98.56 193 GLY A O 1
ATOM 1548 N N . HIS A 1 194 ? -6.082 -7.594 -2.498 1 98.19 194 HIS A N 1
ATOM 1549 C CA . HIS A 1 194 ? -7.16 -8.188 -1.713 1 98.19 194 HIS A CA 1
ATOM 1550 C C . HIS A 1 194 ? -8.102 -9 -2.594 1 98.19 194 HIS A C 1
ATOM 1552 O O . HIS A 1 194 ? -8.992 -9.688 -2.088 1 98.19 194 HIS A O 1
ATOM 1558 N N . LEU A 1 195 ? -7.934 -8.969 -3.93 1 98.06 195 LEU A N 1
ATOM 1559 C CA . LEU A 1 195 ? -8.641 -9.781 -4.914 1 98.06 195 LEU A CA 1
ATOM 1560 C C . LEU A 1 195 ? -7.652 -10.547 -5.797 1 98.06 195 LEU A C 1
ATOM 1562 O O . LEU A 1 195 ? -6.441 -10.328 -5.707 1 98.06 195 LEU A O 1
ATOM 1566 N N . LYS A 1 196 ? -8.188 -11.484 -6.605 1 97.94 196 LYS A N 1
ATOM 1567 C CA . LYS A 1 196 ? -7.328 -12.25 -7.504 1 97.94 196 LYS A CA 1
ATOM 1568 C C . LYS A 1 196 ? -6.605 -11.328 -8.484 1 97.94 196 LYS A C 1
ATOM 1570 O O . LYS A 1 196 ? -7.234 -10.5 -9.148 1 97.94 196 LYS A O 1
ATOM 1575 N N . PHE A 1 197 ? -5.316 -11.445 -8.539 1 98.75 197 PHE A N 1
ATOM 1576 C CA . PHE A 1 197 ? -4.5 -10.68 -9.469 1 98.75 197 PHE A CA 1
ATOM 1577 C C . PHE A 1 197 ? -3.611 -11.594 -10.305 1 98.75 197 PHE A C 1
ATOM 1579 O O . PHE A 1 197 ? -3.637 -12.812 -10.133 1 98.75 197 PHE A O 1
ATOM 1586 N N . PHE A 1 198 ? -2.871 -11.016 -11.242 1 98.88 198 PHE A N 1
ATOM 1587 C CA . PHE A 1 198 ? -1.999 -11.781 -12.125 1 98.88 198 PHE A CA 1
ATOM 1588 C C . PHE A 1 198 ? -0.69 -11.039 -12.367 1 98.88 198 PHE A C 1
ATOM 1590 O O . PHE A 1 198 ? -0.697 -9.859 -12.727 1 98.88 198 PHE A O 1
ATOM 1597 N N . ILE A 1 199 ? 0.416 -11.711 -12.125 1 98.88 199 ILE A N 1
ATOM 1598 C CA . ILE A 1 199 ? 1.74 -11.156 -12.383 1 98.88 199 ILE A CA 1
ATOM 1599 C C . ILE A 1 199 ? 2.373 -11.867 -13.578 1 98.88 199 ILE A C 1
ATOM 1601 O O . ILE A 1 199 ? 2.318 -13.102 -13.672 1 98.88 199 ILE A O 1
ATOM 1605 N N . ILE A 1 200 ? 2.953 -11.133 -14.453 1 98.69 200 ILE A N 1
ATOM 1606 C CA . ILE A 1 200 ? 3.701 -11.711 -15.57 1 98.69 200 ILE A CA 1
ATOM 1607 C C . ILE A 1 200 ? 5.016 -10.953 -15.75 1 98.69 200 ILE A C 1
ATOM 1609 O O . ILE A 1 200 ? 5.059 -9.727 -15.641 1 98.69 200 ILE A O 1
ATOM 1613 N N . TYR A 1 201 ? 6.102 -11.711 -15.984 1 98.31 201 TYR A N 1
ATOM 1614 C CA . TYR A 1 201 ? 7.434 -11.148 -16.188 1 98.31 201 TYR A CA 1
ATOM 1615 C C . TYR A 1 201 ? 7.734 -10.977 -17.672 1 98.31 201 TYR A C 1
ATOM 1617 O O . TYR A 1 201 ? 7.551 -11.906 -18.469 1 98.31 201 TYR A O 1
ATOM 1625 N N . ASP A 1 202 ? 8.109 -9.789 -18 1 98.38 202 ASP A N 1
ATOM 1626 C CA . ASP A 1 202 ? 8.555 -9.5 -19.359 1 98.38 202 ASP A CA 1
ATOM 1627 C C . ASP A 1 202 ? 10.078 -9.578 -19.469 1 98.38 202 ASP A C 1
ATOM 1629 O O . ASP A 1 202 ? 10.781 -8.648 -19.078 1 98.38 202 ASP A O 1
ATOM 1633 N N . GLU A 1 203 ? 10.562 -10.555 -20.141 1 96.06 203 GLU A N 1
ATOM 1634 C CA . GLU A 1 203 ? 11.992 -10.812 -20.219 1 96.06 203 GLU A CA 1
ATOM 1635 C C . GLU A 1 203 ? 12.711 -9.703 -20.984 1 96.06 203 GLU A C 1
ATOM 1637 O O . GLU A 1 203 ? 13.875 -9.414 -20.734 1 96.06 203 GLU A O 1
ATOM 1642 N N . LEU A 1 204 ? 12.008 -9.117 -21.859 1 97.19 204 LEU A N 1
ATOM 1643 C CA . LEU A 1 204 ? 12.625 -8.109 -22.719 1 97.19 204 LEU A CA 1
ATOM 1644 C C . LEU A 1 204 ? 12.969 -6.855 -21.922 1 97.19 204 LEU A C 1
ATOM 1646 O O . LEU A 1 204 ? 14.102 -6.367 -22 1 97.19 204 LEU A O 1
ATOM 1650 N N . THR A 1 205 ? 12.031 -6.34 -21.172 1 97.69 205 THR A N 1
ATOM 1651 C CA . THR A 1 205 ? 12.258 -5.102 -20.422 1 97.69 205 THR A CA 1
ATOM 1652 C C . THR A 1 205 ? 12.695 -5.395 -19 1 97.69 205 THR A C 1
ATOM 1654 O O . THR A 1 205 ? 13.172 -4.504 -18.297 1 97.69 205 THR A O 1
ATOM 1657 N N . ARG A 1 206 ? 12.484 -6.629 -18.594 1 97.25 206 ARG A N 1
ATOM 1658 C CA . ARG A 1 206 ? 12.82 -7.109 -17.266 1 97.25 206 ARG A CA 1
ATOM 1659 C C . ARG A 1 206 ? 11.914 -6.477 -16.203 1 97.25 206 ARG A C 1
ATOM 1661 O O . ARG A 1 206 ? 12.352 -6.199 -15.086 1 97.25 206 ARG A O 1
ATOM 1668 N N . PHE A 1 207 ? 10.695 -6.121 -16.641 1 98.5 207 PHE A N 1
ATOM 1669 C CA . PHE A 1 207 ? 9.68 -5.641 -15.719 1 98.5 207 PHE A CA 1
ATOM 1670 C C . PHE A 1 207 ? 8.656 -6.727 -15.43 1 98.5 207 PHE A C 1
ATOM 1672 O O . PHE A 1 207 ? 8.391 -7.582 -16.281 1 98.5 207 PHE A O 1
ATOM 1679 N N . TYR A 1 208 ? 8.125 -6.676 -14.242 1 98.81 208 TYR A N 1
ATOM 1680 C CA . TYR A 1 208 ? 6.914 -7.406 -13.875 1 98.81 208 TYR A CA 1
ATOM 1681 C C . TYR A 1 208 ? 5.668 -6.57 -14.141 1 98.81 208 TYR A C 1
ATOM 1683 O O . TYR A 1 208 ? 5.648 -5.367 -13.867 1 98.81 208 TYR A O 1
ATOM 1691 N N . TRP A 1 209 ? 4.738 -7.227 -14.688 1 98.94 209 TRP A N 1
ATOM 1692 C CA . TRP A 1 209 ? 3.455 -6.57 -14.93 1 98.94 209 TRP A CA 1
ATOM 1693 C C . TRP A 1 209 ? 2.359 -7.188 -14.07 1 98.94 209 TRP A C 1
ATOM 1695 O O . TRP A 1 209 ? 2.307 -8.406 -13.898 1 98.94 209 TRP A O 1
ATOM 1705 N N . LEU A 1 210 ? 1.509 -6.336 -13.523 1 98.88 210 LEU A N 1
ATOM 1706 C CA . LEU A 1 210 ? 0.454 -6.734 -12.594 1 98.88 210 LEU A CA 1
ATOM 1707 C C . LEU A 1 210 ? -0.914 -6.297 -13.109 1 98.88 210 LEU A C 1
ATOM 1709 O O . LEU A 1 210 ? -1.13 -5.117 -13.383 1 98.88 210 LEU A O 1
ATOM 1713 N N . VAL A 1 211 ? -1.797 -7.223 -13.305 1 98.88 211 VAL A N 1
ATOM 1714 C CA . VAL A 1 211 ? -3.209 -6.949 -13.555 1 98.88 211 VAL A CA 1
ATOM 1715 C C . VAL A 1 211 ? -4.02 -7.223 -12.289 1 98.88 211 VAL A C 1
ATOM 1717 O O . VAL A 1 211 ? -3.957 -8.32 -11.734 1 98.88 211 VAL A O 1
ATOM 1720 N N . SER A 1 212 ? -4.699 -6.23 -11.82 1 98.69 212 SER A N 1
ATOM 1721 C CA . SER A 1 212 ? -5.445 -6.371 -10.578 1 98.69 212 SER A CA 1
ATOM 1722 C C . SER A 1 212 ? -6.668 -5.457 -10.562 1 98.69 212 SER A C 1
ATOM 1724 O O . SER A 1 212 ? -6.805 -4.578 -11.414 1 98.69 212 SER A O 1
ATOM 1726 N N . ASN A 1 213 ? -7.57 -5.68 -9.672 1 98.56 213 ASN A N 1
ATOM 1727 C CA . ASN A 1 213 ? -8.727 -4.797 -9.523 1 98.56 213 ASN A CA 1
ATOM 1728 C C . ASN A 1 213 ? -8.383 -3.566 -8.688 1 98.56 213 ASN A C 1
ATOM 1730 O O . ASN A 1 213 ? -7.598 -3.652 -7.738 1 98.56 213 ASN A O 1
ATOM 1734 N N . GLN A 1 214 ? -9.023 -2.502 -9.031 1 98.38 214 GLN A N 1
ATOM 1735 C CA . GLN A 1 214 ? -8.82 -1.23 -8.344 1 98.38 214 GLN A CA 1
ATOM 1736 C C . GLN A 1 214 ? -9.961 -0.948 -7.371 1 98.38 214 GLN A C 1
ATOM 1738 O O . GLN A 1 214 ? -11.133 -1.046 -7.734 1 98.38 214 GLN A O 1
ATOM 1743 N N . ALA A 1 215 ? -9.594 -0.622 -6.164 1 97.69 215 ALA A N 1
ATOM 1744 C CA . ALA A 1 215 ? -10.57 -0.14 -5.191 1 97.69 215 ALA A CA 1
ATOM 1745 C C . ALA A 1 215 ? -10.672 1.382 -5.227 1 97.69 215 ALA A C 1
ATOM 1747 O O . ALA A 1 215 ? -9.656 2.08 -5.277 1 97.69 215 ALA A O 1
ATOM 1748 N N . THR A 1 216 ? -11.922 1.91 -5.164 1 97 216 THR A N 1
ATOM 1749 C CA . THR A 1 216 ? -12.117 3.355 -5.145 1 97 216 THR A CA 1
ATOM 1750 C C . THR A 1 216 ? -13.039 3.76 -3.994 1 97 216 THR A C 1
ATOM 1752 O O . THR A 1 216 ? -13.164 4.945 -3.684 1 97 216 THR A O 1
ATOM 1755 N N . ASP A 1 217 ? -13.633 2.787 -3.311 1 95.25 217 ASP A N 1
ATOM 1756 C CA . ASP A 1 217 ? -14.625 3.123 -2.291 1 95.25 217 ASP A CA 1
ATOM 1757 C C . ASP A 1 217 ? -14.672 2.061 -1.194 1 95.25 217 ASP A C 1
ATOM 1759 O O . ASP A 1 217 ? -15.75 1.669 -0.745 1 95.25 217 ASP A O 1
ATOM 1763 N N . SER A 1 218 ? -13.531 1.572 -0.809 1 97.81 218 SER A N 1
ATOM 1764 C CA . SER A 1 218 ? -13.43 0.461 0.132 1 97.81 218 SER A CA 1
ATOM 1765 C C . SER A 1 218 ? -13.812 0.896 1.544 1 97.81 218 SER A C 1
ATOM 1767 O O . SER A 1 218 ? -14.055 0.056 2.414 1 97.81 218 SER A O 1
ATOM 1769 N N . MET A 1 219 ? -13.875 2.219 1.812 1 98 219 MET A N 1
ATOM 1770 C CA . MET A 1 219 ? -14.102 2.729 3.162 1 98 219 MET A CA 1
ATOM 1771 C C . MET A 1 219 ? -15.555 3.133 3.359 1 98 219 MET A C 1
ATOM 1773 O O . MET A 1 219 ? -15.883 3.855 4.305 1 98 219 MET A O 1
ATOM 1777 N N . ARG A 1 220 ? -16.422 2.727 2.498 1 96.19 220 ARG A N 1
ATOM 1778 C CA . ARG A 1 220 ? -17.828 3.039 2.67 1 96.19 220 ARG A CA 1
ATOM 1779 C C . ARG A 1 220 ? -18.484 2.104 3.684 1 96.19 220 ARG A C 1
ATOM 1781 O O . ARG A 1 220 ? -18.094 0.938 3.797 1 96.19 220 ARG A O 1
ATOM 1788 N N . ARG A 1 221 ? -19.5 2.529 4.324 1 96.75 221 ARG A N 1
ATOM 1789 C CA . ARG A 1 221 ? -20.25 1.714 5.262 1 96.75 221 ARG A CA 1
ATOM 1790 C C . ARG A 1 221 ? -21 0.599 4.539 1 96.75 221 ARG A C 1
ATOM 1792 O O . ARG A 1 221 ? -21.562 0.817 3.465 1 96.75 221 ARG A O 1
ATOM 1799 N N . VAL A 1 222 ? -21.062 -0.535 5.18 1 95.81 222 VAL A N 1
ATOM 1800 C CA . VAL A 1 222 ? -21.75 -1.692 4.613 1 95.81 222 VAL A CA 1
ATOM 1801 C C . VAL A 1 222 ? -23.219 -1.359 4.371 1 95.81 222 VAL A C 1
ATOM 1803 O O . VAL A 1 222 ? -23.797 -1.771 3.365 1 95.81 222 VAL A O 1
ATOM 1806 N N . SER A 1 223 ? -23.766 -0.592 5.258 1 93.25 223 SER A N 1
ATOM 1807 C CA . SER A 1 223 ? -25.188 -0.239 5.191 1 93.25 223 SER A CA 1
ATOM 1808 C C . SER A 1 223 ? -25.484 0.63 3.975 1 93.25 223 SER A C 1
ATOM 1810 O O . SER A 1 223 ? -26.641 0.767 3.568 1 93.25 223 SER A O 1
ATOM 1812 N N . SER A 1 224 ? -24.469 1.209 3.426 1 92.44 224 SER A N 1
ATOM 1813 C CA . SER A 1 224 ? -24.672 2.104 2.291 1 92.44 224 SER A CA 1
ATOM 1814 C C . SER A 1 224 ? -24.562 1.351 0.969 1 92.44 224 SER A C 1
ATOM 1816 O O . SER A 1 224 ? -24.812 1.921 -0.097 1 92.44 224 SER A O 1
ATOM 1818 N N . LEU A 1 225 ? -24.219 0.105 1.022 1 89 225 LEU A N 1
ATOM 1819 C CA . LEU A 1 225 ? -24 -0.684 -0.187 1 89 225 LEU A CA 1
ATOM 1820 C C . LEU A 1 225 ? -25.328 -1.115 -0.794 1 89 225 LEU A C 1
ATOM 1822 O O . LEU A 1 225 ? -26.312 -1.333 -0.073 1 89 225 LEU A O 1
ATOM 1826 N N . SER A 1 226 ? -25.297 -1.036 -2.119 1 77.88 226 SER A N 1
ATOM 1827 C CA . SER A 1 226 ? -26.375 -1.734 -2.828 1 77.88 226 SER A CA 1
ATOM 1828 C C . SER A 1 226 ? -26 -3.193 -3.078 1 77.88 226 SER A C 1
ATOM 1830 O O . SER A 1 226 ? -24.969 -3.486 -3.688 1 77.88 226 SER A O 1
ATOM 1832 N N . ASN A 1 227 ? -26.828 -4.094 -2.619 1 64.56 227 ASN A N 1
ATOM 1833 C CA . ASN A 1 227 ? -26.516 -5.516 -2.73 1 64.56 227 ASN A CA 1
ATOM 1834 C C . ASN A 1 227 ? -26.469 -5.965 -4.188 1 64.56 227 ASN A C 1
ATOM 1836 O O . ASN A 1 227 ? -25.781 -6.934 -4.52 1 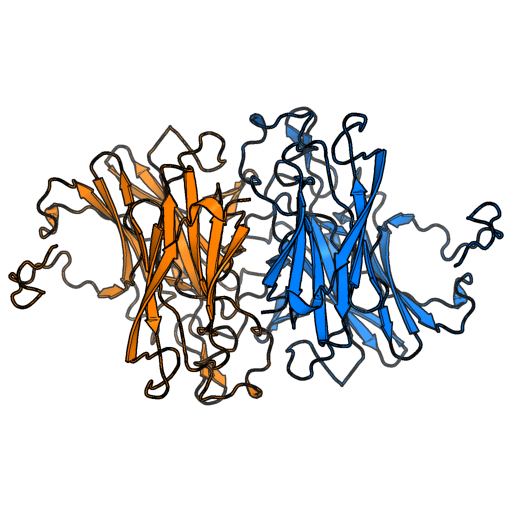64.56 227 ASN A O 1
ATOM 1840 N N . ILE A 1 228 ? -27.141 -5.328 -5.008 1 64.75 228 ILE A N 1
ATOM 1841 C CA . ILE A 1 228 ? -27.172 -5.734 -6.41 1 64.75 228 ILE A CA 1
ATOM 1842 C C . ILE A 1 228 ? -25.891 -5.273 -7.105 1 64.75 228 ILE A C 1
ATOM 1844 O O . ILE A 1 228 ? -25.359 -5.965 -7.984 1 64.75 228 ILE A O 1
ATOM 1848 N N . LYS A 1 229 ? -25.266 -4.355 -6.605 1 81.56 229 LYS A N 1
ATOM 1849 C CA . LYS A 1 229 ? -24.141 -3.73 -7.305 1 81.56 229 LYS A CA 1
ATOM 1850 C C . LYS A 1 229 ? -22.812 -4.09 -6.648 1 81.56 229 LYS A C 1
ATOM 1852 O O . LYS A 1 229 ? -21.766 -4.02 -7.285 1 81.56 229 LYS A O 1
ATOM 1857 N N . ARG A 1 230 ? -22.844 -4.586 -5.441 1 89.94 230 ARG A N 1
ATOM 1858 C CA . ARG A 1 230 ? -21.656 -4.992 -4.715 1 89.94 230 ARG A CA 1
ATOM 1859 C C . ARG A 1 230 ? -21.828 -6.375 -4.098 1 89.94 230 ARG A C 1
ATOM 1861 O O . ARG A 1 230 ? -22.766 -6.605 -3.334 1 89.94 230 ARG A O 1
ATOM 1868 N N . TYR A 1 231 ? -20.938 -7.27 -4.508 1 91.5 231 TYR A N 1
ATOM 1869 C CA . TYR A 1 231 ? -20.938 -8.57 -3.857 1 91.5 231 TYR A CA 1
ATOM 1870 C C . TYR A 1 231 ? -20.188 -8.523 -2.537 1 91.5 231 TYR A C 1
ATOM 1872 O O . TYR A 1 231 ? -18.984 -8.219 -2.512 1 91.5 231 TYR A O 1
ATOM 1880 N N . GLY A 1 232 ? -20.953 -8.734 -1.487 1 93.38 232 GLY A N 1
ATOM 1881 C CA . GLY A 1 232 ? -20.281 -8.852 -0.2 1 93.38 232 GLY A CA 1
ATOM 1882 C C . GLY A 1 232 ? -19.922 -7.508 0.403 1 93.38 232 GLY A C 1
ATOM 1883 O O . GLY A 1 232 ? -20.766 -6.613 0.505 1 93.38 232 GLY A O 1
ATOM 1884 N N . LEU A 1 233 ? -18.672 -7.383 0.853 1 96.31 233 LEU A N 1
ATOM 1885 C CA . LEU A 1 233 ? -18.172 -6.246 1.617 1 96.31 233 LEU A CA 1
ATOM 1886 C C . LEU A 1 233 ? -17.641 -5.156 0.688 1 96.31 233 LEU A C 1
ATOM 1888 O O . LEU A 1 233 ? -17.438 -5.395 -0.501 1 96.31 233 LEU A O 1
ATOM 1892 N N . PRO A 1 234 ? -17.375 -3.912 1.204 1 96.5 234 PRO A N 1
ATOM 1893 C CA . PRO A 1 234 ? -16.922 -2.791 0.38 1 96.5 234 PRO A CA 1
ATOM 1894 C C . PRO A 1 234 ? -15.609 -3.09 -0.343 1 96.5 234 PRO A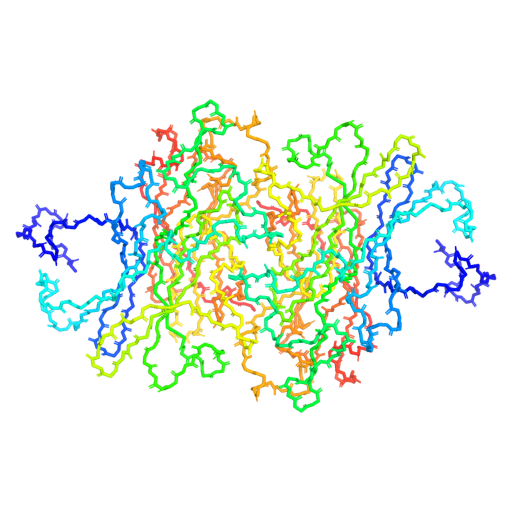 C 1
ATOM 1896 O O . PRO A 1 234 ? -15.359 -2.547 -1.421 1 96.5 234 PRO A O 1
ATOM 1899 N N . ASN A 1 235 ? -14.812 -4.004 0.166 1 97.06 235 ASN A N 1
ATOM 1900 C CA . ASN A 1 235 ? -13.523 -4.312 -0.438 1 97.06 235 ASN A CA 1
ATOM 1901 C C . ASN A 1 235 ? -13.68 -5.125 -1.719 1 97.06 235 ASN A C 1
ATOM 1903 O O . ASN A 1 235 ? -12.711 -5.355 -2.439 1 97.06 235 ASN A O 1
ATOM 1907 N N . ASN A 1 236 ? -14.898 -5.562 -2.074 1 96.38 236 ASN A N 1
ATOM 1908 C CA . ASN A 1 236 ? -15.133 -6.473 -3.191 1 96.38 236 ASN A CA 1
ATOM 1909 C C . ASN A 1 236 ? -15.562 -5.719 -4.449 1 96.38 236 ASN A C 1
ATOM 1911 O O . ASN A 1 236 ? -16.469 -6.156 -5.16 1 96.38 236 ASN A O 1
ATOM 1915 N N . GLU A 1 237 ? -14.977 -4.559 -4.66 1 95.75 237 GLU A N 1
ATOM 1916 C CA . GLU A 1 237 ? -15.188 -3.822 -5.902 1 95.75 237 GLU A CA 1
ATOM 1917 C C . GLU A 1 237 ? -14.477 -4.504 -7.07 1 95.75 237 GLU A C 1
ATOM 1919 O O . GLU A 1 237 ? -13.258 -4.691 -7.043 1 95.75 237 GLU A O 1
ATOM 1924 N N . ARG A 1 238 ? -15.211 -4.832 -8.203 1 96.81 238 ARG A N 1
ATOM 1925 C CA . ARG A 1 238 ? -14.648 -5.727 -9.203 1 96.81 238 ARG A CA 1
ATOM 1926 C C . ARG A 1 238 ? -14.805 -5.148 -10.609 1 96.81 238 ARG A C 1
ATOM 1928 O O . ARG A 1 238 ? -14.461 -5.797 -11.594 1 96.81 238 ARG A O 1
ATOM 1935 N N . HIS A 1 239 ? -15.266 -3.895 -10.75 1 96.94 239 HIS A N 1
ATOM 1936 C CA . HIS A 1 239 ? -15.641 -3.408 -12.07 1 96.94 239 HIS A CA 1
ATOM 1937 C C . HIS A 1 239 ? -14.531 -2.561 -12.688 1 96.94 239 HIS A C 1
ATOM 1939 O O . HIS A 1 239 ? -14.734 -1.919 -13.719 1 96.94 239 HIS A O 1
ATOM 1945 N N . ARG A 1 240 ? -13.414 -2.543 -12.031 1 98 240 ARG A N 1
ATOM 1946 C CA . ARG A 1 240 ? -12.281 -1.754 -12.492 1 98 240 ARG A CA 1
ATOM 1947 C C . ARG A 1 240 ? -11.008 -2.594 -12.523 1 98 240 ARG A C 1
ATOM 1949 O O . ARG A 1 240 ? -10.539 -3.059 -11.477 1 98 240 ARG A O 1
ATOM 1956 N N . LEU A 1 241 ? -10.469 -2.814 -13.688 1 98.62 241 LEU A N 1
ATOM 1957 C CA . LEU A 1 241 ? -9.258 -3.598 -13.906 1 98.62 241 LEU A CA 1
ATOM 1958 C C . LEU A 1 241 ? -8.094 -2.697 -14.312 1 98.62 241 LEU A C 1
ATOM 1960 O O . LEU A 1 241 ? -8.195 -1.953 -15.289 1 98.62 241 LEU A O 1
ATOM 1964 N N . GLN A 1 242 ? -7.012 -2.756 -13.516 1 98.81 242 GLN A N 1
ATOM 1965 C CA . GLN A 1 242 ? -5.883 -1.852 -13.719 1 98.81 242 GLN A CA 1
ATOM 1966 C C . GLN A 1 242 ? -4.605 -2.627 -14.023 1 98.81 242 GLN A C 1
ATOM 1968 O O . GLN A 1 242 ? -4.52 -3.826 -13.75 1 98.81 242 GLN A O 1
ATOM 1973 N N . LEU A 1 243 ? -3.658 -1.923 -14.664 1 98.94 243 LEU A N 1
ATOM 1974 C CA . LEU A 1 243 ? -2.35 -2.449 -15.039 1 98.94 243 LEU A CA 1
ATOM 1975 C C . LEU A 1 243 ? -1.232 -1.665 -14.359 1 98.94 243 LEU A C 1
ATOM 1977 O O . LEU A 1 243 ? -1.277 -0.434 -14.305 1 98.94 243 LEU A O 1
ATOM 1981 N N . HIS A 1 244 ? -0.271 -2.361 -13.766 1 98.88 244 HIS A N 1
ATOM 1982 C CA . HIS A 1 244 ? 0.931 -1.78 -13.18 1 98.88 244 HIS A CA 1
ATOM 1983 C C . HIS A 1 244 ? 2.188 -2.461 -13.719 1 98.88 244 HIS A C 1
ATOM 1985 O O . HIS A 1 244 ? 2.119 -3.57 -14.25 1 98.88 244 HIS A O 1
ATOM 1991 N N . PHE A 1 245 ? 3.283 -1.801 -13.57 1 98.88 245 PHE A N 1
ATOM 1992 C CA . PHE A 1 245 ? 4.586 -2.406 -13.82 1 98.88 245 PHE A CA 1
ATOM 1993 C C . PHE A 1 245 ? 5.539 -2.137 -12.664 1 98.88 245 PHE A C 1
ATOM 1995 O O . PHE A 1 245 ? 5.371 -1.163 -11.93 1 98.88 245 PHE A O 1
ATOM 2002 N N . SER A 1 246 ? 6.496 -3.006 -12.477 1 98.81 246 SER A N 1
ATOM 2003 C CA . SER A 1 246 ? 7.484 -2.9 -11.406 1 98.81 246 SER A CA 1
ATOM 2004 C C . SER A 1 246 ? 8.773 -3.635 -11.766 1 98.81 246 SER A C 1
ATOM 2006 O O . SER A 1 246 ? 8.734 -4.66 -12.453 1 98.81 246 SER A O 1
ATOM 2008 N N . ARG A 1 247 ? 9.859 -3.15 -11.188 1 97.44 247 ARG A N 1
ATOM 2009 C CA . ARG A 1 247 ? 11.133 -3.846 -11.359 1 97.44 247 ARG A CA 1
ATOM 2010 C C . ARG A 1 247 ? 11.344 -4.879 -10.25 1 97.44 247 ARG A C 1
ATOM 2012 O O . ARG A 1 247 ? 12.203 -5.75 -10.367 1 97.44 247 ARG A O 1
ATOM 2019 N N . ASN A 1 248 ? 10.555 -4.762 -9.242 1 98.44 248 ASN A N 1
ATOM 2020 C CA . ASN A 1 248 ? 10.945 -5.504 -8.055 1 98.44 248 ASN A CA 1
ATOM 2021 C C . ASN A 1 248 ? 9.742 -6.113 -7.348 1 98.44 248 ASN A C 1
ATOM 2023 O O . ASN A 1 248 ? 9.875 -6.699 -6.27 1 98.44 248 ASN A O 1
ATOM 2027 N N . CYS A 1 249 ? 8.508 -5.926 -7.82 1 98.62 249 CYS A N 1
ATOM 2028 C CA . CYS A 1 249 ? 7.246 -6.484 -7.344 1 98.62 249 CYS A CA 1
ATOM 2029 C C . CYS A 1 249 ? 6.836 -5.855 -6.016 1 98.62 249 CYS A C 1
ATOM 2031 O O . CYS A 1 249 ? 6.016 -6.414 -5.285 1 98.62 249 CYS A O 1
ATOM 2033 N N . VAL A 1 250 ? 7.484 -4.746 -5.645 1 98.69 250 VAL A N 1
ATOM 2034 C CA . VAL A 1 250 ? 7.113 -3.982 -4.457 1 98.69 250 VAL A CA 1
ATOM 2035 C C . VAL A 1 250 ? 6.695 -2.57 -4.859 1 98.69 250 VAL A C 1
ATOM 2037 O O . VAL A 1 250 ? 5.613 -2.109 -4.488 1 98.69 250 VAL A O 1
ATOM 2040 N N . ASP A 1 251 ? 7.551 -1.969 -5.684 1 98.62 251 ASP A N 1
ATOM 2041 C CA . ASP A 1 251 ? 7.277 -0.626 -6.188 1 98.62 251 ASP A CA 1
ATOM 2042 C C . ASP A 1 251 ? 6.434 -0.678 -7.457 1 98.62 251 ASP A C 1
ATOM 2044 O O . ASP A 1 251 ? 6.965 -0.606 -8.57 1 98.62 251 ASP A O 1
ATOM 2048 N N . TRP A 1 252 ? 5.148 -0.744 -7.309 1 98.81 252 TRP A N 1
ATOM 2049 C CA . TRP A 1 252 ? 4.254 -0.859 -8.453 1 98.81 252 TRP A CA 1
ATOM 2050 C C . TRP A 1 252 ? 3.902 0.517 -9.008 1 98.81 252 TRP A C 1
ATOM 2052 O O . TRP A 1 252 ? 3.385 1.372 -8.289 1 98.81 252 TRP A O 1
ATOM 2062 N N . CYS A 1 253 ? 4.16 0.75 -10.258 1 98.75 253 CYS A N 1
ATOM 2063 C CA . CYS A 1 253 ? 3.832 1.972 -10.984 1 98.75 253 CYS A CA 1
ATOM 2064 C C . CYS A 1 253 ? 2.605 1.769 -11.867 1 98.75 253 CYS A C 1
ATOM 2066 O O . CYS A 1 253 ? 2.559 0.833 -12.664 1 98.75 253 CYS A O 1
ATOM 2068 N N . PHE A 1 254 ? 1.677 2.639 -11.742 1 98.81 254 PHE A N 1
ATOM 2069 C CA . PHE A 1 254 ? 0.432 2.549 -12.5 1 98.81 254 PHE A CA 1
ATOM 2070 C C . PHE A 1 254 ? 0.68 2.787 -13.984 1 98.81 254 PHE A C 1
ATOM 2072 O O . PHE A 1 254 ? 1.29 3.789 -14.359 1 98.81 254 PHE A O 1
ATOM 2079 N N . ALA A 1 255 ? 0.186 1.852 -14.789 1 98.75 255 ALA A N 1
ATOM 2080 C CA . ALA A 1 255 ? 0.353 1.983 -16.234 1 98.75 255 ALA A CA 1
ATOM 2081 C C . ALA A 1 255 ? -0.925 2.5 -16.891 1 98.75 255 ALA A C 1
ATOM 2083 O O . ALA A 1 255 ? -0.87 3.27 -17.859 1 98.75 255 ALA A O 1
ATOM 2084 N N . GLY A 1 256 ? -2.059 1.993 -16.406 1 98.5 256 GLY A N 1
ATOM 2085 C CA . GLY A 1 256 ? -3.338 2.404 -16.953 1 98.5 256 GLY A CA 1
ATOM 2086 C C . GLY A 1 256 ? -4.473 1.459 -16.609 1 98.5 256 GLY A C 1
ATOM 2087 O O . GLY A 1 256 ? -4.254 0.427 -15.977 1 98.5 256 GLY A O 1
ATOM 2088 N N . MET A 1 257 ? -5.695 1.899 -17.016 1 98.5 257 MET A N 1
ATOM 2089 C CA . MET A 1 257 ? -6.867 1.04 -16.859 1 98.5 257 MET A CA 1
ATOM 2090 C C . MET A 1 257 ? -7.012 0.102 -18.062 1 98.5 257 MET A C 1
ATOM 2092 O O . MET A 1 257 ? -6.934 0.537 -19.203 1 98.5 257 MET A O 1
ATOM 2096 N N . VAL A 1 258 ? -7.172 -1.173 -17.734 1 98.75 258 VAL A N 1
ATOM 2097 C CA . VAL A 1 258 ? -7.426 -2.164 -18.781 1 98.75 258 VAL A CA 1
ATOM 2098 C C . VAL A 1 258 ? -8.898 -2.129 -19.172 1 98.75 258 VAL A C 1
ATOM 2100 O O . VAL A 1 258 ? -9.227 -2.137 -20.359 1 98.75 258 VAL A O 1
ATOM 2103 N N . ALA A 1 259 ? -9.734 -2.129 -18.203 1 98 259 ALA A N 1
ATOM 2104 C CA . ALA A 1 259 ? -11.18 -2.068 -18.375 1 98 259 ALA A CA 1
ATOM 2105 C C . ALA A 1 259 ? -11.852 -1.444 -17.141 1 98 259 ALA A C 1
ATOM 2107 O O . ALA A 1 259 ? -11.414 -1.664 -16.016 1 98 259 ALA A O 1
ATOM 2108 N N . CYS A 1 260 ? -12.828 -0.644 -17.453 1 95.75 260 CYS A N 1
ATOM 2109 C CA . CYS A 1 260 ? -13.539 0.027 -16.375 1 95.75 260 CYS A CA 1
ATOM 2110 C C . CYS A 1 260 ? -15 0.259 -16.734 1 95.75 260 CYS A C 1
ATOM 2112 O O . CYS A 1 260 ? -15.312 0.564 -17.891 1 95.75 260 CYS A O 1
ATOM 2114 N N . SER A 1 261 ? -15.828 0.053 -15.781 1 93.81 261 SER A N 1
ATOM 2115 C CA . SER A 1 261 ? -17.234 0.384 -15.953 1 93.81 261 SER A CA 1
ATOM 2116 C C . SER A 1 261 ? -17.75 1.245 -14.797 1 93.81 261 SER A C 1
ATOM 2118 O O . SER A 1 261 ? -17.25 1.139 -13.672 1 93.81 261 SER A O 1
ATOM 2120 N N . THR A 1 262 ? -18.734 2.074 -15.047 1 91.25 262 THR A N 1
ATOM 2121 C CA . THR A 1 262 ? -19.359 2.855 -13.992 1 91.25 262 THR A CA 1
ATOM 2122 C C . THR A 1 262 ? -20.406 2.023 -13.25 1 91.25 262 THR A C 1
ATOM 2124 O O . THR A 1 262 ? -20.781 2.338 -12.117 1 91.25 262 THR A O 1
ATOM 2127 N N . ASN A 1 263 ? -20.875 1.041 -13.984 1 93.19 263 ASN A N 1
ATOM 2128 C CA . ASN A 1 263 ? -21.797 0.112 -13.359 1 93.19 263 ASN A CA 1
ATOM 2129 C C . ASN A 1 263 ? -21.078 -0.996 -12.602 1 93.19 263 ASN A C 1
ATOM 2131 O O . ASN A 1 263 ? -20.391 -1.827 -13.219 1 93.19 263 ASN A O 1
ATOM 2135 N N . GLU A 1 264 ? -21.25 -1.099 -11.32 1 92.62 264 GLU A N 1
ATOM 2136 C CA . GLU A 1 264 ? -20.516 -2.037 -10.477 1 92.62 264 GLU A CA 1
ATOM 2137 C C . GLU A 1 264 ? -20.875 -3.48 -10.812 1 92.62 264 GLU A C 1
ATOM 2139 O O . GLU A 1 264 ? -20.109 -4.402 -10.523 1 92.62 264 GLU A O 1
ATOM 2144 N N . LEU A 1 265 ? -22.031 -3.705 -11.375 1 93.56 265 LEU A N 1
ATOM 2145 C CA . LEU A 1 265 ? -22.422 -5.051 -11.781 1 93.56 265 LEU A CA 1
ATOM 2146 C C . LEU A 1 265 ? -21.5 -5.578 -12.867 1 93.56 265 LEU A C 1
ATOM 2148 O O . LEU A 1 265 ? -21.234 -6.785 -12.945 1 93.56 265 LEU A O 1
ATOM 2152 N N . TYR A 1 266 ? -21 -4.633 -13.688 1 95.81 266 TYR A N 1
ATOM 2153 C CA . TYR A 1 266 ? -20.188 -5.02 -14.844 1 95.81 266 TYR A CA 1
ATOM 2154 C C . TYR A 1 266 ? -18.75 -5.309 -14.422 1 95.81 266 TYR A C 1
ATOM 2156 O O . TYR A 1 266 ? -17.828 -4.609 -14.844 1 95.81 266 TYR A O 1
ATOM 2164 N N . SER A 1 267 ? -18.594 -6.375 -13.711 1 96.69 267 SER A N 1
ATOM 2165 C CA . SER A 1 267 ? -17.297 -6.766 -13.164 1 96.69 267 SER A CA 1
ATOM 2166 C C . SER A 1 267 ? -16.312 -7.098 -14.281 1 96.69 267 SER A C 1
ATOM 2168 O O . SER A 1 267 ? -16.703 -7.453 -15.391 1 96.69 267 SER A O 1
ATOM 2170 N N . ARG A 1 268 ? -15.07 -6.859 -14.07 1 97.94 268 ARG A N 1
ATOM 2171 C CA . ARG A 1 268 ? -13.859 -7.262 -14.781 1 97.94 268 ARG A CA 1
ATOM 2172 C C . ARG A 1 268 ? -12.812 -7.805 -13.82 1 97.94 268 ARG A C 1
ATOM 2174 O O . ARG A 1 268 ? -12.023 -7.043 -13.258 1 97.94 268 ARG A O 1
ATOM 2181 N N . ASN A 1 269 ? -12.789 -9.086 -13.602 1 97.38 269 ASN A N 1
ATOM 2182 C CA . ASN A 1 269 ? -11.977 -9.633 -12.523 1 97.38 269 ASN A CA 1
ATOM 2183 C C . ASN A 1 269 ? -11.422 -11.008 -12.883 1 97.38 269 ASN A C 1
ATOM 2185 O O . ASN A 1 269 ? -11.648 -11.508 -13.984 1 97.38 269 ASN A O 1
ATOM 2189 N N . TYR A 1 270 ? -10.523 -11.516 -12.047 1 97.81 270 TYR A N 1
ATOM 2190 C CA . TYR A 1 270 ? -9.859 -12.789 -12.258 1 97.81 270 TYR A CA 1
ATOM 2191 C C . TYR A 1 270 ? -9.102 -12.797 -13.586 1 97.81 270 TYR A C 1
ATOM 2193 O O . TYR A 1 270 ? -9.266 -13.711 -14.398 1 97.81 270 TYR A O 1
ATOM 2201 N N . PRO A 1 271 ? -8.195 -11.859 -13.641 1 98.25 271 PRO A N 1
ATOM 2202 C CA . PRO A 1 271 ? -7.477 -11.734 -14.914 1 98.25 271 PRO A CA 1
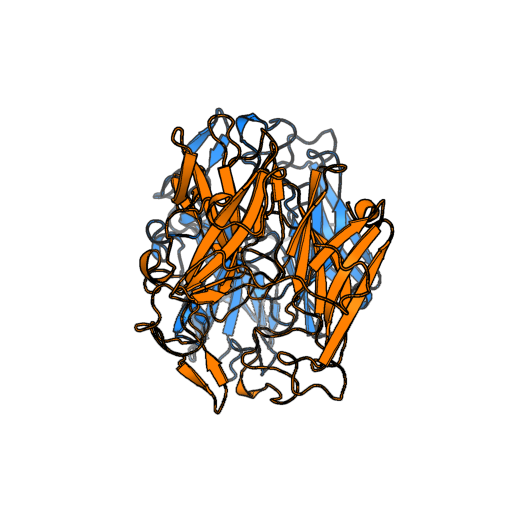ATOM 2203 C C . PRO A 1 271 ? -6.441 -12.836 -15.117 1 98.25 271 PRO A C 1
ATOM 2205 O O . PRO A 1 271 ? -5.984 -13.445 -14.148 1 98.25 271 PRO A O 1
ATOM 2208 N N . SER A 1 272 ? -6.113 -13.094 -16.312 1 98.12 272 SER A N 1
ATOM 2209 C CA . SER A 1 272 ? -4.941 -13.805 -16.797 1 98.12 272 SER A CA 1
ATOM 2210 C C . SER A 1 272 ? -4.348 -13.117 -18.031 1 98.12 272 SER A C 1
ATOM 2212 O O . SER A 1 272 ? -5.07 -12.469 -18.797 1 98.12 272 SER A O 1
ATOM 2214 N N . ALA A 1 273 ? -3.062 -13.273 -18.156 1 98.44 273 ALA A N 1
ATOM 2215 C CA . ALA A 1 273 ? -2.441 -12.5 -19.234 1 98.44 273 ALA A CA 1
ATOM 2216 C C . ALA A 1 273 ? -1.341 -13.305 -19.922 1 98.44 273 ALA A C 1
ATOM 2218 O O . ALA A 1 273 ? -0.752 -14.203 -19.312 1 98.44 273 ALA A O 1
ATOM 2219 N N . VAL A 1 274 ? -1.081 -12.969 -21.188 1 97.81 274 VAL A N 1
ATOM 2220 C CA . VAL A 1 274 ? 0.048 -13.477 -21.953 1 97.81 274 VAL A CA 1
ATOM 2221 C C . VAL A 1 274 ? 0.644 -12.359 -22.797 1 97.81 274 VAL A C 1
ATOM 2223 O O . VAL A 1 274 ? -0.07 -11.445 -23.234 1 97.81 274 VAL A O 1
ATOM 2226 N N . ILE A 1 275 ? 1.915 -12.422 -22.922 1 98.38 275 ILE A N 1
ATOM 2227 C CA . ILE A 1 275 ? 2.6 -11.484 -23.812 1 98.38 275 ILE A CA 1
ATOM 2228 C C . ILE A 1 275 ? 2.715 -12.094 -25.219 1 98.38 275 ILE A C 1
ATOM 2230 O O . ILE A 1 275 ? 3.246 -13.195 -25.375 1 98.38 275 ILE A O 1
ATOM 2234 N N . LYS A 1 276 ? 2.217 -11.453 -26.156 1 97.75 276 LYS A N 1
ATOM 2235 C CA . LYS A 1 276 ? 2.34 -11.828 -27.547 1 97.75 276 LYS A CA 1
ATOM 2236 C C . LYS A 1 276 ? 2.941 -10.695 -28.375 1 97.75 276 LYS A C 1
ATOM 2238 O O . LYS A 1 276 ? 2.246 -9.742 -28.734 1 97.75 276 LYS A O 1
ATOM 2243 N N . GLY A 1 277 ? 4.203 -10.867 -28.688 1 97.56 277 GLY A N 1
ATOM 2244 C CA . GLY A 1 277 ? 4.902 -9.773 -29.328 1 97.56 277 GLY A CA 1
ATOM 2245 C C . GLY A 1 277 ? 4.984 -8.523 -28.469 1 97.56 277 GLY A C 1
ATOM 2246 O O . GLY A 1 277 ? 5.477 -8.578 -27.344 1 97.56 277 GLY A O 1
ATOM 2247 N N . ASP A 1 278 ? 4.43 -7.422 -29.047 1 98.38 278 ASP A N 1
ATOM 2248 C CA . ASP A 1 278 ? 4.504 -6.148 -28.344 1 98.38 278 ASP A CA 1
ATOM 2249 C C . ASP A 1 278 ? 3.213 -5.871 -27.578 1 98.38 278 ASP A C 1
ATOM 2251 O O . ASP A 1 278 ? 3.072 -4.824 -26.938 1 98.38 278 ASP A O 1
ATOM 2255 N N . ASP A 1 279 ? 2.34 -6.824 -27.625 1 98.81 279 ASP A N 1
ATOM 2256 C CA . ASP A 1 279 ? 1.036 -6.609 -27 1 98.81 279 ASP A CA 1
ATOM 2257 C C . ASP A 1 279 ? 0.865 -7.496 -25.766 1 98.81 279 ASP A C 1
ATOM 2259 O O . ASP A 1 279 ? 1.463 -8.57 -25.688 1 98.81 279 ASP A O 1
ATOM 2263 N N . LEU A 1 280 ? 0.105 -7.02 -24.844 1 98.88 280 LEU A N 1
ATOM 2264 C CA . LEU A 1 280 ? -0.333 -7.789 -23.672 1 98.88 280 LEU A CA 1
ATOM 2265 C C . LEU A 1 280 ? -1.795 -8.203 -23.828 1 98.88 280 LEU A C 1
ATOM 2267 O O . LEU A 1 280 ? -2.678 -7.344 -23.906 1 98.88 280 LEU A O 1
ATOM 2271 N N . HIS A 1 281 ? -2.035 -9.484 -23.906 1 98.81 281 HIS A N 1
ATOM 2272 C CA . HIS A 1 281 ? -3.383 -10.031 -23.984 1 98.81 281 HIS A CA 1
ATOM 2273 C C . HIS A 1 281 ? -3.9 -10.438 -22.609 1 98.81 281 HIS A C 1
ATOM 2275 O O . HIS A 1 281 ? -3.238 -11.18 -21.891 1 98.81 281 HIS A O 1
ATOM 2281 N N . ILE A 1 282 ? -5.086 -9.875 -22.25 1 98.75 282 ILE A N 1
ATOM 2282 C CA . ILE A 1 282 ? -5.668 -10.109 -20.938 1 98.75 282 ILE A CA 1
ATOM 2283 C C . ILE A 1 282 ? -7.082 -10.672 -21.094 1 98.75 282 ILE A C 1
ATOM 2285 O O . ILE A 1 282 ? -7.898 -10.117 -21.844 1 98.75 282 ILE A O 1
ATOM 2289 N N . VAL A 1 283 ? -7.34 -11.789 -20.469 1 98.12 283 VAL A N 1
ATOM 2290 C CA . VAL A 1 283 ? -8.711 -12.281 -20.359 1 98.12 283 VAL A CA 1
ATOM 2291 C C . VAL A 1 283 ? -9.188 -12.148 -18.906 1 98.12 283 VAL A C 1
ATOM 2293 O O . VAL A 1 283 ? -8.383 -12.242 -17.984 1 98.12 283 VAL A O 1
ATOM 2296 N N . CYS A 1 284 ? -10.422 -11.844 -18.75 1 97.5 284 CYS A N 1
ATOM 2297 C CA . CYS A 1 284 ? -10.945 -11.734 -17.391 1 97.5 284 CYS A CA 1
ATOM 2298 C C . CYS A 1 284 ? -12.406 -12.18 -17.344 1 97.5 284 CYS A C 1
ATOM 2300 O O . CYS A 1 284 ? -13.109 -12.148 -18.344 1 97.5 284 CYS A O 1
ATOM 2302 N N . ARG A 1 285 ? -12.828 -12.648 -16.188 1 97.38 285 ARG A N 1
ATOM 2303 C CA . ARG A 1 285 ? -14.258 -12.852 -15.938 1 97.38 285 ARG A CA 1
ATOM 2304 C C . ARG A 1 285 ? -15.008 -11.531 -15.953 1 97.38 285 ARG A C 1
ATOM 2306 O O . ARG A 1 285 ? -14.555 -10.547 -15.359 1 97.38 285 ARG A O 1
ATOM 2313 N N . SER A 1 286 ? -16.062 -11.586 -16.672 1 97.75 286 SER A N 1
ATOM 2314 C CA . SER A 1 286 ? -16.797 -10.336 -16.859 1 97.75 286 SER A CA 1
ATOM 2315 C C . SER A 1 286 ? -18.312 -10.547 -16.688 1 97.75 286 SER A C 1
ATOM 2317 O O . SER A 1 286 ? -18.797 -11.68 -16.781 1 97.75 286 SER A O 1
ATOM 2319 N N . ALA A 1 287 ? -18.938 -9.453 -16.375 1 96.75 287 ALA A N 1
ATOM 2320 C CA . ALA A 1 287 ? -20.391 -9.516 -16.203 1 96.75 287 ALA A CA 1
ATOM 2321 C C . ALA A 1 287 ? -21.094 -8.453 -17.031 1 96.75 287 ALA A C 1
ATOM 2323 O O . ALA A 1 287 ? -20.516 -7.406 -17.328 1 96.75 287 ALA A O 1
ATOM 2324 N N . ASP A 1 288 ? -22.328 -8.773 -17.484 1 94.69 288 ASP A N 1
ATOM 2325 C CA . ASP A 1 288 ? -23.266 -7.82 -18.062 1 94.69 288 ASP A CA 1
ATOM 2326 C C . ASP A 1 288 ? -24.547 -7.758 -17.234 1 94.69 288 ASP A C 1
ATOM 2328 O O . ASP A 1 288 ? -24.562 -8.125 -16.062 1 94.69 288 ASP A O 1
ATOM 2332 N N . GLU A 1 289 ? -25.594 -7.25 -17.828 1 93.44 289 GLU A N 1
ATOM 2333 C CA . GLU A 1 289 ? -26.828 -7.008 -17.109 1 93.44 289 GLU A CA 1
ATOM 2334 C C . GLU A 1 289 ? -27.5 -8.32 -16.703 1 93.44 289 GLU A C 1
ATOM 2336 O O . GLU A 1 289 ? -28.391 -8.336 -15.844 1 93.44 289 GLU A O 1
ATOM 2341 N N . HIS A 1 290 ? -27.078 -9.43 -17.281 1 95.19 290 HIS A N 1
ATOM 2342 C CA . HIS A 1 290 ? -27.75 -10.703 -17.031 1 95.19 290 HIS A CA 1
ATOM 2343 C C . HIS A 1 290 ? -27.016 -11.523 -15.984 1 95.19 290 HIS A C 1
ATOM 2345 O O . HIS A 1 290 ? -27.469 -12.602 -15.602 1 95.19 290 HIS A O 1
ATOM 2351 N N . ALA A 1 291 ? -25.906 -10.969 -15.531 1 94.44 291 ALA A N 1
ATOM 2352 C CA . ALA A 1 291 ? -25.141 -11.695 -14.523 1 94.44 291 ALA A CA 1
ATOM 2353 C C . ALA A 1 291 ? -25.875 -11.711 -13.188 1 94.44 291 ALA A C 1
ATOM 2355 O O . ALA A 1 291 ? -26.656 -10.797 -12.883 1 94.44 291 ALA A O 1
ATOM 2356 N N . LEU A 1 292 ? -25.688 -12.773 -12.398 1 92.38 292 LEU A N 1
ATOM 2357 C CA . LEU A 1 292 ? -26.281 -12.852 -11.07 1 92.38 292 LEU A CA 1
ATOM 2358 C C . LEU A 1 292 ? -25.781 -11.703 -10.195 1 92.38 292 LEU A C 1
ATOM 2360 O O . LEU A 1 292 ? -26.578 -11.008 -9.562 1 92.38 292 LEU A O 1
ATOM 2364 N N . ASN A 1 293 ? -24.484 -11.5 -10.07 1 91.94 293 ASN A N 1
ATOM 2365 C CA . ASN A 1 293 ? -23.781 -10.422 -9.375 1 91.94 293 ASN A CA 1
ATOM 2366 C C . ASN A 1 293 ? -22.344 -10.305 -9.844 1 91.94 293 ASN A C 1
ATOM 2368 O O . ASN A 1 293 ? -21.891 -11.07 -10.703 1 91.94 293 ASN A O 1
ATOM 2372 N N . PRO A 1 294 ? -21.609 -9.391 -9.328 1 93.31 294 PRO A N 1
ATOM 2373 C CA . PRO A 1 294 ? -20.25 -9.164 -9.844 1 93.31 294 PRO A CA 1
ATOM 2374 C C . PRO A 1 294 ? -19.312 -10.344 -9.602 1 93.31 294 PRO A C 1
ATOM 2376 O O . PRO A 1 294 ? -18.266 -10.438 -10.234 1 93.31 294 PRO A O 1
ATOM 2379 N N . GLN A 1 295 ? -19.578 -11.234 -8.664 1 92.38 295 GLN A N 1
ATOM 2380 C CA . GLN A 1 295 ? -18.766 -12.406 -8.359 1 92.38 295 GLN A CA 1
ATOM 2381 C C . GLN A 1 295 ? -19.109 -13.562 -9.289 1 92.38 295 GLN A C 1
ATOM 2383 O O . GLN A 1 295 ? -18.219 -14.289 -9.742 1 92.38 295 GLN A O 1
ATOM 2388 N N . TYR A 1 296 ? -20.375 -13.711 -9.469 1 92.69 296 TYR A N 1
ATOM 2389 C CA . TYR A 1 296 ? -20.859 -14.789 -10.336 1 92.69 296 TYR A CA 1
ATOM 2390 C C . TYR A 1 296 ? -21.219 -14.258 -11.711 1 92.69 296 TYR A C 1
ATOM 2392 O O . TYR A 1 296 ? -22.391 -13.992 -11.992 1 92.69 296 TYR A O 1
ATOM 2400 N N . ASN A 1 297 ? -20.172 -14.234 -12.508 1 94 297 ASN A N 1
ATOM 2401 C CA . ASN A 1 297 ? -20.203 -13.602 -13.82 1 94 297 ASN A CA 1
ATOM 2402 C C . ASN A 1 297 ? -20.766 -14.547 -14.875 1 94 297 ASN A C 1
ATOM 2404 O O . ASN A 1 297 ? -21.109 -15.695 -14.578 1 94 297 ASN A O 1
ATOM 2408 N N . ASN A 1 298 ? -20.984 -14.016 -16.109 1 96 298 ASN A N 1
ATOM 2409 C CA . ASN A 1 298 ? -21.625 -14.82 -17.141 1 96 298 ASN A CA 1
ATOM 2410 C C . ASN A 1 298 ? -20.875 -14.766 -18.469 1 96 298 ASN A C 1
ATOM 2412 O O . ASN A 1 298 ? -21.359 -15.25 -19.484 1 96 298 ASN A O 1
ATOM 2416 N N . MET A 1 299 ? -19.672 -14.164 -18.438 1 96.69 299 MET A N 1
ATOM 2417 C CA . MET A 1 299 ? -18.906 -14.125 -19.688 1 96.69 299 MET A CA 1
ATOM 2418 C C . MET A 1 299 ? -17.422 -13.938 -19.391 1 96.69 299 MET A C 1
ATOM 2420 O O . MET A 1 299 ? -17.031 -13.617 -18.266 1 96.69 299 MET A O 1
ATOM 2424 N N . ILE A 1 300 ? -16.625 -14.164 -20.359 1 96.81 300 ILE A N 1
ATOM 2425 C CA . ILE A 1 300 ? -15.195 -13.859 -20.391 1 96.81 300 ILE A CA 1
ATOM 2426 C C . ILE A 1 300 ? -14.914 -12.828 -21.469 1 96.81 300 ILE A C 1
ATOM 2428 O O . ILE A 1 300 ? -15.422 -12.938 -22.594 1 96.81 300 ILE A O 1
ATOM 2432 N N . THR A 1 301 ? -14.156 -11.75 -21.125 1 97.75 301 THR A N 1
ATOM 2433 C CA . THR A 1 301 ? -13.758 -10.75 -22.109 1 97.75 301 THR A CA 1
ATOM 2434 C C . THR A 1 301 ? -12.258 -10.805 -22.375 1 97.75 301 THR A C 1
ATOM 2436 O O . THR A 1 301 ? -11.484 -11.188 -21.484 1 97.75 301 THR A O 1
ATOM 2439 N N . HIS A 1 302 ? -11.93 -10.531 -23.594 1 98.31 302 HIS A N 1
ATOM 2440 C CA . HIS A 1 302 ? -10.539 -10.453 -24.047 1 98.31 302 HIS A CA 1
ATOM 2441 C C . HIS A 1 302 ? -10.141 -9.008 -24.328 1 98.31 302 HIS A C 1
ATOM 2443 O O . HIS A 1 302 ? -10.781 -8.328 -25.141 1 98.31 302 HIS A O 1
ATOM 2449 N N . HIS A 1 303 ? -9.133 -8.516 -23.656 1 98.62 303 HIS A N 1
ATOM 2450 C CA . HIS A 1 303 ? -8.594 -7.168 -23.797 1 98.62 303 HIS A CA 1
ATOM 2451 C C . HIS A 1 303 ? -7.16 -7.199 -24.312 1 98.62 303 HIS A C 1
ATOM 2453 O O . HIS A 1 303 ? -6.379 -8.078 -23.922 1 98.62 303 HIS A O 1
ATOM 2459 N N . ILE A 1 304 ? -6.852 -6.273 -25.203 1 98.75 304 ILE A N 1
ATOM 2460 C CA . ILE A 1 304 ? -5.492 -6.156 -25.734 1 98.75 304 ILE A CA 1
ATOM 2461 C C . ILE A 1 304 ? -4.922 -4.785 -25.391 1 98.75 304 ILE A C 1
ATOM 2463 O O . ILE A 1 304 ? -5.504 -3.756 -25.734 1 98.75 304 ILE A O 1
ATOM 2467 N N . VAL A 1 305 ? -3.846 -4.766 -24.609 1 98.81 305 VAL A N 1
ATOM 2468 C CA . VAL A 1 305 ? -3.059 -3.549 -24.438 1 98.81 305 VAL A CA 1
ATOM 2469 C C . VAL A 1 305 ? -1.938 -3.502 -25.469 1 98.81 305 VAL A C 1
ATOM 2471 O O . VAL A 1 305 ? -0.896 -4.137 -25.297 1 98.81 305 VAL A O 1
ATOM 2474 N N . SER A 1 306 ? -2.127 -2.688 -26.453 1 98.69 306 SER A N 1
ATOM 2475 C CA . SER A 1 306 ? -1.176 -2.617 -27.562 1 98.69 306 SER A CA 1
ATOM 2476 C C . SER A 1 306 ? 0.096 -1.885 -27.141 1 98.69 306 SER A C 1
ATOM 2478 O O . SER A 1 306 ? 0.035 -0.854 -26.469 1 98.69 306 SER A O 1
ATOM 2480 N N . ASN A 1 307 ? 1.251 -2.377 -27.578 1 98.69 307 ASN A N 1
ATOM 2481 C CA . ASN A 1 307 ? 2.545 -1.777 -27.266 1 98.69 307 ASN A CA 1
ATOM 2482 C C . ASN A 1 307 ? 2.666 -1.431 -25.781 1 98.69 307 ASN A C 1
ATOM 2484 O O . ASN A 1 307 ? 3.021 -0.305 -25.438 1 98.69 307 ASN A O 1
ATOM 2488 N N . PHE A 1 308 ? 2.354 -2.416 -24.969 1 98.75 308 PHE A N 1
ATOM 2489 C CA . PHE A 1 308 ? 2.203 -2.18 -23.531 1 98.75 308 PHE A CA 1
ATOM 2490 C C . PHE A 1 308 ? 3.512 -1.688 -22.922 1 98.75 308 PHE A C 1
ATOM 2492 O O . PHE A 1 308 ? 3.504 -0.976 -21.922 1 98.75 308 PHE A O 1
ATOM 2499 N N . ARG A 1 309 ? 4.645 -2.053 -23.5 1 98.75 309 ARG A N 1
ATOM 2500 C CA . ARG A 1 309 ? 5.941 -1.663 -22.969 1 98.75 309 ARG A CA 1
ATOM 2501 C C . ARG A 1 309 ? 6.137 -0.153 -23.047 1 98.75 309 ARG A C 1
ATOM 2503 O O . ARG A 1 309 ? 6.953 0.412 -22.312 1 98.75 309 ARG A O 1
ATOM 2510 N N . GLN A 1 310 ? 5.367 0.542 -23.922 1 98.5 310 GLN A N 1
ATOM 2511 C CA . GLN A 1 310 ? 5.453 1.991 -24.062 1 98.5 310 GLN A CA 1
ATOM 2512 C C . GLN A 1 310 ? 4.828 2.707 -22.875 1 98.5 310 GLN A C 1
ATOM 2514 O O . GLN A 1 310 ? 5.008 3.914 -22.703 1 98.5 310 GLN A O 1
ATOM 2519 N N . LEU A 1 311 ? 4.18 1.979 -22.078 1 98.44 311 LEU A N 1
ATOM 2520 C CA . LEU A 1 311 ? 3.525 2.568 -20.922 1 98.44 311 LEU A CA 1
ATOM 2521 C C . LEU A 1 311 ? 4.512 2.75 -19.766 1 98.44 311 LEU A C 1
ATOM 2523 O O . LEU A 1 311 ? 4.188 3.383 -18.766 1 98.44 311 LEU A O 1
ATOM 2527 N N . ILE A 1 312 ? 5.691 2.172 -19.891 1 97.88 312 ILE A N 1
ATOM 2528 C CA . ILE A 1 312 ? 6.727 2.346 -18.875 1 97.88 312 ILE A CA 1
ATOM 2529 C C . ILE A 1 312 ? 7.238 3.783 -18.906 1 97.88 312 ILE A C 1
ATOM 2531 O O . ILE A 1 312 ? 7.531 4.328 -19.969 1 97.88 312 ILE A O 1
ATOM 2535 N N . TYR A 1 313 ? 7.371 4.426 -17.781 1 95.88 313 TYR A N 1
ATOM 2536 C CA . TYR A 1 313 ? 7.859 5.797 -17.688 1 95.88 313 TYR A CA 1
ATOM 2537 C C . TYR A 1 313 ? 8.867 5.941 -16.562 1 95.88 313 TYR A C 1
ATOM 2539 O O . TYR A 1 313 ? 8.891 5.125 -15.633 1 95.88 313 TYR A O 1
ATOM 2547 N N . MET B 1 1 ? -0.455 35.688 5.914 1 49.88 1 MET B N 1
ATOM 2548 C CA . MET B 1 1 ? 0.707 36.562 6.059 1 49.88 1 MET B CA 1
ATOM 2549 C C . MET B 1 1 ? 1.273 36.938 4.699 1 49.88 1 MET B C 1
ATOM 2551 O O . MET B 1 1 ? 1.432 36.094 3.822 1 49.88 1 MET B O 1
ATOM 2555 N N . LYS B 1 2 ? 0.708 38.125 4.316 1 62.34 2 LYS B N 1
ATOM 2556 C CA . LYS B 1 2 ? 1.207 38.562 3.02 1 62.34 2 LYS B CA 1
ATOM 2557 C C . LYS B 1 2 ? 2.242 39.688 3.18 1 62.34 2 LYS B C 1
ATOM 2559 O O . LYS B 1 2 ? 2.145 40.5 4.094 1 62.34 2 LYS B O 1
ATOM 2564 N N . SER B 1 3 ? 3.336 39.406 2.455 1 69.69 3 SER B N 1
ATOM 2565 C CA . SER B 1 3 ? 4.285 40.5 2.34 1 69.69 3 SER B CA 1
ATOM 2566 C C . SER B 1 3 ? 3.865 41.469 1.243 1 69.69 3 SER B C 1
ATOM 2568 O O . SER B 1 3 ? 3.492 41.062 0.145 1 69.69 3 SER B O 1
ATOM 2570 N N . GLU B 1 4 ? 3.689 42.625 1.655 1 76.62 4 GLU B N 1
ATOM 2571 C CA . GLU B 1 4 ? 3.314 43.656 0.679 1 76.62 4 GLU B CA 1
ATOM 2572 C C . GLU B 1 4 ? 4.543 44.219 -0.036 1 76.62 4 GLU B C 1
ATOM 2574 O O . GLU B 1 4 ? 4.414 44.969 -0.986 1 76.62 4 GLU B O 1
ATOM 2579 N N . ASP B 1 5 ? 5.535 43.875 0.422 1 81.81 5 ASP B N 1
ATOM 2580 C CA . ASP B 1 5 ? 6.754 44.438 -0.156 1 81.81 5 ASP B CA 1
ATOM 2581 C C . ASP B 1 5 ? 7.719 43.312 -0.581 1 81.81 5 ASP B C 1
ATOM 2583 O O . ASP B 1 5 ? 8.93 43.438 -0.427 1 81.81 5 ASP B O 1
ATOM 2587 N N . ASN B 1 6 ? 7.129 42.312 -1.008 1 78.31 6 ASN B N 1
ATOM 2588 C CA . ASN B 1 6 ? 7.887 41.188 -1.523 1 78.31 6 ASN B CA 1
ATOM 2589 C C . ASN B 1 6 ? 8.805 40.594 -0.457 1 78.31 6 ASN B C 1
ATOM 2591 O O . ASN B 1 6 ? 9.914 40.156 -0.759 1 78.31 6 ASN B O 1
ATOM 2595 N N . GLY B 1 7 ? 8.383 40.719 0.79 1 78.44 7 GLY B N 1
ATOM 2596 C CA . GLY B 1 7 ? 9.125 40.125 1.881 1 78.44 7 GLY B CA 1
ATOM 2597 C C . GLY B 1 7 ? 10.289 40.969 2.354 1 78.44 7 GLY B C 1
ATOM 2598 O O . GLY B 1 7 ? 11.188 40.469 3.045 1 78.44 7 GLY B O 1
ATOM 2599 N N . GLU B 1 8 ? 10.375 42.219 1.984 1 83.94 8 GLU B N 1
ATOM 2600 C CA . GLU B 1 8 ? 11.5 43.094 2.328 1 83.94 8 GLU B CA 1
ATOM 2601 C C . GLU B 1 8 ? 11.453 43.469 3.801 1 83.94 8 GLU B C 1
ATOM 2603 O O . GLU B 1 8 ? 12.5 43.719 4.414 1 83.94 8 GLU B O 1
ATOM 2608 N N . SER B 1 9 ? 10.289 43.719 4.246 1 82.88 9 SER B N 1
ATOM 2609 C CA . SER B 1 9 ? 10.148 44.062 5.656 1 82.88 9 SER B CA 1
ATOM 2610 C C . SER B 1 9 ? 9.289 43.031 6.391 1 82.88 9 SER B C 1
ATOM 2612 O O . SER B 1 9 ? 8.391 42.406 5.801 1 82.88 9 SER B O 1
ATOM 2614 N N . TRP B 1 10 ? 9.719 42.75 7.617 1 79.81 10 TRP B N 1
ATOM 2615 C CA . TRP B 1 10 ? 8.984 41.812 8.445 1 79.81 10 TRP B CA 1
ATOM 2616 C C . TRP B 1 10 ? 8.578 42.438 9.773 1 79.81 10 TRP B C 1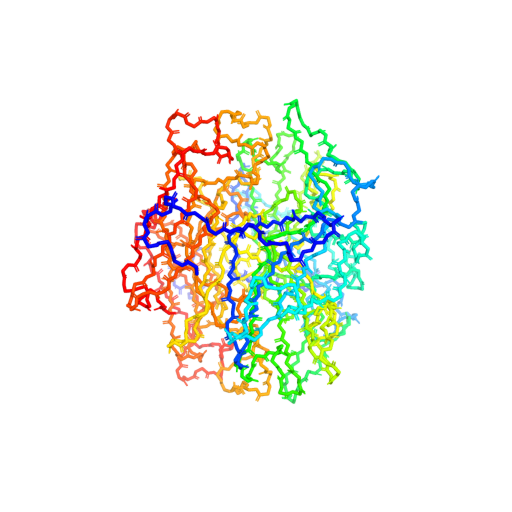
ATOM 2618 O O . TRP B 1 10 ? 9.242 43.375 10.25 1 79.81 10 TRP B O 1
ATOM 2628 N N . SER B 1 11 ? 7.336 42.125 10.188 1 79.44 11 SER B N 1
ATOM 2629 C CA . SER B 1 11 ? 6.93 42.531 11.531 1 79.44 11 SER B CA 1
ATOM 2630 C C . SER B 1 11 ? 7.867 41.938 12.586 1 79.44 11 SER B C 1
ATOM 2632 O O . SER B 1 11 ? 8.781 41.188 12.258 1 79.44 11 SER B O 1
ATOM 2634 N N . ASP B 1 12 ? 7.613 42.375 13.852 1 82.25 12 ASP B N 1
ATOM 2635 C CA . ASP B 1 12 ? 8.328 41.75 14.969 1 82.25 12 ASP B CA 1
ATOM 2636 C C . ASP B 1 12 ? 8.039 40.25 15.062 1 82.25 12 ASP B C 1
ATOM 2638 O O . ASP B 1 12 ? 7.016 39.781 14.57 1 82.25 12 ASP B O 1
ATOM 2642 N N . THR B 1 13 ? 9 39.594 15.516 1 85.88 13 THR B N 1
ATOM 2643 C CA . THR B 1 13 ? 8.836 38.156 15.742 1 85.88 13 THR B CA 1
ATOM 2644 C C . THR B 1 13 ? 7.91 37.906 16.922 1 85.88 13 THR B C 1
ATOM 2646 O O . THR B 1 13 ? 8.039 38.531 17.969 1 85.88 13 THR B O 1
ATOM 2649 N N . TYR B 1 14 ? 6.863 37.062 16.641 1 87.25 14 TYR B N 1
ATOM 2650 C CA . TYR B 1 14 ? 5.98 36.594 17.703 1 87.25 14 TYR B CA 1
ATOM 2651 C C . TYR B 1 14 ? 6.219 35.094 18 1 87.25 14 TYR B C 1
ATOM 2653 O O . TYR B 1 14 ? 6.434 34.312 17.078 1 87.25 14 TYR B O 1
ATOM 2661 N N . PHE B 1 15 ? 6.211 34.812 19.312 1 89.81 15 PHE B N 1
ATOM 2662 C CA . PHE B 1 15 ? 6.426 33.438 19.734 1 89.81 15 PHE B CA 1
ATOM 2663 C C . PHE B 1 15 ? 5.117 32.812 20.172 1 89.81 15 PHE B C 1
ATOM 2665 O O . PHE B 1 15 ? 4.422 33.312 21.047 1 89.81 15 PHE B O 1
ATOM 2672 N N . LEU B 1 16 ? 4.785 31.719 19.531 1 91.19 16 LEU B N 1
ATOM 2673 C CA . LEU B 1 16 ? 3.564 31 19.875 1 91.19 16 LEU B CA 1
ATOM 2674 C C . LEU B 1 16 ? 3.811 30.031 21.031 1 91.19 16 LEU B C 1
ATOM 2676 O O . LEU B 1 16 ? 2.865 29.594 21.688 1 91.19 16 LEU B O 1
ATOM 2680 N N . THR B 1 17 ? 5.074 29.547 21.219 1 90.56 17 THR B N 1
ATOM 2681 C CA . THR B 1 17 ? 5.477 28.672 22.312 1 90.56 17 THR B CA 1
ATOM 2682 C C . THR B 1 17 ? 6.797 29.125 22.922 1 90.56 17 THR B C 1
ATOM 2684 O O . THR B 1 17 ? 7.52 29.938 22.312 1 90.56 17 THR B O 1
ATOM 2687 N N . HIS B 1 18 ? 7.008 28.688 24.172 1 90.19 18 HIS B N 1
ATOM 2688 C CA . HIS B 1 18 ? 8.25 29.016 24.859 1 90.19 18 HIS B CA 1
ATOM 2689 C C . HIS B 1 18 ? 8.938 27.766 25.406 1 90.19 18 HIS B C 1
ATOM 2691 O O . HIS B 1 18 ? 8.305 26.969 26.094 1 90.19 18 HIS B O 1
ATOM 2697 N N . GLY B 1 19 ? 10.172 27.656 25.047 1 91 19 GLY B N 1
ATOM 2698 C CA . GLY B 1 19 ? 10.969 26.578 25.609 1 91 19 GLY B CA 1
ATOM 2699 C C . GLY B 1 19 ? 10.75 25.25 24.906 1 91 19 GLY B C 1
ATOM 2700 O O . GLY B 1 19 ? 11.328 24.234 25.297 1 91 19 GLY B O 1
ATOM 2701 N N . GLU B 1 20 ? 9.883 25.219 23.969 1 93 20 GLU B N 1
ATOM 2702 C CA . GLU B 1 20 ? 9.586 23.984 23.234 1 93 20 GLU B CA 1
ATOM 2703 C C . GLU B 1 20 ? 10.328 23.953 21.891 1 93 20 GLU B C 1
ATOM 2705 O O . GLU B 1 20 ? 10.656 25 21.328 1 93 20 GLU B O 1
ATOM 2710 N N . LYS B 1 21 ? 10.68 22.734 21.484 1 94.12 21 LYS B N 1
ATOM 2711 C CA . LYS B 1 21 ? 11.273 22.531 20.172 1 94.12 21 LYS B CA 1
ATOM 2712 C C . LYS B 1 21 ? 10.289 21.859 19.219 1 94.12 21 LYS B C 1
ATOM 2714 O O . LYS B 1 21 ? 9.539 20.969 19.625 1 94.12 21 LYS B O 1
ATOM 2719 N N . TRP B 1 22 ? 10.336 22.359 18 1 95.25 22 TRP B N 1
ATOM 2720 C CA . TRP B 1 22 ? 9.32 21.938 17.047 1 95.25 22 TRP B CA 1
ATOM 2721 C C . TRP B 1 22 ? 9.953 21.5 15.719 1 95.25 22 TRP B C 1
ATOM 2723 O O . TRP B 1 22 ? 11.039 21.969 15.375 1 95.25 22 TRP B O 1
ATOM 2733 N N . HIS B 1 23 ? 9.305 20.531 15.062 1 95.06 23 HIS B N 1
ATOM 2734 C CA . HIS B 1 23 ? 9.539 20.156 13.672 1 95.06 23 HIS B CA 1
ATOM 2735 C C . HIS B 1 23 ? 8.32 20.453 12.805 1 95.06 23 HIS B C 1
ATOM 2737 O O . HIS B 1 23 ? 7.184 20.281 13.242 1 95.06 23 HIS B O 1
ATOM 2743 N N . SER B 1 24 ? 8.625 21 11.648 1 90.31 24 SER B N 1
ATOM 2744 C CA . SER B 1 24 ? 7.523 21.172 10.703 1 90.31 24 SER B CA 1
ATOM 2745 C C . SER B 1 24 ? 8.023 21.156 9.266 1 90.31 24 SER B C 1
ATOM 2747 O O . SER B 1 24 ? 9.227 21.297 9.016 1 90.31 24 SER B O 1
ATOM 2749 N N . SER B 1 25 ? 7.156 20.75 8.398 1 92.69 25 SER B N 1
ATOM 2750 C CA . SER B 1 25 ? 7.336 20.891 6.961 1 92.69 25 SER B CA 1
ATOM 2751 C C . SER B 1 25 ? 6.125 21.547 6.312 1 92.69 25 SER B C 1
ATOM 2753 O O . SER B 1 25 ? 5.195 21.969 7.004 1 92.69 25 SER B O 1
ATOM 2755 N N . ALA B 1 26 ? 6.242 21.828 4.996 1 91.5 26 ALA B N 1
ATOM 2756 C CA . ALA B 1 26 ? 5.137 22.438 4.258 1 91.5 26 ALA B CA 1
ATOM 2757 C C . ALA B 1 26 ? 3.963 21.469 4.129 1 91.5 26 ALA B C 1
ATOM 2759 O O . ALA B 1 26 ? 3.76 20.875 3.072 1 91.5 26 ALA B O 1
ATOM 2760 N N . CYS B 1 27 ? 3.207 21.344 5.25 1 95.06 27 CYS B N 1
ATOM 2761 C CA . CYS B 1 27 ? 2.025 20.5 5.246 1 95.06 27 CYS B CA 1
ATOM 2762 C C . CYS B 1 27 ? 0.754 21.328 5.09 1 95.06 27 CYS B C 1
ATOM 2764 O O . CYS B 1 27 ? 0.813 22.547 5.008 1 95.06 27 CYS B O 1
ATOM 2766 N N . ASN B 1 28 ? -0.354 20.656 4.984 1 97.62 28 ASN B N 1
ATOM 2767 C CA . ASN B 1 28 ? -1.581 21.344 4.613 1 97.62 28 ASN B CA 1
ATOM 2768 C C . ASN B 1 28 ? -2.18 22.109 5.801 1 97.62 28 ASN B C 1
ATOM 2770 O O . ASN B 1 28 ? -1.749 21.922 6.938 1 97.62 28 ASN B O 1
ATOM 2774 N N . VAL B 1 29 ? -3.061 23.062 5.465 1 96.88 29 VAL B N 1
ATOM 2775 C CA . VAL B 1 29 ? -3.881 23.812 6.402 1 96.88 29 VAL B CA 1
ATOM 2776 C C . VAL B 1 29 ? -5.359 23.609 6.082 1 96.88 29 VAL B C 1
ATOM 2778 O O . VAL B 1 29 ? -5.762 23.656 4.914 1 96.88 29 VAL B O 1
ATOM 2781 N N . LEU B 1 30 ? -6.086 23.328 7.129 1 97.38 30 LEU B N 1
ATOM 2782 C CA . LEU B 1 30 ? -7.512 23.062 6.938 1 97.38 30 LEU B CA 1
ATOM 2783 C C . LEU B 1 30 ? -8.352 24.156 7.594 1 97.38 30 LEU B C 1
ATOM 2785 O O . LEU B 1 30 ? -8.055 24.578 8.711 1 97.38 30 LEU B O 1
ATOM 2789 N N . PHE B 1 31 ? -9.328 24.656 6.879 1 95.88 31 PHE B N 1
ATOM 2790 C CA . PHE B 1 31 ? -10.32 25.578 7.422 1 95.88 31 PHE B CA 1
ATOM 2791 C C . PHE B 1 31 ? -11.664 24.891 7.605 1 95.88 31 PHE B C 1
ATOM 2793 O O . PHE B 1 31 ? -12.172 24.25 6.68 1 95.88 31 PHE B O 1
ATOM 2800 N N . SER B 1 32 ? -12.156 24.953 8.758 1 94 32 SER B N 1
ATOM 2801 C CA . SER B 1 32 ? -13.438 24.328 9.062 1 94 32 SER B CA 1
ATOM 2802 C C . SER B 1 32 ? -14.172 25.078 10.172 1 94 32 SER B C 1
ATOM 2804 O O . SER B 1 32 ? -13.594 25.375 11.219 1 94 32 SER B O 1
ATOM 2806 N N . ASN B 1 33 ? -15.375 25.422 9.938 1 93 33 ASN B N 1
ATOM 2807 C CA . ASN B 1 33 ? -16.266 26.016 10.93 1 93 33 ASN B CA 1
ATOM 2808 C C . ASN B 1 33 ? -15.656 27.25 11.57 1 93 33 ASN B C 1
ATOM 2810 O O . ASN B 1 33 ? -15.609 27.359 12.797 1 93 33 ASN B O 1
ATOM 2814 N N . GLY B 1 34 ? -15.055 28.062 10.828 1 95.88 34 GLY B N 1
ATOM 2815 C CA . GLY B 1 34 ? -14.531 29.328 11.297 1 95.88 34 GLY B CA 1
ATOM 2816 C C . GLY B 1 34 ? -13.164 29.203 11.945 1 95.88 34 GLY B C 1
ATOM 2817 O O . GLY B 1 34 ? -12.617 30.188 12.453 1 95.88 34 GLY B O 1
ATOM 2818 N N . ASN B 1 35 ? -12.625 28 11.906 1 97.88 35 ASN B N 1
ATOM 2819 C CA . ASN B 1 35 ? -11.312 27.75 12.5 1 97.88 35 ASN B CA 1
ATOM 2820 C C . ASN B 1 35 ? -10.289 27.328 11.445 1 97.88 35 ASN B C 1
ATOM 2822 O O . ASN B 1 35 ? -10.664 26.828 10.391 1 97.88 35 ASN B O 1
ATOM 2826 N N . VAL B 1 36 ? -9.055 27.641 11.766 1 97.81 36 VAL B N 1
ATOM 2827 C CA . VAL B 1 36 ? -7.93 27.141 10.992 1 97.81 36 VAL B CA 1
ATOM 2828 C C . VAL B 1 36 ? -7.215 26.047 11.781 1 97.81 36 VAL B C 1
ATOM 2830 O O . VAL B 1 36 ? -7.059 26.141 13 1 97.81 36 VAL B O 1
ATOM 2833 N N . TYR B 1 37 ? -6.938 24.969 11.117 1 98.06 37 TYR B N 1
ATOM 2834 C CA . TYR B 1 37 ? -6.219 23.844 11.688 1 98.06 37 TYR B CA 1
ATOM 2835 C C . TYR B 1 37 ? -4.91 23.594 10.945 1 98.06 37 TYR B C 1
ATOM 2837 O O . TYR B 1 37 ? -4.879 23.594 9.719 1 98.06 37 TYR B O 1
ATOM 2845 N N . LEU B 1 38 ? -3.842 23.422 11.617 1 96.75 38 LEU B N 1
ATOM 2846 C CA . LEU B 1 38 ? -2.572 22.969 11.055 1 96.75 38 LEU B CA 1
ATOM 2847 C C . LEU B 1 38 ? -1.821 22.094 12.039 1 96.75 38 LEU B C 1
ATOM 2849 O O . LEU B 1 38 ? -2.152 22.047 13.227 1 96.75 38 LEU B O 1
ATOM 2853 N N . ALA B 1 39 ? -0.891 21.312 11.508 1 97.88 39 ALA B N 1
ATOM 2854 C CA . ALA B 1 39 ? -0.177 20.375 12.367 1 97.88 39 ALA B CA 1
ATOM 2855 C C . ALA B 1 39 ? 1.326 20.641 12.336 1 97.88 39 ALA B C 1
ATOM 2857 O O . ALA B 1 39 ? 1.883 20.953 11.281 1 97.88 39 ALA B O 1
ATOM 2858 N N . MET B 1 40 ? 1.961 20.547 13.453 1 97.31 40 MET B N 1
ATOM 2859 C CA . MET B 1 40 ? 3.406 20.516 13.656 1 97.31 40 MET B CA 1
ATOM 2860 C C . MET B 1 40 ? 3.799 19.438 14.648 1 97.31 40 MET B C 1
ATOM 2862 O O . MET B 1 40 ? 2.941 18.875 15.336 1 97.31 40 MET B O 1
ATOM 2866 N N . GLU B 1 41 ? 5.047 19.109 14.672 1 97.94 41 GLU B N 1
ATOM 2867 C CA . GLU B 1 41 ? 5.484 18.062 15.594 1 97.94 41 GLU B CA 1
ATOM 2868 C C . GLU B 1 41 ? 6.328 18.641 16.719 1 97.94 41 GLU B C 1
ATOM 2870 O O . GLU B 1 41 ? 7.359 19.266 16.484 1 97.94 41 GLU B O 1
ATOM 2875 N N . GLN B 1 42 ? 5.898 18.422 17.922 1 97.38 42 GLN B N 1
ATOM 2876 C CA . GLN B 1 42 ? 6.715 18.812 19.062 1 97.38 42 GLN B CA 1
ATOM 2877 C C . GLN B 1 42 ? 7.773 17.75 19.375 1 97.38 42 GLN B C 1
ATOM 2879 O O . GLN B 1 42 ? 7.492 16.562 19.344 1 97.38 42 GLN B O 1
ATOM 2884 N N . ARG B 1 43 ? 8.961 18.219 19.625 1 95.88 43 ARG B N 1
ATOM 2885 C CA . ARG B 1 43 ? 10.016 17.328 20.078 1 95.88 43 ARG B CA 1
ATOM 2886 C C . ARG B 1 43 ? 9.945 17.141 21.594 1 95.88 43 ARG B C 1
ATOM 2888 O O . ARG B 1 43 ? 10.484 17.938 22.359 1 95.88 43 ARG B O 1
ATOM 2895 N N . CYS B 1 44 ? 9.43 16.016 21.969 1 93.75 44 CYS B N 1
ATOM 2896 C CA . CYS B 1 44 ? 9.062 15.836 23.375 1 93.75 44 CYS B CA 1
ATOM 2897 C C . CYS B 1 44 ? 10.117 15.016 24.109 1 93.75 44 CYS B C 1
ATOM 2899 O O . CYS B 1 44 ? 10.125 14.961 25.344 1 93.75 44 CYS B O 1
ATOM 2901 N N . ARG B 1 45 ? 11.047 14.438 23.438 1 90.19 45 ARG B N 1
ATOM 2902 C CA . ARG B 1 45 ? 11.992 13.516 24.047 1 90.19 45 ARG B CA 1
ATOM 2903 C C . ARG B 1 45 ? 13.422 13.836 23.625 1 90.19 45 ARG B C 1
ATOM 2905 O O . ARG B 1 45 ? 14.18 12.938 23.25 1 90.19 45 ARG B O 1
ATOM 2912 N N . LEU B 1 46 ? 13.773 15.016 23.672 1 84.56 46 LEU B N 1
ATOM 2913 C CA . LEU B 1 46 ? 15.047 15.531 23.188 1 84.56 46 LEU B CA 1
ATOM 2914 C C . LEU B 1 46 ? 16.219 14.82 23.859 1 84.56 46 LEU B C 1
ATOM 2916 O O . LEU B 1 46 ? 17.25 14.578 23.234 1 84.56 46 LEU B O 1
ATOM 2920 N N . ASN B 1 47 ? 16.078 14.406 25 1 87.06 47 ASN B N 1
ATOM 2921 C CA . ASN B 1 47 ? 17.188 13.82 25.734 1 87.06 47 ASN B CA 1
ATOM 2922 C C . ASN B 1 47 ? 17.172 12.297 25.641 1 87.06 47 ASN B C 1
ATOM 2924 O O . ASN B 1 47 ? 18.109 11.633 26.094 1 87.06 47 ASN B O 1
ATOM 2928 N N . GLU B 1 48 ? 16.25 11.789 24.969 1 91.25 48 GLU B N 1
ATOM 2929 C CA . GLU B 1 48 ? 16.109 10.336 24.922 1 91.25 48 GLU B CA 1
ATOM 2930 C C . GLU B 1 48 ? 16.422 9.797 23.531 1 91.25 48 GLU B C 1
ATOM 2932 O O . GLU B 1 48 ? 16.797 8.633 23.391 1 91.25 48 GLU B O 1
ATOM 2937 N N . VAL B 1 49 ? 16.219 10.57 22.516 1 91.06 49 VAL B N 1
ATOM 2938 C CA . VAL B 1 49 ? 16.5 10.188 21.141 1 91.06 49 VAL B CA 1
ATOM 2939 C C . VAL B 1 49 ? 17.516 11.148 20.531 1 91.06 49 VAL B C 1
ATOM 2941 O O . VAL B 1 49 ? 17.281 12.359 20.5 1 91.06 49 VAL B O 1
ATOM 2944 N N . THR B 1 50 ? 18.594 10.609 20.125 1 90.62 50 THR B N 1
ATOM 2945 C CA . THR B 1 50 ? 19.641 11.445 19.516 1 90.62 50 THR B CA 1
ATOM 2946 C C . THR B 1 50 ? 19.531 11.422 18 1 90.62 50 THR B C 1
ATOM 2948 O O . THR B 1 50 ? 18.906 10.516 17.422 1 90.62 50 THR B O 1
ATOM 2951 N N . GLY B 1 51 ? 20.078 12.461 17.375 1 91.31 51 GLY B N 1
ATOM 2952 C CA . GLY B 1 51 ? 20 12.531 15.93 1 91.31 51 GLY B CA 1
ATOM 2953 C C . GLY B 1 51 ? 18.625 12.93 15.422 1 91.31 51 GLY B C 1
ATOM 2954 O O . GLY B 1 51 ? 17.984 13.82 15.992 1 91.31 51 GLY B O 1
ATOM 2955 N N . TRP B 1 52 ? 18.328 12.359 14.289 1 92.38 52 TRP B N 1
ATOM 2956 C CA . TRP B 1 52 ? 17 12.625 13.734 1 92.38 52 TRP B CA 1
ATOM 2957 C C . TRP B 1 52 ? 15.914 11.992 14.594 1 92.38 52 TRP B C 1
ATOM 2959 O O . TRP B 1 52 ? 15.688 10.781 14.523 1 92.38 52 TRP B O 1
ATOM 2969 N N . ASP B 1 53 ? 15.156 12.734 15.375 1 92.69 53 ASP B N 1
ATOM 2970 C CA . ASP B 1 53 ? 14.289 12.305 16.469 1 92.69 53 ASP B CA 1
ATOM 2971 C C . ASP B 1 53 ? 12.859 12.078 15.984 1 92.69 53 ASP B C 1
ATOM 2973 O O . ASP B 1 53 ? 11.914 12.625 16.547 1 92.69 53 ASP B O 1
ATOM 2977 N N . VAL B 1 54 ? 12.68 11.156 15.094 1 95.25 54 VAL B N 1
ATOM 2978 C CA . VAL B 1 54 ? 11.344 10.906 14.562 1 95.25 54 VAL B CA 1
ATOM 2979 C C . VAL B 1 54 ? 10.555 10.031 15.539 1 95.25 54 VAL B C 1
ATOM 2981 O O . VAL B 1 54 ? 9.328 10.016 15.508 1 95.25 54 VAL B O 1
ATOM 2984 N N . ALA B 1 55 ? 11.219 9.352 16.469 1 96.12 55 ALA B N 1
ATOM 2985 C CA . ALA B 1 55 ? 10.57 8.508 17.469 1 96.12 55 ALA B CA 1
ATOM 2986 C C . ALA B 1 55 ? 10 9.336 18.609 1 96.12 55 ALA B C 1
ATOM 2988 O O . ALA B 1 55 ? 9.016 8.945 19.25 1 96.12 55 ALA B O 1
ATOM 2989 N N . GLY B 1 56 ? 10.594 10.453 18.859 1 96.12 56 GLY B N 1
ATOM 2990 C CA . GLY B 1 56 ? 10.219 11.273 20 1 96.12 56 GLY B CA 1
ATOM 2991 C C . GLY B 1 56 ? 9.25 12.383 19.641 1 96.12 56 GLY B C 1
ATOM 2992 O O . GLY B 1 56 ? 8.891 13.195 20.5 1 96.12 56 GLY B O 1
ATOM 2993 N N . LEU B 1 57 ? 8.766 12.375 18.406 1 97.19 57 LEU B N 1
ATOM 2994 C CA . LEU B 1 57 ? 7.906 13.461 17.953 1 97.19 57 LEU B CA 1
ATOM 2995 C C . LEU B 1 57 ? 6.465 13.227 18.375 1 97.19 57 LEU B C 1
ATOM 2997 O O . LEU B 1 57 ? 5.98 12.094 18.375 1 97.19 57 LEU B O 1
ATOM 3001 N N . SER B 1 58 ? 5.852 14.32 18.75 1 98.19 58 SER B N 1
ATOM 3002 C CA . SER B 1 58 ? 4.414 14.367 18.984 1 98.19 58 SER B CA 1
ATOM 3003 C C . SER B 1 58 ? 3.709 15.242 17.953 1 98.19 58 SER B C 1
ATOM 3005 O O . SER B 1 58 ? 3.66 16.469 18.094 1 98.19 58 SER B O 1
ATOM 3007 N N . PRO B 1 59 ? 3.168 14.633 16.906 1 98.38 59 PRO B N 1
ATOM 3008 C CA . PRO B 1 59 ? 2.334 15.453 16.031 1 98.38 59 PRO B CA 1
ATOM 3009 C C . PRO B 1 59 ? 1.193 16.141 16.781 1 98.38 59 PRO B C 1
ATOM 3011 O O . PRO B 1 59 ? 0.44 15.492 17.5 1 98.38 59 PRO B O 1
ATOM 3014 N N . THR B 1 60 ? 1.088 17.453 16.609 1 98.38 60 THR B N 1
ATOM 3015 C CA . THR B 1 60 ? 0.173 18.297 17.375 1 98.38 60 THR B CA 1
ATOM 3016 C C . THR B 1 60 ? -0.709 19.125 16.453 1 98.38 60 THR B C 1
ATOM 3018 O O . THR B 1 60 ? -0.206 19.828 15.578 1 98.38 60 THR B O 1
ATOM 3021 N N . LEU B 1 61 ? -1.989 18.969 16.656 1 98.62 61 LEU B N 1
ATOM 3022 C CA . LEU B 1 61 ? -2.947 19.797 15.938 1 98.62 61 LEU B CA 1
ATOM 3023 C C . LEU B 1 61 ? -3.143 21.141 16.641 1 98.62 61 LEU B C 1
ATOM 3025 O O . LEU B 1 61 ? -3.385 21.188 17.844 1 98.62 61 LEU B O 1
ATOM 3029 N N . PHE B 1 62 ? -2.98 22.203 15.859 1 98 62 PHE B N 1
ATOM 3030 C CA . PHE B 1 62 ? -3.266 23.562 16.312 1 98 62 PHE B CA 1
ATOM 3031 C C . PHE B 1 62 ? -4.59 24.062 15.742 1 98 62 PHE B C 1
ATOM 3033 O O . PHE B 1 62 ? -4.918 23.781 14.586 1 98 62 PHE B O 1
ATOM 3040 N N . ARG B 1 63 ? -5.293 24.719 16.578 1 98.5 63 ARG B N 1
ATOM 3041 C CA . ARG B 1 63 ? -6.566 25.312 16.172 1 98.5 63 ARG B CA 1
ATOM 3042 C C . ARG B 1 63 ? -6.656 26.766 16.609 1 98.5 63 ARG B C 1
ATOM 3044 O O . ARG B 1 63 ? -6.27 27.109 17.734 1 98.5 63 ARG B O 1
ATOM 3051 N N . ALA B 1 64 ? -7.113 27.641 15.734 1 98.12 64 ALA B N 1
ATOM 3052 C CA . ALA B 1 64 ? -7.418 29.031 16.062 1 98.12 64 ALA B CA 1
ATOM 3053 C C . ALA B 1 64 ? -8.617 29.531 15.266 1 98.12 64 ALA B C 1
ATOM 3055 O O . ALA B 1 64 ? -8.875 29.062 14.156 1 98.12 64 ALA B O 1
ATOM 3056 N N . CYS B 1 65 ? -9.305 30.469 15.867 1 97.81 65 CYS B N 1
ATOM 3057 C CA . CYS B 1 65 ? -10.328 31.172 15.102 1 97.81 65 CYS B CA 1
ATOM 3058 C C . CYS B 1 65 ? -9.688 32.031 14.008 1 97.81 65 CYS B C 1
ATOM 3060 O O . CYS B 1 65 ? -8.727 32.75 14.258 1 97.81 65 CYS B O 1
ATOM 3062 N N . VAL B 1 66 ? -10.25 31.953 12.836 1 96.94 66 VAL B N 1
ATOM 3063 C CA . VAL B 1 66 ? -9.656 32.625 11.688 1 96.94 66 VAL B CA 1
ATOM 3064 C C . VAL B 1 66 ? -9.68 34.125 11.891 1 96.94 66 VAL B C 1
ATOM 3066 O O . VAL B 1 66 ? -8.852 34.844 11.328 1 96.94 66 VAL B O 1
ATOM 3069 N N . GLU B 1 67 ? -10.578 34.594 12.742 1 96.81 67 GLU B N 1
ATOM 3070 C CA . GLU B 1 67 ? -10.742 36.031 12.961 1 96.81 67 GLU B CA 1
ATOM 3071 C C . GLU B 1 67 ? -9.805 36.531 14.055 1 96.81 67 GLU B C 1
ATOM 3073 O O . GLU B 1 67 ? -9.656 37.75 14.242 1 96.81 67 GLU B O 1
ATOM 3078 N N . ASP B 1 68 ? -9.203 35.625 14.719 1 96.62 68 ASP B N 1
ATOM 3079 C CA . ASP B 1 68 ? -8.312 36.031 15.805 1 96.62 68 ASP B CA 1
ATOM 3080 C C . ASP B 1 68 ? -6.965 36.5 15.266 1 96.62 68 ASP B C 1
ATOM 3082 O O . ASP B 1 68 ? -6.656 36.312 14.086 1 96.62 68 ASP B O 1
ATOM 3086 N N . ASN B 1 69 ? -6.191 37.281 16.188 1 93.81 69 ASN B N 1
ATOM 3087 C CA . ASN B 1 69 ? -4.797 37.562 15.867 1 93.81 69 ASN B CA 1
ATOM 3088 C C . ASN B 1 69 ? -3.932 36.312 15.977 1 93.81 69 ASN B C 1
ATOM 3090 O O . ASN B 1 69 ? -3.564 35.906 17.078 1 93.81 69 ASN B O 1
ATOM 3094 N N . LEU B 1 70 ? -3.543 35.75 14.852 1 93 70 LEU B N 1
ATOM 3095 C CA . LEU B 1 70 ? -2.891 34.438 14.797 1 93 70 LEU B CA 1
ATOM 3096 C C . LEU B 1 70 ? -1.441 34.562 15.266 1 93 70 LEU B C 1
ATOM 3098 O O . LEU B 1 70 ? -0.767 33.531 15.43 1 93 70 LEU B O 1
ATOM 3102 N N . CYS B 1 71 ? -0.964 35.719 15.531 1 91.62 71 CYS B N 1
ATOM 3103 C CA . CYS B 1 71 ? 0.392 35.875 16.031 1 91.62 71 CYS B CA 1
ATOM 3104 C C . CYS B 1 71 ? 0.426 35.75 17.562 1 91.62 71 CYS B C 1
ATOM 3106 O O . CYS B 1 71 ? 1.502 35.688 18.156 1 91.62 71 CYS B O 1
ATOM 3108 N N . LEU B 1 72 ? -0.732 35.688 18.172 1 92.56 72 LEU B N 1
ATOM 3109 C CA . LEU B 1 72 ? -0.814 35.562 19.625 1 92.56 72 LEU B CA 1
ATOM 3110 C C . LEU B 1 72 ? -0.932 34.094 20.031 1 92.56 72 LEU B C 1
ATOM 3112 O O . LEU B 1 72 ? -1.802 33.375 19.531 1 92.56 72 LEU B O 1
ATOM 3116 N N . ALA B 1 73 ? -0.141 33.75 20.969 1 94.5 73 ALA B N 1
ATOM 3117 C CA . ALA B 1 73 ? -0.172 32.375 21.5 1 94.5 73 ALA B CA 1
ATOM 3118 C C . ALA B 1 73 ? -1.541 32.062 22.078 1 94.5 73 ALA B C 1
ATOM 3120 O O . ALA B 1 73 ? -2.016 30.922 21.969 1 94.5 73 ALA B O 1
ATOM 3121 N N . SER B 1 74 ? -2.201 33.031 22.609 1 95.31 74 SER B N 1
ATOM 3122 C CA . SER B 1 74 ? -3.471 32.812 23.312 1 95.31 74 SER B CA 1
ATOM 3123 C C . SER B 1 74 ? -4.594 32.531 22.312 1 95.31 74 SER B C 1
ATOM 3125 O O . SER B 1 74 ? -5.668 32.062 22.719 1 95.31 74 SER B O 1
ATOM 3127 N N . SER B 1 75 ? -4.379 32.75 21.062 1 96.62 75 SER B N 1
ATOM 3128 C CA . SER B 1 75 ? -5.391 32.5 20.031 1 96.62 75 SER B CA 1
ATOM 3129 C C . SER B 1 75 ? -5.43 31.016 19.656 1 96.62 75 SER B C 1
ATOM 3131 O O . SER B 1 75 ? -6.367 30.562 19 1 96.62 75 SER B O 1
ATOM 3133 N N . TRP B 1 76 ? -4.395 30.312 20.156 1 97.25 76 TRP B N 1
ATOM 3134 C CA . TRP B 1 76 ? -4.23 28.953 19.656 1 97.25 76 TRP B CA 1
ATOM 3135 C C . TRP B 1 76 ? -4.504 27.938 20.766 1 97.25 76 TRP B C 1
ATOM 3137 O O . TRP B 1 76 ? -4.117 28.141 21.922 1 97.25 76 TRP B O 1
ATOM 3147 N N . SER B 1 77 ? -5.188 26.875 20.406 1 97.44 77 SER B N 1
ATOM 3148 C CA . SER B 1 77 ? -5.273 25.656 21.203 1 97.44 77 SER B CA 1
ATOM 3149 C C . SER B 1 77 ? -4.504 24.516 20.547 1 97.44 77 SER B C 1
ATOM 3151 O O . SER B 1 77 ? -4.309 24.516 19.344 1 97.44 77 SER B O 1
ATOM 3153 N N . ARG B 1 78 ? -4.086 23.562 21.359 1 97.44 78 ARG B N 1
ATOM 3154 C CA . ARG B 1 78 ? -3.297 22.438 20.859 1 97.44 78 ARG B CA 1
ATOM 3155 C C . ARG B 1 78 ? -3.865 21.109 21.328 1 97.44 78 ARG B C 1
ATOM 3157 O O . ARG B 1 78 ? -4.438 21.031 22.422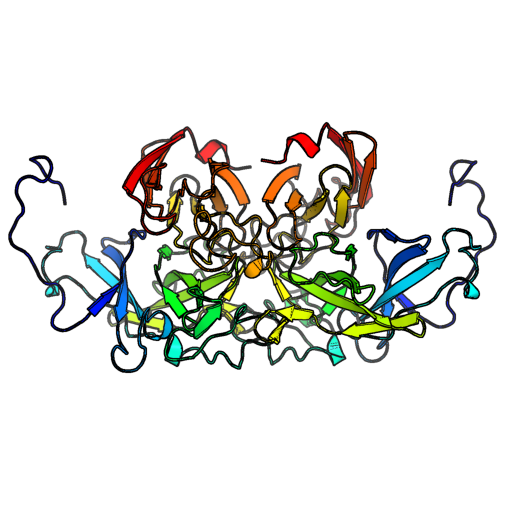 1 97.44 78 ARG B O 1
ATOM 3164 N N . SER B 1 79 ? -3.666 20.141 20.484 1 98.69 79 SER B N 1
ATOM 3165 C CA . SER B 1 79 ? -4.039 18.797 20.922 1 98.69 79 SER B CA 1
ATOM 3166 C C . SER B 1 79 ? -3.086 18.281 22 1 98.69 79 SER B C 1
ATOM 3168 O O . SER B 1 79 ? -1.95 18.75 22.094 1 98.69 79 SER B O 1
ATOM 3170 N N . GLU B 1 80 ? -3.545 17.297 22.719 1 98.44 80 GLU B N 1
ATOM 3171 C CA . GLU B 1 80 ? -2.697 16.625 23.703 1 98.44 80 GLU B CA 1
ATOM 3172 C C . GLU B 1 80 ? -1.571 15.859 23.016 1 98.44 80 GLU B C 1
ATOM 3174 O O . GLU B 1 80 ? -1.622 15.617 21.812 1 98.44 80 GLU B O 1
ATOM 3179 N N . LYS B 1 81 ? -0.612 15.508 23.844 1 97.88 81 LYS B N 1
ATOM 3180 C CA . LYS B 1 81 ? 0.574 14.836 23.312 1 97.88 81 LYS B CA 1
ATOM 3181 C C . LYS B 1 81 ? 0.251 13.414 22.875 1 97.88 81 LYS B C 1
ATOM 3183 O O . LYS B 1 81 ? -0.572 12.734 23.5 1 97.88 81 LYS B O 1
ATOM 3188 N N . PHE B 1 82 ? 0.875 12.992 21.844 1 98.31 82 PHE B N 1
ATOM 3189 C CA . PHE B 1 82 ? 0.788 11.656 21.266 1 98.31 82 PHE B CA 1
ATOM 3190 C C . PHE B 1 82 ? 2.113 11.258 20.625 1 98.31 82 PHE B C 1
ATOM 3192 O O . PHE B 1 82 ? 2.314 11.445 19.422 1 98.31 82 PHE B O 1
ATOM 3199 N N . ILE B 1 83 ? 3.008 10.719 21.453 1 97.5 83 ILE B N 1
ATOM 3200 C CA . ILE B 1 83 ? 4.406 10.516 21.094 1 97.5 83 ILE B CA 1
ATOM 3201 C C . ILE B 1 83 ? 4.59 9.117 20.5 1 97.5 83 ILE B C 1
ATOM 3203 O O . ILE B 1 83 ? 4.137 8.125 21.078 1 97.5 83 ILE B O 1
ATOM 3207 N N . TYR B 1 84 ? 5.348 9.031 19.406 1 96.75 84 TYR B N 1
ATOM 3208 C CA . TYR B 1 84 ? 5.469 7.77 18.688 1 96.75 84 TYR B CA 1
ATOM 3209 C C . TYR B 1 84 ? 5.969 6.664 19.625 1 96.75 84 TYR B C 1
ATOM 3211 O O . TYR B 1 84 ? 5.352 5.602 19.719 1 96.75 84 TYR B O 1
ATOM 3219 N N . LYS B 1 85 ? 7.07 6.895 20.219 1 94.5 85 LYS B N 1
ATOM 3220 C CA . LYS B 1 85 ? 7.746 5.84 20.969 1 94.5 85 LYS B CA 1
ATOM 3221 C C . LYS B 1 85 ? 6.926 5.41 22.172 1 94.5 85 LYS B C 1
ATOM 3223 O O . LYS B 1 85 ? 7.203 4.371 22.781 1 94.5 85 LYS B O 1
ATOM 3228 N N . GLU B 1 86 ? 5.938 6.184 22.547 1 94.88 86 GLU B N 1
ATOM 3229 C CA . GLU B 1 86 ? 5.059 5.82 23.656 1 94.88 86 GLU B CA 1
ATOM 3230 C C . GLU B 1 86 ? 3.85 5.031 23.172 1 94.88 86 GLU B C 1
ATOM 3232 O O . GLU B 1 86 ? 3.158 4.387 23.969 1 94.88 86 GLU B O 1
ATOM 3237 N N . VAL B 1 87 ? 3.561 5.121 21.906 1 93.44 87 VAL B N 1
ATOM 3238 C CA . VAL B 1 87 ? 2.389 4.469 21.328 1 93.44 87 VAL B CA 1
ATOM 3239 C C . VAL B 1 87 ? 2.779 3.105 20.75 1 93.44 87 VAL B C 1
ATOM 3241 O O . VAL B 1 87 ? 2.031 2.135 20.891 1 93.44 87 VAL B O 1
ATOM 3244 N N . PHE B 1 88 ? 3.961 3.148 20.156 1 89.94 88 PHE B N 1
ATOM 3245 C CA . PHE B 1 88 ? 4.34 1.963 19.406 1 89.94 88 PHE B CA 1
ATOM 3246 C C . PHE B 1 88 ? 5.516 1.251 20.062 1 89.94 88 PHE B C 1
ATOM 3248 O O . PHE B 1 88 ? 6.441 1.897 20.562 1 89.94 88 PHE B O 1
ATOM 3255 N N . ASP B 1 89 ? 5.324 -0.05 20 1 77.06 89 ASP B N 1
ATOM 3256 C CA . ASP B 1 89 ? 6.445 -0.937 20.312 1 77.06 89 ASP B CA 1
ATOM 3257 C C . ASP B 1 89 ? 6.918 -1.665 19.047 1 77.06 89 ASP B C 1
ATOM 3259 O O . ASP B 1 89 ? 6.219 -2.537 18.531 1 77.06 89 ASP B O 1
ATOM 3263 N N . GLY B 1 90 ? 7.941 -1.23 18.547 1 64.62 90 GLY B N 1
ATOM 3264 C CA . GLY B 1 90 ? 8.484 -1.761 17.312 1 64.62 90 GLY B CA 1
ATOM 3265 C C . GLY B 1 90 ? 8.594 -3.273 17.312 1 64.62 90 GLY B C 1
ATOM 3266 O O . GLY B 1 90 ? 8.5 -3.904 16.25 1 64.62 90 GLY B O 1
ATOM 3267 N N . ALA B 1 91 ? 8.742 -3.85 18.406 1 65.44 91 ALA B N 1
ATOM 3268 C CA . ALA B 1 91 ? 8.891 -5.301 18.5 1 65.44 91 ALA B CA 1
ATOM 3269 C C . ALA B 1 91 ? 7.586 -6.012 18.141 1 65.44 91 ALA B C 1
ATOM 3271 O O . ALA B 1 91 ? 7.582 -7.219 17.891 1 65.44 91 ALA B O 1
ATOM 3272 N N . LYS B 1 92 ? 6.594 -5.273 18 1 66.94 92 LYS B N 1
ATOM 3273 C CA . LYS B 1 92 ? 5.27 -5.859 17.812 1 66.94 92 LYS B CA 1
ATOM 3274 C C . LYS B 1 92 ? 4.816 -5.754 16.359 1 66.94 92 LYS B C 1
ATOM 3276 O O . LYS B 1 92 ? 3.688 -6.121 16.031 1 66.94 92 LYS B O 1
ATOM 3281 N N . LEU B 1 93 ? 5.641 -5.418 15.531 1 80.56 93 LEU B N 1
ATOM 3282 C CA . LEU B 1 93 ? 5.215 -5.227 14.148 1 80.56 93 LEU B CA 1
ATOM 3283 C C . LEU B 1 93 ? 5.613 -6.422 13.289 1 80.56 93 LEU B C 1
ATOM 3285 O O . LEU B 1 93 ? 6.266 -6.258 12.258 1 80.56 93 LEU B O 1
ATOM 3289 N N . ASP B 1 94 ? 5.082 -7.562 13.578 1 84.81 94 ASP B N 1
ATOM 3290 C CA . ASP B 1 94 ? 5.484 -8.812 12.938 1 84.81 94 ASP B CA 1
ATOM 3291 C C . ASP B 1 94 ? 4.762 -8.992 11.602 1 84.81 94 ASP B C 1
ATOM 3293 O O . ASP B 1 94 ? 3.627 -8.547 11.438 1 84.81 94 ASP B O 1
ATOM 3297 N N . PHE B 1 95 ? 5.406 -9.516 10.617 1 93.69 95 PHE B N 1
ATOM 3298 C CA . PHE B 1 95 ? 4.879 -10.031 9.359 1 93.69 95 PHE B CA 1
ATOM 3299 C C . PHE B 1 95 ? 4.73 -8.914 8.336 1 93.69 95 PHE B C 1
ATOM 3301 O O . PHE B 1 95 ? 4.273 -9.148 7.215 1 93.69 95 PHE B O 1
ATOM 3308 N N . PHE B 1 96 ? 5.156 -7.688 8.727 1 95.31 96 PHE B N 1
ATOM 3309 C CA . PHE B 1 96 ? 4.984 -6.566 7.812 1 95.31 96 PHE B CA 1
ATOM 3310 C C . PHE B 1 96 ? 6.332 -6 7.391 1 95.31 96 PHE B C 1
ATOM 3312 O O . PHE B 1 96 ? 6.395 -5 6.672 1 95.31 96 PHE B O 1
ATOM 3319 N N . GLY B 1 97 ? 7.363 -6.574 7.879 1 95.31 97 GLY B N 1
ATOM 3320 C CA . GLY B 1 97 ? 8.711 -6.176 7.488 1 95.31 97 GLY B CA 1
ATOM 3321 C C . GLY B 1 97 ? 9.141 -4.855 8.094 1 95.31 97 GLY B C 1
ATOM 3322 O O . GLY B 1 97 ? 9.859 -4.078 7.461 1 95.31 97 GLY B O 1
ATOM 3323 N N . ILE B 1 98 ? 8.695 -4.516 9.258 1 95.56 98 ILE B N 1
ATOM 3324 C CA . ILE B 1 98 ? 9 -3.254 9.922 1 95.56 98 ILE B CA 1
ATOM 3325 C C . ILE B 1 98 ? 9.742 -3.525 11.234 1 95.56 98 ILE B C 1
ATOM 3327 O O . ILE B 1 98 ? 9.258 -4.273 12.086 1 95.56 98 ILE B O 1
ATOM 3331 N N . PRO B 1 99 ? 10.922 -2.922 11.508 1 96.38 99 PRO B N 1
ATOM 3332 C CA . PRO B 1 99 ? 11.617 -2.049 10.562 1 96.38 99 PRO B CA 1
ATOM 3333 C C . PRO B 1 99 ? 12.156 -2.805 9.344 1 96.38 99 PRO B C 1
ATOM 3335 O O . PRO B 1 99 ? 12.539 -3.971 9.461 1 96.38 99 PRO B O 1
ATOM 3338 N N . PHE B 1 100 ? 12.156 -2.145 8.219 1 97.69 100 PHE B N 1
ATOM 3339 C CA . PHE B 1 100 ? 12.68 -2.768 7.008 1 97.69 100 PHE B CA 1
ATOM 3340 C C . PHE B 1 100 ? 14.203 -2.881 7.078 1 97.69 100 PHE B C 1
ATOM 3342 O O . PHE B 1 100 ? 14.766 -3.945 6.812 1 97.69 100 PHE B O 1
ATOM 3349 N N . TYR B 1 101 ? 14.852 -1.793 7.312 1 97.5 101 TYR B N 1
ATOM 3350 C CA . TYR B 1 101 ? 16.266 -1.831 7.684 1 97.5 101 TYR B CA 1
ATOM 3351 C C . TYR B 1 101 ? 16.438 -1.754 9.195 1 97.5 101 TYR B C 1
ATOM 3353 O O . TYR B 1 101 ? 15.633 -1.116 9.883 1 97.5 101 TYR B O 1
ATOM 3361 N N . ASP B 1 102 ? 17.484 -2.27 9.656 1 95.81 102 ASP B N 1
ATOM 3362 C CA . ASP B 1 102 ? 17.75 -2.318 11.094 1 95.81 102 ASP B CA 1
ATOM 3363 C C . ASP B 1 102 ? 17.828 -0.914 11.688 1 95.81 102 ASP B C 1
ATOM 3365 O O . ASP B 1 102 ? 18.266 0.023 11.016 1 95.81 102 ASP B O 1
ATOM 3369 N N . CYS B 1 103 ? 17.297 -0.816 12.938 1 95.31 103 CYS B N 1
ATOM 3370 C CA . CYS B 1 103 ? 17.344 0.485 13.594 1 95.31 103 CYS B CA 1
ATOM 3371 C C . CYS B 1 103 ? 17.438 0.327 15.109 1 95.31 103 CYS B C 1
ATOM 3373 O O . CYS B 1 103 ? 17.125 -0.738 15.648 1 95.31 103 CYS B O 1
ATOM 3375 N N . GLU B 1 104 ? 17.922 1.361 15.727 1 94.56 104 GLU B N 1
ATOM 3376 C CA . GLU B 1 104 ? 17.844 1.508 17.172 1 94.56 104 GLU B CA 1
ATOM 3377 C C . GLU B 1 104 ? 16.578 2.27 17.594 1 94.56 104 GLU B C 1
ATOM 3379 O O . GLU B 1 104 ? 15.867 2.799 16.734 1 94.56 104 GLU B O 1
ATOM 3384 N N . THR B 1 105 ? 16.375 2.252 18.891 1 92.5 105 THR B N 1
ATOM 3385 C CA . THR B 1 105 ? 15.148 2.887 19.375 1 92.5 105 THR B CA 1
ATOM 3386 C C . THR B 1 105 ? 15.414 4.34 19.766 1 92.5 105 THR B C 1
ATOM 3388 O O . THR B 1 105 ? 14.477 5.129 19.906 1 92.5 105 THR B O 1
ATOM 3391 N N . ASN B 1 106 ? 16.75 4.688 19.891 1 93.19 106 ASN B N 1
ATOM 3392 C CA . ASN B 1 106 ? 17.016 5.992 20.5 1 93.19 106 ASN B CA 1
ATOM 3393 C C . ASN B 1 106 ? 18.109 6.746 19.75 1 93.19 106 ASN B C 1
ATOM 3395 O O . ASN B 1 106 ? 18.484 7.852 20.141 1 93.19 106 ASN B O 1
ATOM 3399 N N . LYS B 1 107 ? 18.594 6.191 18.703 1 94.94 107 LYS B N 1
ATOM 3400 C CA . LYS B 1 107 ? 19.625 6.836 17.875 1 94.94 107 LYS B CA 1
ATOM 3401 C C . LYS B 1 107 ? 19.703 6.199 16.5 1 94.94 107 LYS B C 1
ATOM 3403 O O . LYS B 1 107 ? 19.266 5.066 16.312 1 94.94 107 LYS B O 1
ATOM 3408 N N . PRO B 1 108 ? 20.297 6.887 15.508 1 95.69 108 PRO B N 1
ATOM 3409 C CA . PRO B 1 108 ? 20.516 6.27 14.195 1 95.69 108 PRO B CA 1
ATOM 3410 C C . PRO B 1 108 ? 21.484 5.086 14.25 1 95.69 108 PRO B C 1
ATOM 3412 O O . PRO B 1 108 ? 22.438 5.102 15.031 1 95.69 108 PRO B O 1
ATOM 3415 N N . LYS B 1 109 ? 21.188 4.145 13.5 1 97.12 109 LYS B N 1
ATOM 3416 C CA . LYS B 1 109 ? 22.062 2.988 13.336 1 97.12 109 LYS B CA 1
ATOM 3417 C C . LYS B 1 109 ? 22.75 2.996 11.969 1 97.12 109 LYS B C 1
ATOM 3419 O O . LYS B 1 109 ? 22.078 3.189 10.945 1 97.12 109 LYS B O 1
ATOM 3424 N N . GLU B 1 110 ? 23.984 2.752 11.969 1 97 110 GLU B N 1
ATOM 3425 C CA . GLU B 1 110 ? 24.688 2.68 10.695 1 97 110 GLU B CA 1
ATOM 3426 C C . GLU B 1 110 ? 24.438 1.346 10 1 97 110 GLU B C 1
ATOM 3428 O O . GLU B 1 110 ? 24.688 0.282 10.57 1 97 110 GLU B O 1
ATOM 3433 N N . ILE B 1 111 ? 23.906 1.371 8.805 1 95.94 111 ILE B N 1
ATOM 3434 C CA . ILE B 1 111 ? 23.562 0.211 7.992 1 95.94 111 ILE B CA 1
ATOM 3435 C C . ILE B 1 111 ? 24.719 -0.139 7.059 1 95.94 111 ILE B C 1
ATOM 3437 O O . ILE B 1 111 ? 24.969 -1.314 6.789 1 95.94 111 ILE B O 1
ATOM 3441 N N . ALA B 1 112 ? 25.344 0.856 6.516 1 94.31 112 ALA B N 1
ATOM 3442 C CA . ALA B 1 112 ? 26.547 0.816 5.688 1 94.31 112 ALA B CA 1
ATOM 3443 C C . ALA B 1 112 ? 27.391 2.072 5.883 1 94.31 112 ALA B C 1
ATOM 3445 O O . ALA B 1 112 ? 26.969 3.02 6.547 1 94.31 112 ALA B O 1
ATOM 3446 N N . THR B 1 113 ? 28.625 2.092 5.398 1 92.12 113 THR B N 1
ATOM 3447 C CA . THR B 1 113 ? 29.531 3.213 5.621 1 92.12 113 THR B CA 1
ATOM 3448 C C . THR B 1 113 ? 28.859 4.527 5.215 1 92.12 113 THR B C 1
ATOM 3450 O O . THR B 1 113 ? 28.578 4.746 4.035 1 92.12 113 THR B O 1
ATOM 3453 N N . GLY B 1 114 ? 28.578 5.375 6.184 1 90.44 114 GLY B N 1
ATOM 3454 C CA . GLY B 1 114 ? 28.031 6.703 5.941 1 90.44 114 GLY B CA 1
ATOM 3455 C C . GLY B 1 114 ? 26.531 6.699 5.734 1 90.44 114 GLY B C 1
ATOM 3456 O O . GLY B 1 114 ? 25.922 7.746 5.492 1 90.44 114 GLY B O 1
ATOM 3457 N N . ILE B 1 115 ? 25.906 5.523 5.77 1 94.06 115 ILE B N 1
ATOM 3458 C CA . ILE B 1 115 ? 24.469 5.398 5.578 1 94.06 115 ILE B CA 1
ATOM 3459 C C . ILE B 1 115 ? 23.812 4.926 6.871 1 94.06 115 ILE B C 1
ATOM 3461 O O . ILE B 1 115 ? 24.109 3.832 7.359 1 94.06 115 ILE B O 1
ATOM 3465 N N . ASN B 1 116 ? 22.922 5.781 7.379 1 95.44 116 ASN B N 1
ATOM 3466 C CA . ASN B 1 116 ? 22.281 5.508 8.664 1 95.44 116 ASN B CA 1
ATOM 3467 C C . ASN B 1 116 ? 20.781 5.344 8.516 1 95.44 116 ASN B C 1
ATOM 3469 O O . ASN B 1 116 ? 20.188 5.863 7.57 1 95.44 116 ASN B O 1
ATOM 3473 N N . ASN B 1 117 ? 20.234 4.582 9.422 1 97.19 117 ASN B N 1
ATOM 3474 C CA . ASN B 1 117 ? 18.781 4.488 9.578 1 97.19 117 ASN B CA 1
ATOM 3475 C C . ASN B 1 117 ? 18.344 4.945 10.969 1 97.19 117 ASN B C 1
ATOM 3477 O O . ASN B 1 117 ? 18.859 4.465 11.977 1 97.19 117 ASN B O 1
ATOM 3481 N N . ALA B 1 118 ? 17.469 5.883 10.984 1 96.62 118 ALA B N 1
ATOM 3482 C CA . ALA B 1 118 ? 16.938 6.41 12.242 1 96.62 118 ALA B CA 1
ATOM 3483 C C . ALA B 1 118 ? 15.922 5.449 12.859 1 96.62 118 ALA B C 1
ATOM 3485 O O . ALA B 1 118 ? 15.5 4.48 12.211 1 96.62 118 ALA B O 1
ATOM 3486 N N . PRO B 1 119 ? 15.586 5.742 14.18 1 95.81 119 PRO B N 1
ATOM 3487 C CA . PRO B 1 119 ? 14.516 4.941 14.781 1 95.81 119 PRO B CA 1
ATOM 3488 C C . PRO B 1 119 ? 13.195 5.043 14.023 1 95.81 119 PRO B C 1
AT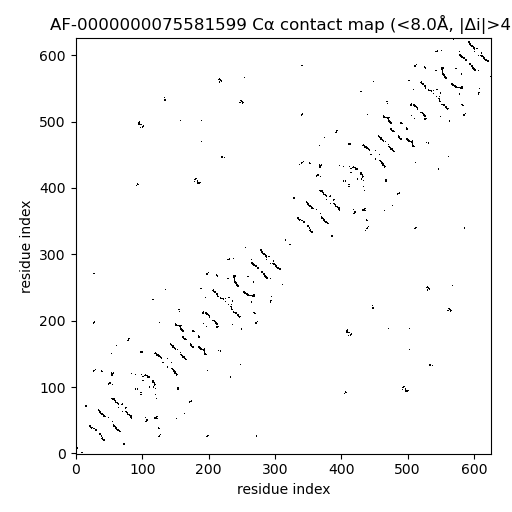OM 3490 O O . PRO B 1 119 ? 12.977 6.012 13.289 1 95.81 119 PRO B O 1
ATOM 3493 N N . LEU B 1 120 ? 12.359 4.051 14.258 1 96.75 120 LEU B N 1
ATOM 3494 C CA . LEU B 1 120 ? 10.992 4.16 13.758 1 96.75 120 LEU B CA 1
ATOM 3495 C C . LEU B 1 120 ? 10.328 5.434 14.273 1 96.75 120 LEU B C 1
ATOM 3497 O O . LEU B 1 120 ? 10.594 5.859 15.406 1 96.75 120 LEU B O 1
ATOM 3501 N N . GLY B 1 121 ? 9.484 5.992 13.406 1 96.94 121 GLY B N 1
ATOM 3502 C CA . GLY B 1 121 ? 8.812 7.207 13.844 1 96.94 121 GLY B CA 1
ATOM 3503 C C . GLY B 1 121 ? 7.871 7.777 12.805 1 96.94 121 GLY B C 1
ATOM 3504 O O . GLY B 1 121 ? 7.602 7.137 11.789 1 96.94 121 GLY B O 1
ATOM 3505 N N . TRP B 1 122 ? 7.312 8.961 13.133 1 97.94 122 TRP B N 1
ATOM 3506 C CA . TRP B 1 122 ? 6.379 9.648 12.25 1 97.94 122 TRP B CA 1
ATOM 3507 C C . TRP B 1 122 ? 6.652 11.148 12.227 1 97.94 122 TRP B C 1
ATOM 3509 O O . TRP B 1 122 ? 7.344 11.672 13.102 1 97.94 122 TRP B O 1
ATOM 3519 N N . LEU B 1 123 ? 6.273 11.805 11.133 1 98.19 123 LEU B N 1
ATOM 3520 C CA . LEU B 1 123 ? 6.422 13.258 11.031 1 98.19 123 LEU B CA 1
ATOM 3521 C C . LEU B 1 123 ? 5.684 13.797 9.812 1 98.19 123 LEU B C 1
ATOM 3523 O O . LEU B 1 123 ? 5.199 13.023 8.984 1 98.19 123 LEU B O 1
ATOM 3527 N N . GLU B 1 124 ? 5.531 15.07 9.781 1 98.56 124 GLU B N 1
ATOM 3528 C CA . GLU B 1 124 ? 5.039 15.805 8.617 1 98.56 124 GLU B CA 1
ATOM 3529 C C . GLU B 1 124 ? 3.568 15.492 8.359 1 98.56 124 GLU B C 1
ATOM 3531 O O . GLU B 1 124 ? 3.203 15.086 7.254 1 98.56 124 GLU B O 1
ATOM 3536 N N . ALA B 1 125 ? 2.734 15.867 9.289 1 98.5 125 ALA B N 1
ATOM 3537 C CA . ALA B 1 125 ? 1.319 15.5 9.336 1 98.5 125 ALA B CA 1
ATOM 3538 C C . ALA B 1 125 ? 0.502 16.359 8.375 1 98.5 125 ALA B C 1
ATOM 3540 O O . ALA B 1 125 ? 0.731 17.562 8.258 1 98.5 125 ALA B O 1
ATOM 3541 N N . ASN B 1 126 ? -0.411 15.734 7.68 1 98.69 126 ASN B N 1
ATOM 3542 C CA . ASN B 1 126 ? -1.487 16.375 6.938 1 98.69 126 ASN B CA 1
ATOM 3543 C C . ASN B 1 126 ? -2.834 16.203 7.633 1 98.69 126 ASN B C 1
ATOM 3545 O O . ASN B 1 126 ? -3.176 15.102 8.062 1 98.69 126 ASN B O 1
ATOM 3549 N N . VAL B 1 127 ? -3.549 17.266 7.734 1 98.69 127 VAL B N 1
ATOM 3550 C CA . VAL B 1 127 ? -4.832 17.25 8.43 1 98.69 127 VAL B CA 1
ATOM 3551 C C . VAL B 1 127 ? -5.957 16.969 7.441 1 98.69 127 VAL B C 1
ATOM 3553 O O . VAL B 1 127 ? -6.078 17.641 6.414 1 98.69 127 VAL B O 1
ATOM 3556 N N . VAL B 1 128 ? -6.773 15.953 7.793 1 98.69 128 VAL B N 1
ATOM 3557 C CA . VAL B 1 128 ? -7.895 15.555 6.945 1 98.69 128 VAL B CA 1
ATOM 3558 C C . VAL B 1 128 ? -9.172 15.484 7.781 1 98.69 128 VAL B C 1
ATOM 3560 O O . VAL B 1 128 ? -9.148 15.023 8.922 1 98.69 128 VAL B O 1
ATOM 3563 N N . LYS B 1 129 ? -10.219 15.961 7.27 1 97.75 129 LYS B N 1
ATOM 3564 C CA . LYS B 1 129 ? -11.562 15.773 7.809 1 97.75 129 LYS B CA 1
ATOM 3565 C C . LYS B 1 129 ? -12.453 15.016 6.828 1 97.75 129 LYS B C 1
ATOM 3567 O O . LYS B 1 129 ? -12.656 15.461 5.699 1 97.75 129 LYS B O 1
ATOM 3572 N N . PHE B 1 130 ? -12.938 13.859 7.258 1 97.88 130 PHE B N 1
ATOM 3573 C CA . PHE B 1 130 ? -13.852 13.109 6.406 1 97.88 130 PHE B CA 1
ATOM 3574 C C . PHE B 1 130 ? -15.258 13.672 6.488 1 97.88 130 PHE B C 1
ATOM 3576 O O . PHE B 1 130 ? -15.844 13.75 7.574 1 97.88 130 PHE B O 1
ATOM 3583 N N . VAL B 1 131 ? -15.812 14.016 5.328 1 95.31 131 VAL B N 1
ATOM 3584 C CA . VAL B 1 131 ? -17.109 14.688 5.312 1 95.31 131 VAL B CA 1
ATOM 3585 C C . VAL B 1 131 ? -18.156 13.781 4.684 1 95.31 131 VAL B C 1
ATOM 3587 O O . VAL B 1 131 ? -19.359 14.023 4.812 1 95.31 131 VAL B O 1
ATOM 3590 N N . ASP B 1 132 ? -17.703 12.758 3.963 1 97 132 ASP B N 1
ATOM 3591 C CA . ASP B 1 132 ? -18.641 11.789 3.395 1 97 132 ASP B CA 1
ATOM 3592 C C . ASP B 1 132 ? -19.328 10.984 4.492 1 97 132 ASP B C 1
ATOM 3594 O O . ASP B 1 132 ? -18.672 10.234 5.219 1 97 132 ASP B O 1
ATOM 3598 N N . LYS B 1 133 ? -20.609 11.055 4.562 1 96.38 133 LYS B N 1
ATOM 3599 C CA . LYS B 1 133 ? -21.375 10.414 5.629 1 96.38 133 LYS B CA 1
ATOM 3600 C C . LYS B 1 133 ? -21.266 8.891 5.539 1 96.38 133 LYS B C 1
ATOM 3602 O O . LYS B 1 133 ? -21.469 8.188 6.531 1 96.38 133 LYS B O 1
ATOM 3607 N N . ASP B 1 134 ? -20.891 8.391 4.383 1 96.44 134 ASP B N 1
ATOM 3608 C CA . ASP B 1 134 ? -20.797 6.949 4.203 1 96.44 134 ASP B CA 1
ATOM 3609 C C . ASP B 1 134 ? -19.391 6.445 4.5 1 96.44 134 ASP B C 1
ATOM 3611 O O . ASP B 1 134 ? -19.141 5.238 4.492 1 96.44 134 ASP B O 1
ATOM 3615 N N . HIS B 1 135 ? -18.5 7.348 4.785 1 98.12 135 HIS B N 1
ATOM 3616 C CA . HIS B 1 135 ? -17.156 6.945 5.176 1 98.12 135 HIS B CA 1
ATOM 3617 C C . HIS B 1 135 ? -17.141 6.32 6.566 1 98.12 135 HIS B C 1
ATOM 3619 O O . HIS B 1 135 ? -17.719 6.879 7.504 1 98.12 135 HIS B O 1
ATOM 3625 N N . ILE B 1 136 ? -16.438 5.285 6.781 1 98.12 136 ILE B N 1
ATOM 3626 C CA . ILE B 1 136 ? -16.5 4.512 8.016 1 98.12 136 ILE B CA 1
ATOM 3627 C C . ILE B 1 136 ? -15.961 5.348 9.18 1 98.12 136 ILE B C 1
ATOM 3629 O O . ILE B 1 136 ? -16.359 5.141 10.328 1 98.12 136 ILE B O 1
ATOM 3633 N N . TRP B 1 137 ? -15.109 6.328 8.914 1 98.38 137 TRP B N 1
ATOM 3634 C CA . TRP B 1 137 ? -14.484 7.109 9.977 1 98.38 137 TRP B CA 1
ATOM 3635 C C . TRP B 1 137 ? -15.172 8.461 10.133 1 98.38 137 TRP B C 1
ATOM 3637 O O . TRP B 1 137 ? -14.711 9.312 10.898 1 98.38 137 TRP B O 1
ATOM 3647 N N . HIS B 1 138 ? -16.219 8.664 9.391 1 97.94 138 HIS B N 1
ATOM 3648 C CA . HIS B 1 138 ? -17.016 9.867 9.586 1 97.94 138 HIS B CA 1
ATOM 3649 C C . HIS B 1 138 ? -17.938 9.719 10.789 1 97.94 138 HIS B C 1
ATOM 3651 O O . HIS B 1 138 ? -18.5 8.641 11.023 1 97.94 138 HIS B O 1
ATOM 3657 N N . THR B 1 139 ? -18.109 10.781 11.508 1 96.44 139 THR B N 1
ATOM 3658 C CA . THR B 1 139 ? -19.094 10.828 12.586 1 96.44 139 THR B CA 1
ATOM 3659 C C . THR B 1 139 ? -19.703 12.219 12.695 1 96.44 139 THR B C 1
ATOM 3661 O O . THR B 1 139 ? -19.016 13.227 12.484 1 96.44 139 THR B O 1
ATOM 3664 N N . ASP B 1 140 ? -20.938 12.297 13.078 1 93.94 140 ASP B N 1
ATOM 3665 C CA . ASP B 1 140 ? -21.641 13.555 13.344 1 93.94 140 ASP B CA 1
ATOM 3666 C C . ASP B 1 140 ? -21.656 13.867 14.836 1 93.94 140 ASP B C 1
ATOM 3668 O O . ASP B 1 140 ? -22.109 14.938 15.242 1 93.94 140 ASP B O 1
ATOM 3672 N N . LEU B 1 141 ? -21.141 12.984 15.539 1 92.94 141 LEU B N 1
ATOM 3673 C CA . LEU B 1 141 ? -21.25 13.117 16.984 1 92.94 141 LEU B CA 1
ATOM 3674 C C . LEU B 1 141 ? -20.266 14.148 17.516 1 92.94 141 LEU B C 1
ATOM 3676 O O . LEU B 1 141 ? -20.531 14.812 18.516 1 92.94 141 LEU B O 1
ATOM 3680 N N . LYS B 1 142 ? -19.109 14.195 16.906 1 93.12 142 LYS B N 1
ATOM 3681 C CA . LYS B 1 142 ? -18.047 15.133 17.281 1 93.12 142 LYS B CA 1
ATOM 3682 C C . LYS B 1 142 ? -17.203 15.531 16.078 1 93.12 142 LYS B C 1
ATOM 3684 O O . LYS B 1 142 ? -17.281 14.898 15.023 1 93.12 142 LYS B O 1
ATOM 3689 N N . GLU B 1 143 ? -16.578 16.609 16.328 1 95.44 143 GLU B N 1
ATOM 3690 C CA . GLU B 1 143 ? -15.602 16.953 15.297 1 95.44 143 GLU B CA 1
ATOM 3691 C C . GLU B 1 143 ? -14.344 16.094 15.398 1 95.44 143 GLU B C 1
ATOM 3693 O O . GLU B 1 143 ? -13.758 15.977 16.469 1 95.44 143 GLU B O 1
ATOM 3698 N N . VAL B 1 144 ? -14.047 15.438 14.305 1 98.06 144 VAL B N 1
ATOM 3699 C CA . VAL B 1 144 ? -12.898 14.539 14.273 1 98.06 144 VAL B CA 1
ATOM 3700 C C . VAL B 1 144 ? -12 14.898 13.094 1 98.06 144 VAL B C 1
ATOM 3702 O O . VAL B 1 144 ? -12.484 15.18 11.992 1 98.06 144 VAL B O 1
ATOM 3705 N N . PHE B 1 145 ? -10.742 14.953 13.359 1 98.56 145 PHE B N 1
ATOM 3706 C CA . PHE B 1 145 ? -9.719 15.117 12.336 1 98.56 145 PHE B CA 1
ATOM 3707 C C . PHE B 1 145 ? -8.805 13.906 12.281 1 98.56 145 PHE B C 1
ATOM 3709 O O . PHE B 1 145 ? -8.602 13.227 13.297 1 98.56 145 PHE B O 1
ATOM 3716 N N . HIS B 1 146 ? -8.359 13.609 11.148 1 98.81 146 HIS B N 1
ATOM 3717 C CA . HIS B 1 146 ? -7.359 12.562 10.961 1 98.81 146 HIS B CA 1
ATOM 3718 C C . HIS B 1 146 ? -6.035 13.156 10.484 1 98.81 146 HIS B C 1
ATOM 3720 O O . HIS B 1 146 ? -6.012 13.977 9.562 1 98.81 146 HIS B O 1
ATOM 3726 N N . LEU B 1 147 ? -4.992 12.75 11.086 1 98.81 147 LEU B N 1
ATOM 3727 C CA . LEU B 1 147 ? -3.652 13.133 10.656 1 98.81 147 LEU B CA 1
ATOM 3728 C C . LEU B 1 147 ? -2.982 11.992 9.891 1 98.81 147 LEU B C 1
ATOM 3730 O O . LEU B 1 147 ? -2.885 10.875 10.398 1 98.81 147 LEU B O 1
ATOM 3734 N N . PHE B 1 148 ? -2.617 12.25 8.68 1 98.81 148 PHE B N 1
ATOM 3735 C CA . PHE B 1 148 ? -1.791 11.359 7.875 1 98.81 148 PHE B CA 1
ATOM 3736 C C . PHE B 1 148 ? -0.332 11.805 7.902 1 98.81 148 PHE B C 1
ATOM 3738 O O . PHE B 1 148 ? -0.023 12.961 7.617 1 98.81 148 PHE B O 1
ATOM 3745 N N . LEU B 1 149 ? 0.583 10.883 8.227 1 98.69 149 LEU B N 1
ATOM 3746 C CA . LEU B 1 149 ? 1.979 11.242 8.445 1 98.69 149 LEU B CA 1
ATOM 3747 C C . LEU B 1 149 ? 2.904 10.32 7.656 1 98.69 149 LEU B C 1
ATOM 3749 O O . LEU B 1 149 ? 2.566 9.156 7.402 1 98.69 149 LEU B O 1
ATOM 3753 N N . ARG B 1 150 ? 3.998 10.93 7.332 1 98.5 150 ARG B N 1
ATOM 3754 C CA . ARG B 1 150 ? 5.109 10.094 6.887 1 98.5 150 ARG B CA 1
ATOM 3755 C C . ARG B 1 150 ? 5.422 9.008 7.906 1 98.5 150 ARG B C 1
ATOM 3757 O O . ARG B 1 150 ? 5.523 9.281 9.102 1 98.5 150 ARG B O 1
ATOM 3764 N N . ALA B 1 151 ? 5.516 7.766 7.426 1 98.25 151 ALA B N 1
ATOM 3765 C CA . ALA B 1 151 ? 5.961 6.66 8.273 1 98.25 151 ALA B CA 1
ATOM 3766 C C . ALA B 1 151 ? 7.43 6.332 8.023 1 98.25 151 ALA B C 1
ATOM 3768 O O . ALA B 1 151 ? 7.797 5.891 6.93 1 98.25 151 ALA B O 1
ATOM 3769 N N . HIS B 1 152 ? 8.219 6.562 9.016 1 97.62 152 HIS B N 1
ATOM 3770 C CA . HIS B 1 152 ? 9.602 6.133 8.906 1 97.62 152 HIS B CA 1
ATOM 3771 C C . HIS B 1 152 ? 9.773 4.691 9.375 1 97.62 152 HIS B C 1
ATOM 3773 O O . HIS B 1 152 ? 9.961 4.441 10.57 1 97.62 152 HIS B O 1
ATOM 3779 N N . THR B 1 153 ? 9.789 3.762 8.414 1 97 153 THR B N 1
ATOM 3780 C CA . THR B 1 153 ? 9.891 2.338 8.711 1 97 153 THR B CA 1
ATOM 3781 C C . THR B 1 153 ? 11.219 1.774 8.227 1 97 153 THR B C 1
ATOM 3783 O O . THR B 1 153 ? 11.547 0.617 8.492 1 97 153 THR B O 1
ATOM 3786 N N . GLY B 1 154 ? 11.953 2.578 7.512 1 96.81 154 GLY B N 1
ATOM 3787 C CA . GLY B 1 154 ? 13.125 2.092 6.797 1 96.81 154 GLY B CA 1
ATOM 3788 C C . GLY B 1 154 ? 12.797 1.522 5.43 1 96.81 154 GLY B C 1
ATOM 3789 O O . GLY B 1 154 ? 13.695 1.215 4.645 1 96.81 154 GLY B O 1
ATOM 3790 N N . GLY B 1 155 ? 11.523 1.354 5.164 1 97.38 155 GLY B N 1
ATOM 3791 C CA . GLY B 1 155 ? 11.023 0.867 3.889 1 97.38 155 GLY B CA 1
ATOM 3792 C C . GLY B 1 155 ? 10.133 1.862 3.176 1 97.38 155 GLY B C 1
ATOM 3793 O O . GLY B 1 155 ? 10.305 3.074 3.316 1 97.38 155 GLY B O 1
ATOM 3794 N N . VAL B 1 156 ? 9.203 1.312 2.303 1 97.88 156 VAL B N 1
ATOM 3795 C CA . VAL B 1 156 ? 8.398 2.209 1.48 1 97.88 156 VAL B CA 1
ATOM 3796 C C . VAL B 1 156 ? 6.922 1.872 1.646 1 97.88 156 VAL B C 1
ATOM 3798 O O . VAL B 1 156 ? 6.574 0.836 2.217 1 97.88 156 VAL B O 1
ATOM 3801 N N . ASN B 1 157 ? 6.039 2.764 1.251 1 95.19 157 ASN B N 1
ATOM 3802 C CA . ASN B 1 157 ? 4.637 2.582 0.897 1 95.19 157 ASN B CA 1
ATOM 3803 C C . ASN B 1 157 ? 3.756 2.453 2.139 1 95.19 157 ASN B C 1
ATOM 3805 O O . ASN B 1 157 ? 2.736 1.761 2.113 1 95.19 157 ASN B O 1
ATOM 3809 N N . TYR B 1 158 ? 4.199 2.992 3.252 1 98.19 158 TYR B N 1
ATOM 3810 C CA . TYR B 1 158 ? 3.357 3.145 4.434 1 98.19 158 TYR B CA 1
ATOM 3811 C C . TYR B 1 158 ? 3.27 4.605 4.855 1 98.19 158 TYR B C 1
ATOM 3813 O O . TYR B 1 158 ? 4.238 5.355 4.727 1 98.19 158 TYR B O 1
ATOM 3821 N N . ALA B 1 159 ? 2.145 4.93 5.328 1 98.75 159 ALA B N 1
ATOM 3822 C CA . ALA B 1 159 ? 1.951 6.148 6.109 1 98.75 159 ALA B CA 1
ATOM 3823 C C . ALA B 1 159 ? 1.349 5.836 7.477 1 98.75 159 ALA B C 1
ATOM 3825 O O . ALA B 1 159 ? 0.884 4.719 7.715 1 98.75 159 ALA B O 1
ATOM 3826 N N . HIS B 1 160 ? 1.474 6.777 8.352 1 98.56 160 HIS B N 1
ATOM 3827 C CA . HIS B 1 160 ? 0.752 6.715 9.617 1 98.56 160 HIS B CA 1
ATOM 3828 C C . HIS B 1 160 ? -0.565 7.477 9.539 1 98.56 160 HIS B C 1
ATOM 3830 O O . HIS B 1 160 ? -0.685 8.445 8.781 1 98.56 160 HIS B O 1
ATOM 3836 N N . LEU B 1 161 ? -1.44 6.953 10.32 1 98.25 161 LEU B N 1
ATOM 3837 C CA . LEU B 1 161 ? -2.717 7.629 10.531 1 98.25 161 LEU B CA 1
ATOM 3838 C C . LEU B 1 161 ? -3.127 7.562 12 1 98.25 161 LEU B C 1
ATOM 3840 O O . LEU B 1 161 ? -2.918 6.547 12.664 1 98.25 161 LEU B O 1
ATOM 3844 N N . PHE B 1 162 ? -3.645 8.625 12.57 1 98.56 162 PHE B N 1
ATOM 3845 C CA . PHE B 1 162 ? -4.41 8.594 13.805 1 98.56 162 PHE B CA 1
ATOM 3846 C C . PHE B 1 162 ? -5.445 9.711 13.828 1 98.56 162 PHE B C 1
ATOM 3848 O O . PHE B 1 162 ? -5.52 10.516 12.898 1 98.56 162 PHE B O 1
ATOM 3855 N N . LYS B 1 163 ? -6.309 9.672 14.812 1 98.69 163 LYS B N 1
ATOM 3856 C CA . LYS B 1 163 ? -7.387 10.656 14.836 1 98.69 163 LYS B CA 1
ATOM 3857 C C . LYS B 1 163 ? -7.25 11.594 16.031 1 98.69 163 LYS B C 1
ATOM 3859 O O . LYS B 1 163 ? -6.57 11.273 17 1 98.69 163 LYS B O 1
ATOM 3864 N N . ILE B 1 164 ? -7.754 12.734 15.883 1 98.75 164 ILE B N 1
ATOM 3865 C CA . ILE B 1 164 ? -7.941 13.719 16.938 1 98.75 164 ILE B CA 1
ATOM 3866 C C . ILE B 1 164 ? -9.43 14.047 17.094 1 98.75 164 ILE B C 1
ATOM 3868 O O . ILE B 1 164 ? -10.078 14.461 16.125 1 98.75 164 ILE B O 1
ATOM 3872 N N . GLU B 1 165 ? -9.914 13.891 18.281 1 98.5 165 GLU B N 1
ATOM 3873 C CA . GLU B 1 165 ? -11.305 14.203 18.578 1 98.5 165 GLU B CA 1
ATOM 3874 C C . GLU B 1 165 ? -11.422 15.484 19.391 1 98.5 165 GLU B C 1
ATOM 3876 O O . GLU B 1 165 ? -10.688 15.68 20.375 1 98.5 165 GLU B O 1
ATOM 3881 N N . ILE B 1 166 ? -12.297 16.344 18.969 1 97.88 166 ILE B N 1
ATOM 3882 C CA . ILE B 1 166 ? -12.617 17.516 19.75 1 97.88 166 ILE B CA 1
ATOM 3883 C C . ILE B 1 166 ? -13.703 17.188 20.766 1 97.88 166 ILE B C 1
ATOM 3885 O O . ILE B 1 166 ? -14.836 16.859 20.391 1 97.88 166 ILE B O 1
ATOM 3889 N N . GLN B 1 167 ? -13.367 17.375 21.984 1 97.44 167 GLN B N 1
ATOM 3890 C CA . GLN B 1 167 ? -14.289 17.047 23.062 1 97.44 167 GLN B CA 1
ATOM 3891 C C . GLN B 1 167 ? -15.242 18.203 23.359 1 97.44 167 GLN B C 1
ATOM 3893 O O . GLN B 1 167 ? -15.07 19.297 22.828 1 97.44 167 GLN B O 1
ATOM 3898 N N . ASP B 1 168 ? -16.172 17.969 24.25 1 96.62 168 ASP B N 1
ATOM 3899 C CA . ASP B 1 168 ? -17.156 18.984 24.625 1 96.62 168 ASP B CA 1
ATOM 3900 C C . ASP B 1 168 ? -16.5 20.188 25.266 1 96.62 168 ASP B C 1
ATOM 3902 O O . ASP B 1 168 ? -16.953 21.328 25.094 1 96.62 168 ASP B O 1
ATOM 3906 N N . ASP B 1 169 ? -15.461 19.938 26 1 97.25 169 ASP B N 1
ATOM 3907 C CA . ASP B 1 169 ? -14.766 21.047 26.656 1 97.25 169 ASP B CA 1
ATOM 3908 C C . ASP B 1 169 ? -13.758 21.703 25.719 1 97.25 169 ASP B C 1
ATOM 3910 O O . ASP B 1 169 ? -12.914 22.484 26.141 1 97.25 169 ASP B O 1
ATOM 3914 N N . GLN B 1 170 ? -13.742 21.234 24.469 1 95.69 170 GLN B N 1
ATOM 3915 C CA . GLN B 1 170 ? -12.961 21.797 23.375 1 95.69 170 GLN B CA 1
ATOM 3916 C C . GLN B 1 170 ? -11.523 21.297 23.406 1 95.69 170 GLN B C 1
ATOM 3918 O O . GLN B 1 170 ? -10.695 21.688 22.578 1 95.69 170 GLN B O 1
ATOM 3923 N N . SER B 1 171 ? -11.234 20.359 24.359 1 98.06 171 SER B N 1
ATOM 3924 C CA . SER B 1 171 ? -9.93 19.703 24.297 1 98.06 171 SER B CA 1
ATOM 3925 C C . SER B 1 171 ? -9.797 18.844 23.047 1 98.06 171 SER B C 1
ATOM 3927 O O . SER B 1 171 ? -10.789 18.297 22.562 1 98.06 171 SER B O 1
ATOM 3929 N N . MET B 1 172 ? -8.641 18.797 22.547 1 98.62 172 MET B N 1
ATOM 3930 C CA . MET B 1 172 ? -8.352 17.969 21.375 1 98.62 172 MET B CA 1
ATOM 3931 C C . MET B 1 172 ? -7.535 16.75 21.781 1 98.62 172 MET B C 1
ATOM 3933 O O . MET B 1 172 ? -6.367 16.859 22.141 1 98.62 172 MET B O 1
ATOM 3937 N N . ILE B 1 173 ? -8.109 15.516 21.625 1 98.75 173 ILE B N 1
ATOM 3938 C CA . ILE B 1 173 ? -7.523 14.305 22.188 1 98.75 173 ILE B CA 1
ATOM 3939 C C . ILE B 1 173 ? -7.129 13.352 21.062 1 98.75 173 ILE B C 1
ATOM 3941 O O . ILE B 1 173 ? -7.992 12.859 20.328 1 98.75 173 ILE B O 1
ATOM 3945 N N . PRO B 1 174 ? -5.855 13.07 20.969 1 98.75 174 PRO B N 1
ATOM 3946 C CA . PRO B 1 174 ? -5.41 12.094 19.969 1 98.75 174 PRO B CA 1
ATOM 3947 C C . PRO B 1 174 ? -5.617 10.648 20.422 1 98.75 174 PRO B C 1
ATOM 3949 O O . PRO B 1 174 ? -5.508 10.352 21.609 1 98.75 174 PRO B O 1
ATOM 3952 N N . SER B 1 175 ? -5.906 9.781 19.484 1 98.44 175 SER B N 1
ATOM 3953 C CA . SER B 1 175 ? -5.953 8.344 19.703 1 98.44 175 SER B CA 1
ATOM 3954 C C . SER B 1 175 ? -5.797 7.582 18.391 1 98.44 175 SER B C 1
ATOM 3956 O O . SER B 1 175 ? -5.961 8.148 17.312 1 98.44 175 SER B O 1
ATOM 3958 N N . LEU B 1 176 ? -5.398 6.363 18.484 1 97.62 176 LEU B N 1
ATOM 3959 C CA . LEU B 1 176 ? -5.348 5.527 17.297 1 97.62 176 LEU B CA 1
ATOM 3960 C C . LEU B 1 176 ? -6.738 5.355 16.703 1 97.62 176 LEU B C 1
ATOM 3962 O O . LEU B 1 176 ? -7.738 5.367 17.422 1 97.62 176 LEU B O 1
ATOM 3966 N N . GLU B 1 177 ? -6.809 5.262 15.414 1 97.94 177 GLU B N 1
ATOM 3967 C CA . GLU B 1 177 ? -8.055 4.895 14.75 1 97.94 177 GLU B CA 1
ATOM 3968 C C . GLU B 1 177 ? -8.289 3.389 14.805 1 97.94 177 GLU B C 1
ATOM 3970 O O . GLU B 1 177 ? -7.375 2.627 15.133 1 97.94 177 GLU B O 1
ATOM 3975 N N . HIS B 1 178 ? -9.555 2.971 14.508 1 97.56 178 HIS B N 1
ATOM 3976 C CA . HIS B 1 178 ? -9.93 1.562 14.539 1 97.56 178 HIS B CA 1
ATOM 3977 C C . HIS B 1 178 ? -10.695 1.172 13.281 1 97.56 178 HIS B C 1
ATOM 3979 O O . HIS B 1 178 ? -11.43 1.991 12.711 1 97.56 178 HIS B O 1
ATOM 3985 N N . THR B 1 179 ? -10.469 -0.049 12.828 1 97.06 179 THR B N 1
ATOM 3986 C CA . THR B 1 179 ? -11.281 -0.619 11.758 1 97.06 179 THR B CA 1
ATOM 3987 C C . THR B 1 179 ? -12.633 -1.074 12.297 1 97.06 179 THR B C 1
ATOM 3989 O O . THR B 1 179 ? -12.859 -1.078 13.508 1 97.06 179 THR B O 1
ATOM 3992 N N . PRO B 1 180 ? -13.531 -1.461 11.344 1 97 180 PRO B N 1
ATOM 3993 C CA . PRO B 1 180 ? -14.836 -1.935 11.805 1 97 180 PRO B CA 1
ATOM 3994 C C . PRO B 1 180 ? -14.734 -3.15 12.719 1 97 180 PRO B C 1
ATOM 3996 O O . PRO B 1 180 ? -15.641 -3.395 13.531 1 97 180 PRO B O 1
ATOM 3999 N N . SER B 1 181 ? -13.68 -3.896 12.664 1 96.19 181 SER B N 1
ATOM 4000 C CA . SER B 1 181 ? -13.5 -5.062 13.523 1 96.19 181 SER B CA 1
ATOM 4001 C C . SER B 1 181 ? -13.07 -4.648 14.93 1 96.19 181 SER B C 1
ATOM 4003 O O . SER B 1 181 ? -13.062 -5.469 15.852 1 96.19 181 SER B O 1
ATOM 4005 N N . GLY B 1 182 ? -12.648 -3.389 15.109 1 95.81 182 GLY B N 1
ATOM 4006 C CA . GLY B 1 182 ? -12.133 -2.908 16.375 1 95.81 182 GLY B CA 1
ATOM 4007 C C . GLY B 1 182 ? -10.617 -2.947 16.453 1 95.81 182 GLY B C 1
ATOM 4008 O O . GLY B 1 182 ? -10.031 -2.504 17.453 1 95.81 182 GLY B O 1
ATOM 4009 N N . GLN B 1 183 ? -9.992 -3.402 15.398 1 95.31 183 GLN B N 1
ATOM 4010 C CA . GLN B 1 183 ? -8.539 -3.449 15.367 1 95.31 183 GLN B CA 1
ATOM 4011 C C . GLN B 1 183 ? -7.941 -2.049 15.234 1 95.31 183 GLN B C 1
ATOM 4013 O O . GLN B 1 183 ? -8.461 -1.218 14.484 1 95.31 183 GLN B O 1
ATOM 4018 N N . LYS B 1 184 ? -6.844 -1.846 15.922 1 95.5 184 LYS B N 1
ATOM 4019 C CA . LYS B 1 184 ? -6.109 -0.592 15.766 1 95.5 184 LYS B CA 1
ATOM 4020 C C . LYS B 1 184 ? -5.504 -0.474 14.375 1 95.5 184 LYS B C 1
ATOM 4022 O O . LYS B 1 184 ? -5.051 -1.467 13.797 1 95.5 184 LYS B O 1
ATOM 4027 N N . ILE B 1 185 ? -5.504 0.747 13.922 1 96.69 185 ILE B N 1
ATOM 4028 C CA . ILE B 1 185 ? -4.875 1.004 12.633 1 96.69 185 ILE B CA 1
ATOM 4029 C C . ILE B 1 185 ? -4.117 2.328 12.68 1 96.69 185 ILE B C 1
ATOM 4031 O O . ILE B 1 185 ? -4.672 3.355 13.078 1 96.69 185 ILE B O 1
ATOM 4035 N N . SER B 1 186 ? -2.857 2.252 12.336 1 97.31 186 SER B N 1
ATOM 4036 C CA . SER B 1 186 ? -1.995 3.422 12.203 1 97.31 186 SER B CA 1
ATOM 4037 C C . SER B 1 186 ? -1.144 3.346 10.945 1 97.31 186 SER B C 1
ATOM 4039 O O . SER B 1 186 ? -0.998 4.336 10.227 1 97.31 186 SER B O 1
ATOM 4041 N N . TYR B 1 187 ? -0.58 2.135 10.68 1 97 187 TYR B N 1
ATOM 4042 C CA . TYR B 1 187 ? 0.119 1.883 9.422 1 97 187 TYR B CA 1
ATOM 4043 C C . TYR B 1 187 ? -0.865 1.554 8.312 1 97 187 TYR B C 1
ATOM 4045 O O . TYR B 1 187 ? -1.675 0.632 8.438 1 97 187 TYR B O 1
ATOM 4053 N N . ILE B 1 188 ? -0.774 2.283 7.223 1 97.94 188 ILE B N 1
ATOM 4054 C CA . ILE B 1 188 ? -1.666 2.01 6.102 1 97.94 188 ILE B CA 1
ATOM 4055 C C . ILE B 1 188 ? -0.873 2.023 4.797 1 97.94 188 ILE B C 1
ATOM 4057 O O . ILE B 1 188 ? 0.053 2.82 4.633 1 97.94 188 ILE B O 1
ATOM 4061 N N . PRO B 1 189 ? -1.183 1.087 3.91 1 98.38 189 PRO B N 1
ATOM 4062 C CA . PRO B 1 189 ? -0.604 1.22 2.57 1 98.38 189 PRO B CA 1
ATOM 4063 C C . PRO B 1 189 ? -0.85 2.596 1.956 1 98.38 189 PRO B C 1
ATOM 4065 O O . PRO B 1 189 ? -1.982 3.084 1.96 1 98.38 189 PRO B O 1
ATOM 4068 N N . PHE B 1 190 ? 0.205 3.211 1.459 1 98.75 190 PHE B N 1
ATOM 4069 C CA . PHE B 1 190 ? 0.142 4.609 1.055 1 98.75 190 PHE B CA 1
ATOM 4070 C C . PHE B 1 190 ? 1.22 4.922 0.023 1 98.75 190 PHE B C 1
ATOM 4072 O O . PHE B 1 190 ? 2.412 4.789 0.304 1 98.75 190 PHE B O 1
ATOM 4079 N N . PRO B 1 191 ? 0.785 5.324 -1.225 1 98.31 191 PRO B N 1
ATOM 4080 C CA . PRO B 1 191 ? 1.819 5.629 -2.217 1 98.31 191 PRO B CA 1
ATOM 4081 C C . PRO B 1 191 ? 2.707 6.797 -1.8 1 98.31 191 PRO B C 1
ATOM 4083 O O . PRO B 1 191 ? 2.234 7.934 -1.698 1 98.31 191 PRO B O 1
ATOM 4086 N N . GLY B 1 192 ? 3.914 6.473 -1.56 1 98.44 192 GLY B N 1
ATOM 4087 C CA . GLY B 1 192 ? 4.875 7.523 -1.254 1 98.44 192 GLY B CA 1
ATOM 4088 C C . GLY B 1 192 ? 4.855 7.941 0.204 1 98.44 192 GLY B C 1
ATOM 4089 O O . GLY B 1 192 ? 5.426 8.977 0.566 1 98.44 192 GLY B O 1
ATOM 4090 N N . GLY B 1 193 ? 4.246 7.199 1.068 1 98.56 193 GLY B N 1
ATOM 4091 C CA . GLY B 1 193 ? 4.02 7.59 2.451 1 98.56 193 GLY B CA 1
ATOM 4092 C C . GLY B 1 193 ? 5.285 7.594 3.285 1 98.56 193 GLY B C 1
ATOM 4093 O O . GLY B 1 193 ? 5.305 8.125 4.398 1 98.56 193 GLY B O 1
ATOM 4094 N N . HIS B 1 194 ? 6.418 7.043 2.723 1 98.19 194 HIS B N 1
ATOM 4095 C CA . HIS B 1 194 ? 7.68 6.941 3.453 1 98.19 194 HIS B CA 1
ATOM 4096 C C . HIS B 1 194 ? 8.492 8.227 3.326 1 98.19 194 HIS B C 1
ATOM 4098 O O . HIS B 1 194 ? 9.523 8.375 3.988 1 98.19 194 HIS B O 1
ATOM 4104 N N . LEU B 1 195 ? 8.062 9.188 2.496 1 98.12 195 LEU B N 1
ATOM 4105 C CA . LEU B 1 195 ? 8.625 10.523 2.348 1 98.12 195 LEU B CA 1
ATOM 4106 C C . LEU B 1 195 ? 7.555 11.594 2.562 1 98.12 195 LEU B C 1
ATOM 4108 O O . LEU B 1 195 ? 6.371 11.273 2.697 1 98.12 195 LEU B O 1
ATOM 4112 N N . LYS B 1 196 ? 8.008 12.867 2.654 1 98.06 196 LYS B N 1
ATOM 4113 C CA . LYS B 1 196 ? 7.062 13.961 2.84 1 98.06 196 LYS B CA 1
ATOM 4114 C C . LYS B 1 196 ? 6.074 14.039 1.679 1 98.06 196 LYS B C 1
ATOM 4116 O O . LYS B 1 196 ? 6.48 14.062 0.514 1 98.06 196 LYS B O 1
ATOM 4121 N N . PHE B 1 197 ? 4.809 14.016 1.999 1 98.75 197 PHE B N 1
ATOM 4122 C CA . PHE B 1 197 ? 3.754 14.141 0.998 1 98.75 197 PHE B CA 1
ATOM 4123 C C . PHE B 1 197 ? 2.807 15.281 1.346 1 98.75 197 PHE B C 1
ATOM 4125 O O . PHE B 1 197 ? 2.986 15.953 2.361 1 98.75 197 PHE B O 1
ATOM 4132 N N . PHE B 1 198 ? 1.853 15.547 0.474 1 98.88 198 PHE B N 1
ATOM 4133 C CA . PHE B 1 198 ? 0.893 16.625 0.666 1 98.88 198 PHE B CA 1
ATOM 4134 C C . PHE B 1 198 ? -0.5 16.203 0.22 1 98.88 198 PHE B C 1
ATOM 4136 O O . PHE B 1 198 ? -0.676 15.703 -0.894 1 98.88 198 PHE B O 1
ATOM 4143 N N . ILE B 1 199 ? -1.478 16.359 1.099 1 98.88 199 ILE B N 1
ATOM 4144 C CA . ILE B 1 199 ? -2.873 16.062 0.786 1 98.88 199 ILE B CA 1
ATOM 4145 C C . ILE B 1 199 ? -3.66 17.375 0.698 1 98.88 199 ILE B C 1
ATOM 4147 O O . ILE B 1 199 ? -3.514 18.25 1.55 1 98.88 199 ILE B O 1
ATOM 4151 N N . ILE B 1 200 ? -4.473 17.5 -0.292 1 98.69 200 ILE B N 1
ATOM 4152 C CA . ILE B 1 200 ? -5.371 18.641 -0.407 1 98.69 200 ILE B CA 1
ATOM 4153 C C . ILE B 1 200 ? -6.762 18.172 -0.825 1 98.69 200 ILE B C 1
ATOM 4155 O O . ILE B 1 200 ? -6.895 17.281 -1.671 1 98.69 200 ILE B O 1
ATOM 4159 N N . TYR B 1 201 ? -7.793 18.734 -0.182 1 98.31 201 TYR B N 1
ATOM 4160 C CA . TYR B 1 201 ? -9.188 18.391 -0.462 1 98.31 201 TYR B CA 1
ATOM 4161 C C . TYR B 1 201 ? -9.789 19.375 -1.462 1 98.31 201 TYR B C 1
ATOM 4163 O O . TYR B 1 201 ? -9.68 20.594 -1.295 1 98.31 201 TYR B O 1
ATOM 4171 N N . ASP B 1 202 ? -10.344 18.812 -2.486 1 98.31 202 ASP B N 1
ATOM 4172 C CA . ASP B 1 202 ? -11.078 19.609 -3.467 1 98.31 202 ASP B CA 1
ATOM 4173 C C . ASP B 1 202 ? -12.57 19.594 -3.17 1 98.31 202 ASP B C 1
ATOM 4175 O O . ASP B 1 202 ? -13.273 18.625 -3.488 1 98.31 202 ASP B O 1
ATOM 4179 N N . GLU B 1 203 ? -13.078 20.688 -2.756 1 95.94 203 GLU B N 1
ATOM 4180 C CA . GLU B 1 203 ? -14.477 20.797 -2.33 1 95.94 203 GLU B CA 1
ATOM 4181 C C . GLU B 1 203 ? -15.422 20.594 -3.504 1 95.94 203 GLU B C 1
ATOM 4183 O O . GLU B 1 203 ? -16.547 20.109 -3.324 1 95.94 203 GLU B O 1
ATOM 4188 N N . LEU B 1 204 ? -14.969 20.938 -4.633 1 97.06 204 LEU B N 1
ATOM 4189 C CA . LEU B 1 204 ? -15.836 20.875 -5.805 1 97.06 204 LEU B CA 1
ATOM 4190 C C . LEU B 1 204 ? -16.141 19.422 -6.184 1 97.06 204 LEU B C 1
ATOM 4192 O O . LEU B 1 204 ? -17.297 19.047 -6.371 1 97.06 204 LEU B O 1
ATOM 4196 N N . THR B 1 205 ? -15.133 18.594 -6.277 1 97.56 205 THR B N 1
ATOM 4197 C CA . THR B 1 205 ? -15.312 17.203 -6.699 1 97.56 205 THR B CA 1
ATOM 4198 C C . THR B 1 205 ? -15.43 16.281 -5.492 1 97.56 205 THR B C 1
ATOM 4200 O O . THR B 1 205 ? -15.836 15.125 -5.629 1 97.56 205 THR B O 1
ATOM 4203 N N . ARG B 1 206 ? -15 16.797 -4.348 1 97.19 206 ARG B N 1
ATOM 4204 C CA . ARG B 1 206 ? -15.016 16.078 -3.08 1 97.19 206 ARG B CA 1
ATOM 4205 C C . ARG B 1 206 ? -13.977 14.945 -3.082 1 97.19 206 ARG B C 1
ATOM 4207 O O . ARG B 1 206 ? -14.211 13.883 -2.502 1 97.19 206 ARG B O 1
ATOM 4214 N N . PHE B 1 207 ? -12.938 15.164 -3.893 1 98.5 207 PHE B N 1
ATOM 4215 C CA . PHE B 1 207 ? -11.797 14.242 -3.879 1 98.5 207 PHE B CA 1
ATOM 4216 C C . PHE B 1 207 ? -10.641 14.828 -3.078 1 98.5 207 PHE B C 1
ATOM 4218 O O . PHE B 1 207 ? -10.477 16.047 -3.018 1 98.5 207 PHE B O 1
ATOM 4225 N N . TYR B 1 208 ? -9.891 13.945 -2.467 1 98.81 208 TYR B N 1
ATOM 4226 C CA . TYR B 1 208 ? -8.57 14.258 -1.93 1 98.81 208 TYR B CA 1
ATOM 4227 C C . TYR B 1 208 ? -7.484 14.031 -2.977 1 98.81 208 TYR B C 1
ATOM 4229 O O . TYR B 1 208 ? -7.523 13.039 -3.711 1 98.81 208 TYR B O 1
ATOM 4237 N N . TRP B 1 209 ? -6.625 14.961 -3.021 1 98.94 209 TRP B N 1
ATOM 4238 C CA . TRP B 1 209 ? -5.484 14.828 -3.92 1 98.94 209 TRP B CA 1
ATOM 4239 C C . TRP B 1 209 ? -4.184 14.688 -3.135 1 98.94 209 TRP B C 1
ATOM 4241 O O . TRP B 1 209 ? -3.986 15.359 -2.121 1 98.94 209 TRP B O 1
ATOM 4251 N N . LEU B 1 210 ? -3.324 13.789 -3.609 1 98.94 210 LEU B N 1
ATOM 4252 C CA . LEU B 1 210 ? -2.072 13.453 -2.941 1 98.94 210 LEU B CA 1
ATOM 4253 C C . LEU B 1 210 ? -0.883 13.688 -3.865 1 98.94 210 LEU B C 1
ATOM 4255 O O . LEU B 1 210 ? -0.839 13.148 -4.973 1 98.94 210 LEU B O 1
ATOM 4259 N N . VAL B 1 211 ? 0.02 14.516 -3.467 1 98.88 211 VAL B N 1
ATOM 4260 C CA . VAL B 1 211 ? 1.32 14.664 -4.113 1 98.88 211 VAL B CA 1
ATOM 4261 C C . VAL B 1 211 ? 2.393 13.969 -3.277 1 98.88 211 VAL B C 1
ATOM 4263 O O . VAL B 1 211 ? 2.545 14.25 -2.088 1 98.88 211 VAL B O 1
ATOM 4266 N N . SER B 1 212 ? 3.061 13.023 -3.867 1 98.75 212 SER B N 1
ATOM 4267 C CA . SER B 1 212 ? 4.055 12.242 -3.137 1 98.75 212 SER B CA 1
ATOM 4268 C C . SER B 1 212 ? 5.164 11.758 -4.062 1 98.75 212 SER B C 1
ATOM 4270 O O . SER B 1 212 ? 5.051 11.859 -5.285 1 98.75 212 SER B O 1
ATOM 4272 N N . ASN B 1 213 ? 6.246 11.312 -3.51 1 98.62 213 ASN B N 1
ATOM 4273 C CA . ASN B 1 213 ? 7.312 10.734 -4.316 1 98.62 213 ASN B CA 1
ATOM 4274 C C . ASN B 1 213 ? 7.035 9.273 -4.66 1 98.62 213 ASN B C 1
ATOM 4276 O O . ASN B 1 213 ? 6.469 8.539 -3.848 1 98.62 213 ASN B O 1
ATOM 4280 N N . GLN B 1 214 ? 7.488 8.906 -5.812 1 98.44 214 GLN B N 1
ATOM 4281 C CA . GLN B 1 214 ? 7.312 7.543 -6.305 1 98.44 214 GLN B CA 1
ATOM 4282 C C . GLN B 1 214 ? 8.594 6.727 -6.129 1 98.44 214 GLN B C 1
ATOM 4284 O O . GLN B 1 214 ? 9.672 7.168 -6.523 1 98.44 214 GLN B O 1
ATOM 4289 N N . ALA B 1 215 ? 8.438 5.578 -5.535 1 97.69 215 ALA B N 1
ATOM 4290 C CA . ALA B 1 215 ? 9.539 4.617 -5.48 1 97.69 215 ALA B CA 1
ATOM 4291 C C . ALA B 1 215 ? 9.492 3.664 -6.668 1 97.69 215 ALA B C 1
ATOM 4293 O O . ALA B 1 215 ? 8.43 3.148 -7.02 1 97.69 215 ALA B O 1
ATOM 4294 N N . THR B 1 216 ? 10.664 3.377 -7.277 1 97.06 216 THR B N 1
ATOM 4295 C CA . THR B 1 216 ? 10.727 2.441 -8.398 1 97.06 216 THR B CA 1
ATOM 4296 C C . THR B 1 216 ? 11.805 1.391 -8.164 1 97.06 216 THR B C 1
ATOM 4298 O O . THR B 1 216 ? 11.883 0.396 -8.891 1 97.06 216 THR B O 1
ATOM 4301 N N . ASP B 1 217 ? 12.625 1.554 -7.125 1 95.25 217 ASP B N 1
ATOM 4302 C CA . ASP B 1 217 ? 13.75 0.646 -6.938 1 95.25 217 ASP B CA 1
ATOM 4303 C C . ASP B 1 217 ? 14.125 0.529 -5.461 1 95.25 217 ASP B C 1
ATOM 4305 O O . ASP B 1 217 ? 15.305 0.547 -5.105 1 95.25 217 ASP B O 1
ATOM 4309 N N . SER B 1 218 ? 13.133 0.458 -4.609 1 97.81 218 SER B N 1
ATOM 4310 C CA . SER B 1 218 ? 13.336 0.467 -3.166 1 97.81 218 SER B CA 1
ATOM 4311 C C . SER B 1 218 ? 13.953 -0.842 -2.684 1 97.81 218 SER B C 1
ATOM 4313 O O . SER B 1 218 ? 14.445 -0.926 -1.556 1 97.81 218 SER B O 1
ATOM 4315 N N . MET B 1 219 ? 13.961 -1.908 -3.531 1 98 219 MET B N 1
ATOM 4316 C CA . MET B 1 219 ? 14.398 -3.234 -3.107 1 98 219 MET B CA 1
ATOM 4317 C C . MET B 1 219 ? 15.828 -3.51 -3.576 1 98 219 MET B C 1
ATOM 4319 O O . MET B 1 219 ? 16.266 -4.66 -3.588 1 98 219 MET B O 1
ATOM 4323 N N . ARG B 1 220 ? 16.5 -2.516 -3.969 1 96.19 220 ARG B N 1
ATOM 4324 C CA . ARG B 1 220 ? 17.891 -2.707 -4.383 1 96.19 220 ARG B CA 1
ATOM 4325 C C . ARG B 1 220 ? 18.812 -2.805 -3.176 1 96.19 220 ARG B C 1
ATOM 4327 O O . ARG B 1 220 ? 18.578 -2.156 -2.154 1 96.19 220 ARG B O 1
ATOM 4334 N N . ARG B 1 221 ? 19.906 -3.482 -3.299 1 96.75 221 ARG B N 1
ATOM 4335 C CA . ARG B 1 221 ? 20.922 -3.584 -2.254 1 96.75 221 ARG B CA 1
ATOM 4336 C C . ARG B 1 221 ? 21.609 -2.242 -2.021 1 96.75 221 ARG B C 1
ATOM 4338 O O . ARG B 1 221 ? 21.906 -1.522 -2.975 1 96.75 221 ARG B O 1
ATOM 4345 N N . VAL B 1 222 ? 21.891 -1.99 -0.791 1 95.88 222 VAL B N 1
ATOM 4346 C CA . VAL B 1 222 ? 22.531 -0.74 -0.417 1 95.88 222 VAL B CA 1
ATOM 4347 C C . VAL B 1 222 ? 23.891 -0.635 -1.119 1 95.88 222 VAL B C 1
ATOM 4349 O O . VAL B 1 222 ? 24.281 0.447 -1.561 1 95.88 222 VAL B O 1
ATOM 4352 N N . SER B 1 223 ? 24.547 -1.739 -1.243 1 93.31 223 SER B N 1
ATOM 4353 C CA . SER B 1 223 ? 25.875 -1.784 -1.838 1 93.31 223 SER B CA 1
ATOM 4354 C C . SER B 1 223 ? 25.828 -1.415 -3.316 1 93.31 223 SER B C 1
ATOM 4356 O O . SER B 1 223 ? 26.859 -1.094 -3.91 1 93.31 223 SER B O 1
ATOM 4358 N N . SER B 1 224 ? 24.672 -1.478 -3.891 1 92.56 224 SER B N 1
ATOM 4359 C CA . SER B 1 224 ? 24.562 -1.197 -5.316 1 92.56 224 SER B CA 1
ATOM 4360 C C . SER B 1 224 ? 24.266 0.277 -5.57 1 92.56 224 SER B C 1
ATOM 4362 O O . SER B 1 224 ? 24.219 0.72 -6.719 1 92.56 224 SER B O 1
ATOM 4364 N N . LEU B 1 225 ? 24.031 1.027 -4.543 1 89.12 225 LEU B N 1
ATOM 4365 C CA . LEU B 1 225 ? 23.641 2.424 -4.676 1 89.12 225 LEU B CA 1
ATOM 4366 C C . LEU B 1 225 ? 24.844 3.299 -5.016 1 89.12 225 LEU B C 1
ATOM 4368 O O . LEU B 1 225 ? 25.969 3.002 -4.609 1 89.12 225 LEU B O 1
ATOM 4372 N N . SER B 1 226 ? 24.5 4.23 -5.879 1 77.81 226 SER B N 1
ATOM 4373 C CA . SER B 1 226 ? 25.453 5.309 -6.047 1 77.81 226 SER B CA 1
ATOM 4374 C C . SER B 1 226 ? 25.328 6.355 -4.941 1 77.81 226 SER B C 1
ATOM 4376 O O . SER B 1 226 ? 24.234 6.887 -4.719 1 77.81 226 SER B O 1
ATOM 4378 N N . ASN B 1 227 ? 26.422 6.617 -4.305 1 64.81 227 ASN B N 1
ATOM 4379 C CA . ASN B 1 227 ? 26.375 7.555 -3.184 1 64.81 227 ASN B CA 1
ATOM 4380 C C . ASN B 1 227 ? 26.062 8.977 -3.65 1 64.81 227 ASN B C 1
ATOM 4382 O O . ASN B 1 227 ? 25.594 9.797 -2.865 1 64.81 227 ASN B O 1
ATOM 4386 N N . ILE B 1 228 ? 26.281 9.234 -4.848 1 65.56 228 ILE B N 1
ATOM 4387 C CA . ILE B 1 228 ? 26.062 10.594 -5.332 1 65.56 228 ILE B CA 1
ATOM 4388 C C . ILE B 1 228 ? 24.609 10.766 -5.77 1 65.56 228 ILE B C 1
ATOM 4390 O O . ILE B 1 228 ? 24.016 11.82 -5.551 1 65.56 228 ILE B O 1
ATOM 4394 N N . LYS B 1 229 ? 24.031 9.789 -6.125 1 81.75 229 LYS B N 1
ATOM 4395 C CA . LYS B 1 229 ? 22.734 9.922 -6.77 1 81.75 229 LYS B CA 1
ATOM 4396 C C . LYS B 1 229 ? 21.594 9.523 -5.82 1 81.75 229 LYS B C 1
ATOM 4398 O O . LYS B 1 229 ? 20.438 9.859 -6.059 1 81.75 229 LYS B O 1
ATOM 4403 N N . ARG B 1 230 ? 21.922 8.898 -4.711 1 90.44 230 ARG B N 1
ATOM 4404 C CA . ARG B 1 230 ? 20.938 8.5 -3.713 1 90.44 230 ARG B CA 1
ATOM 4405 C C . ARG B 1 230 ? 21.359 8.93 -2.314 1 90.44 230 ARG B C 1
ATOM 4407 O O . ARG B 1 230 ? 22.453 8.594 -1.858 1 90.44 230 ARG B O 1
ATOM 4414 N N . TYR B 1 231 ? 20.469 9.719 -1.734 1 91.56 231 TYR B N 1
ATOM 4415 C CA . TYR B 1 231 ? 20.719 10.07 -0.341 1 91.56 231 TYR B CA 1
ATOM 4416 C C . TYR B 1 231 ? 20.234 8.969 0.596 1 91.56 231 TYR B C 1
ATOM 4418 O O . TYR B 1 231 ? 19.047 8.641 0.611 1 91.56 231 TYR B O 1
ATOM 4426 N N . GLY B 1 232 ? 21.203 8.375 1.254 1 93.31 232 GLY B N 1
ATOM 4427 C CA . GLY B 1 232 ? 20.828 7.422 2.279 1 93.31 232 GLY B CA 1
ATOM 4428 C C . GLY B 1 232 ? 20.469 6.059 1.72 1 93.31 232 GLY B C 1
ATOM 4429 O O . GLY B 1 232 ? 21.219 5.477 0.945 1 93.31 232 GLY B O 1
ATOM 4430 N N . LEU B 1 233 ? 19.312 5.527 2.146 1 96.25 233 LEU B N 1
ATOM 4431 C CA . LEU B 1 233 ? 18.875 4.164 1.863 1 96.25 233 LEU B CA 1
ATOM 4432 C C . LEU B 1 233 ? 18.078 4.109 0.563 1 96.25 233 LEU B C 1
ATOM 4434 O O . LEU B 1 233 ? 17.656 5.145 0.045 1 96.25 233 LEU B O 1
ATOM 4438 N N . PRO B 1 234 ? 17.812 2.887 0.003 1 96.44 234 PRO B N 1
ATOM 4439 C CA . PRO B 1 234 ? 17.094 2.74 -1.266 1 96.44 234 PRO B CA 1
ATOM 4440 C C . PRO B 1 234 ? 15.695 3.367 -1.229 1 96.44 234 PRO B C 1
ATOM 4442 O O . PRO B 1 234 ? 15.188 3.811 -2.262 1 96.44 234 PRO B O 1
ATOM 4445 N N . ASN B 1 235 ? 15.109 3.51 -0.066 1 97.06 235 ASN B N 1
ATOM 4446 C CA . ASN B 1 235 ? 13.758 4.051 0.048 1 97.06 235 ASN B CA 1
ATOM 4447 C C . ASN B 1 235 ? 13.742 5.559 -0.175 1 97.06 235 ASN B C 1
ATOM 4449 O O . ASN B 1 235 ? 12.672 6.16 -0.268 1 97.06 235 ASN B O 1
ATOM 4453 N N . ASN B 1 236 ? 14.906 6.219 -0.299 1 96.31 236 ASN B N 1
ATOM 4454 C CA . ASN B 1 236 ? 15 7.676 -0.372 1 96.31 236 ASN B CA 1
ATOM 4455 C C . ASN B 1 236 ? 15.094 8.156 -1.816 1 96.31 236 ASN B C 1
ATOM 4457 O O . ASN B 1 236 ? 15.891 9.039 -2.131 1 96.31 236 ASN B O 1
ATOM 4461 N N . GLU B 1 237 ? 14.336 7.516 -2.697 1 95.75 237 GLU B N 1
ATOM 4462 C CA . GLU B 1 237 ? 14.227 7.988 -4.074 1 95.75 237 GLU B CA 1
ATOM 4463 C C . GLU B 1 237 ? 13.367 9.25 -4.156 1 95.75 237 GLU B C 1
ATOM 4465 O O . GLU B 1 237 ? 12.203 9.242 -3.758 1 95.75 237 GLU B O 1
ATOM 4470 N N . ARG B 1 238 ? 13.898 10.375 -4.758 1 96.81 238 ARG B N 1
ATOM 4471 C CA . ARG B 1 238 ? 13.242 11.664 -4.598 1 96.81 238 ARG B CA 1
ATOM 4472 C C . ARG B 1 238 ? 13.062 12.359 -5.945 1 96.81 238 ARG B C 1
ATOM 4474 O O . ARG B 1 238 ? 12.586 13.5 -6.004 1 96.81 238 ARG B O 1
ATOM 4481 N N . HIS B 1 239 ? 13.375 11.703 -7.07 1 96.94 239 HIS B N 1
ATOM 4482 C CA . HIS B 1 239 ? 13.43 12.414 -8.344 1 96.94 239 HIS B CA 1
ATOM 4483 C C . HIS B 1 239 ? 12.148 12.227 -9.141 1 96.94 239 HIS B C 1
ATOM 4485 O O . HIS B 1 239 ? 12.07 12.617 -10.305 1 96.94 239 HIS B O 1
ATOM 4491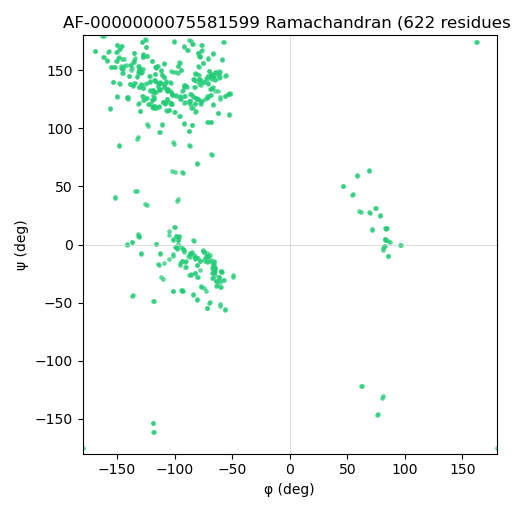 N N . ARG B 1 240 ? 11.18 11.609 -8.516 1 98.06 240 ARG B N 1
ATOM 4492 C CA . ARG B 1 240 ? 9.906 11.336 -9.172 1 98.06 240 ARG B CA 1
ATOM 4493 C C . ARG B 1 240 ? 8.734 11.789 -8.305 1 98.06 240 ARG B C 1
ATOM 4495 O O . ARG B 1 240 ? 8.539 11.266 -7.207 1 98.06 240 ARG B O 1
ATOM 4502 N N . LEU B 1 241 ? 8.008 12.758 -8.766 1 98.69 241 LEU B N 1
ATOM 4503 C CA . LEU B 1 241 ? 6.852 13.32 -8.07 1 98.69 241 LEU B CA 1
ATOM 4504 C C . LEU B 1 241 ? 5.555 12.922 -8.766 1 98.69 241 LEU B C 1
ATOM 4506 O O . LEU B 1 241 ? 5.379 13.18 -9.953 1 98.69 241 LEU B O 1
ATOM 4510 N N . GLN B 1 242 ? 4.668 12.258 -7.996 1 98.81 242 GLN B N 1
ATOM 4511 C CA . GLN B 1 242 ? 3.441 11.711 -8.578 1 98.81 242 GLN B CA 1
ATOM 4512 C C . GLN B 1 242 ? 2.207 12.328 -7.93 1 98.81 242 GLN B C 1
ATOM 4514 O O . GLN B 1 242 ? 2.291 12.898 -6.836 1 98.81 242 GLN B O 1
ATOM 4519 N N . LEU B 1 243 ? 1.084 12.258 -8.688 1 98.94 243 LEU B N 1
ATOM 4520 C CA . LEU B 1 243 ? -0.218 12.766 -8.258 1 98.94 243 LEU B CA 1
ATOM 4521 C C . LEU B 1 243 ? -1.245 11.641 -8.203 1 98.94 243 LEU B C 1
ATOM 4523 O O . LEU B 1 243 ? -1.304 10.805 -9.102 1 98.94 243 LEU B O 1
ATOM 4527 N N . HIS B 1 244 ? -2.006 11.555 -7.113 1 98.88 244 HIS B N 1
ATOM 4528 C CA . HIS B 1 244 ? -3.117 10.625 -6.941 1 98.88 244 HIS B CA 1
ATOM 4529 C C . HIS B 1 244 ? -4.387 11.352 -6.516 1 98.88 244 HIS B C 1
ATOM 4531 O O . HIS B 1 244 ? -4.324 12.484 -6.031 1 98.88 244 HIS B O 1
ATOM 4537 N N . PHE B 1 245 ? -5.484 10.711 -6.703 1 98.88 245 PHE B N 1
ATOM 4538 C CA . PHE B 1 245 ? -6.746 11.18 -6.141 1 98.88 245 PHE B CA 1
ATOM 4539 C C . PHE B 1 245 ? -7.477 10.047 -5.434 1 98.88 245 PHE B C 1
ATOM 4541 O O . PHE B 1 245 ? -7.258 8.867 -5.738 1 98.88 245 PHE B O 1
ATOM 4548 N N . SER B 1 246 ? -8.297 10.367 -4.473 1 98.81 246 SER B N 1
ATOM 4549 C CA . SER B 1 246 ? -9.055 9.406 -3.686 1 98.81 246 SER B CA 1
ATOM 4550 C C . SER B 1 246 ? -10.312 10.039 -3.096 1 98.81 246 SER B C 1
ATOM 4552 O O . SER B 1 246 ? -10.312 11.227 -2.76 1 98.81 246 SER B O 1
ATOM 4554 N N . ARG B 1 247 ? -11.297 9.203 -2.867 1 97.38 247 ARG B N 1
ATOM 4555 C CA . ARG B 1 247 ? -12.5 9.664 -2.191 1 97.38 247 ARG B CA 1
ATOM 4556 C C . ARG B 1 247 ? -12.383 9.484 -0.681 1 97.38 247 ARG B C 1
ATOM 4558 O O . ARG B 1 247 ? -13.164 10.062 0.08 1 97.38 247 ARG B O 1
ATOM 4565 N N . ASN B 1 248 ? -11.43 8.719 -0.3 1 98.44 248 ASN B N 1
ATOM 4566 C CA . ASN B 1 248 ? -11.508 8.273 1.088 1 98.44 248 ASN B CA 1
ATOM 4567 C C . ASN B 1 248 ? -10.133 8.242 1.745 1 98.44 248 ASN B C 1
ATOM 4569 O O . ASN B 1 248 ? -9.992 7.797 2.885 1 98.44 248 ASN B O 1
ATOM 4573 N N . CYS B 1 249 ? -9.031 8.602 1.055 1 98.62 249 CYS B N 1
ATOM 4574 C CA . CYS B 1 249 ? -7.66 8.719 1.521 1 98.62 249 CYS B CA 1
ATOM 4575 C C . CYS B 1 249 ? -7.051 7.348 1.789 1 98.62 249 CYS B C 1
ATOM 4577 O O . CYS B 1 249 ? -6.043 7.238 2.49 1 98.62 249 CYS B O 1
ATOM 4579 N N . VAL B 1 250 ? -7.711 6.285 1.328 1 98.69 250 VAL B N 1
ATOM 4580 C CA . VAL B 1 250 ? -7.184 4.926 1.422 1 98.69 250 VAL B CA 1
ATOM 4581 C C . VAL B 1 250 ? -6.992 4.348 0.021 1 98.69 250 VAL B C 1
ATOM 4583 O O . VAL B 1 250 ? -5.906 3.871 -0.315 1 98.69 250 VAL B O 1
ATOM 4586 N N . ASP B 1 251 ? -8.047 4.492 -0.779 1 98.62 251 ASP B N 1
ATOM 4587 C CA . ASP B 1 251 ? -8.016 4.023 -2.16 1 98.62 251 ASP B CA 1
ATOM 4588 C C . ASP B 1 251 ? -7.438 5.09 -3.088 1 98.62 251 ASP B C 1
ATOM 4590 O O . ASP B 1 251 ? -8.18 5.82 -3.746 1 98.62 251 ASP B O 1
ATOM 4594 N N . TRP B 1 252 ? -6.148 5.145 -3.195 1 98.81 252 TRP B N 1
ATOM 4595 C CA . TRP B 1 252 ? -5.496 6.164 -4.008 1 98.81 252 TRP B CA 1
ATOM 4596 C C . TRP B 1 252 ? -5.391 5.719 -5.461 1 98.81 252 TRP B C 1
ATOM 4598 O O . TRP B 1 252 ? -4.82 4.668 -5.758 1 98.81 252 TRP B O 1
ATOM 4608 N N . CYS B 1 253 ? -5.914 6.48 -6.367 1 98.75 253 CYS B N 1
ATOM 4609 C CA . CYS B 1 253 ? -5.852 6.262 -7.809 1 98.75 253 CYS B CA 1
ATOM 4610 C C . CYS B 1 253 ? -4.809 7.168 -8.453 1 98.75 253 CYS B C 1
ATOM 4612 O O . CYS B 1 253 ? -4.832 8.383 -8.258 1 98.75 253 CYS B O 1
ATOM 4614 N N . PHE B 1 254 ? -3.961 6.598 -9.227 1 98.88 254 PHE B N 1
ATOM 4615 C CA . PHE B 1 254 ? -2.889 7.34 -9.875 1 98.88 254 PHE B CA 1
ATOM 4616 C C . PHE B 1 254 ? -3.447 8.281 -10.938 1 98.88 254 PHE B C 1
ATOM 4618 O O . PHE B 1 254 ? -4.211 7.855 -11.805 1 98.88 254 PHE B O 1
ATOM 4625 N N . ALA B 1 255 ? -3.037 9.539 -10.836 1 98.75 255 ALA B N 1
ATOM 4626 C CA . ALA B 1 255 ? -3.504 10.531 -11.805 1 98.75 255 ALA B CA 1
ATOM 4627 C C . ALA B 1 255 ? -2.436 10.805 -12.859 1 98.75 255 ALA B C 1
ATOM 4629 O O . ALA B 1 255 ? -2.754 11.047 -14.031 1 98.75 255 ALA B O 1
ATOM 4630 N N . GLY B 1 256 ? -1.179 10.859 -12.398 1 98.5 256 GLY B N 1
ATOM 4631 C CA . GLY B 1 256 ? -0.082 11.133 -13.32 1 98.5 256 GLY B CA 1
ATOM 4632 C C . GLY B 1 256 ? 1.178 11.602 -12.609 1 98.5 256 GLY B C 1
ATOM 4633 O O . GLY B 1 256 ? 1.188 11.766 -11.391 1 98.5 256 GLY B O 1
ATOM 4634 N N . MET B 1 257 ? 2.25 11.742 -13.438 1 98.5 257 MET B N 1
ATOM 4635 C CA . MET B 1 257 ? 3.498 12.297 -12.93 1 98.5 257 MET B CA 1
ATOM 4636 C C . MET B 1 257 ? 3.482 13.82 -13 1 98.5 257 MET B C 1
ATOM 4638 O O . MET B 1 257 ? 3.135 14.398 -14.031 1 98.5 257 MET B O 1
ATOM 4642 N N . VAL B 1 258 ? 3.82 14.422 -11.875 1 98.75 258 VAL B N 1
ATOM 4643 C CA . VAL B 1 258 ? 3.949 15.875 -11.828 1 98.75 258 VAL B CA 1
ATOM 4644 C C . VAL B 1 258 ? 5.301 16.297 -12.398 1 98.75 258 VAL B C 1
ATOM 4646 O O . VAL B 1 258 ? 5.379 17.234 -13.203 1 98.75 258 VAL B O 1
ATOM 4649 N N . ALA B 1 259 ? 6.312 15.641 -11.961 1 98 259 ALA B N 1
ATOM 4650 C CA . ALA B 1 259 ? 7.684 15.867 -12.406 1 98 259 ALA B CA 1
ATOM 4651 C C . ALA B 1 259 ? 8.523 14.609 -12.25 1 98 259 ALA B C 1
ATOM 4653 O O . ALA B 1 259 ? 8.352 13.852 -11.289 1 98 259 ALA B O 1
ATOM 4654 N N . CYS B 1 260 ? 9.344 14.398 -13.242 1 95.88 260 CYS B N 1
ATOM 4655 C CA . CYS B 1 260 ? 10.203 13.219 -13.219 1 95.88 260 CYS B CA 1
ATOM 4656 C C . CYS B 1 260 ? 11.531 13.492 -13.906 1 95.88 260 CYS B C 1
ATOM 4658 O O . CYS B 1 260 ? 11.578 14.188 -14.93 1 95.88 260 CYS B O 1
ATOM 4660 N N . SER B 1 261 ? 12.562 13 -13.305 1 93.88 261 SER B N 1
ATOM 4661 C CA . SER B 1 261 ? 13.875 13.055 -13.938 1 93.88 261 SER B CA 1
ATOM 4662 C C . SER B 1 261 ? 14.523 11.68 -13.984 1 93.88 261 SER B C 1
ATOM 4664 O O . SER B 1 261 ? 14.281 10.844 -13.102 1 93.88 261 SER B O 1
ATOM 4666 N N . THR B 1 262 ? 15.352 11.43 -14.961 1 91.31 262 THR B N 1
ATOM 4667 C CA . THR B 1 262 ? 16.109 10.188 -15.031 1 91.31 262 THR B CA 1
ATOM 4668 C C . THR B 1 262 ? 17.359 10.258 -14.148 1 91.31 262 THR B C 1
ATOM 4670 O O . THR B 1 262 ? 17.891 9.227 -13.742 1 91.31 262 THR B O 1
ATOM 4673 N N . ASN B 1 263 ? 17.75 11.492 -13.953 1 93.25 263 ASN B N 1
ATOM 4674 C CA . ASN B 1 263 ? 18.875 11.695 -13.031 1 93.25 263 ASN B CA 1
ATOM 4675 C C . ASN B 1 263 ? 18.406 11.781 -11.586 1 93.25 263 ASN B C 1
ATOM 4677 O O . ASN B 1 263 ? 17.703 12.727 -11.211 1 93.25 263 ASN B O 1
ATOM 4681 N N . GLU B 1 264 ? 18.828 10.875 -10.742 1 92.88 264 GLU B N 1
ATOM 4682 C CA . GLU B 1 264 ? 18.344 10.781 -9.367 1 92.88 264 GLU B CA 1
ATOM 4683 C C . GLU B 1 264 ? 18.781 11.992 -8.547 1 92.88 264 GLU B C 1
ATOM 4685 O O . GLU B 1 264 ? 18.172 12.297 -7.516 1 92.88 264 GLU B O 1
ATOM 4690 N N . LEU B 1 265 ? 19.812 12.664 -8.961 1 93.62 265 LEU B N 1
ATOM 4691 C CA . LEU B 1 265 ? 20.234 13.883 -8.273 1 93.62 265 LEU B CA 1
ATOM 4692 C C . LEU B 1 265 ? 19.172 14.961 -8.367 1 93.62 265 LEU B C 1
ATOM 4694 O O . LEU B 1 265 ? 19.016 15.781 -7.457 1 93.62 265 LEU B O 1
ATOM 4698 N N . TYR B 1 266 ? 18.438 14.93 -9.5 1 95.88 266 TYR B N 1
ATOM 4699 C CA . TYR B 1 266 ? 17.453 15.977 -9.766 1 95.88 266 TYR B CA 1
ATOM 4700 C C . TYR B 1 266 ? 16.172 15.711 -9 1 95.88 266 TYR B C 1
ATOM 4702 O O . TYR B 1 266 ? 15.117 15.484 -9.609 1 95.88 266 TYR B O 1
ATOM 4710 N N . SER B 1 267 ? 16.234 15.859 -7.711 1 96.69 267 SER B N 1
ATOM 4711 C CA . SER B 1 267 ? 15.125 15.586 -6.812 1 96.69 267 SER B CA 1
ATOM 4712 C C . SER B 1 267 ? 13.961 16.531 -7.07 1 96.69 267 SER B C 1
ATOM 4714 O O . SER B 1 267 ? 14.156 17.641 -7.578 1 96.69 267 SER B O 1
ATOM 4716 N N . ARG B 1 268 ? 12.781 16.109 -6.867 1 98 268 ARG B N 1
ATOM 4717 C CA . ARG B 1 268 ? 11.492 16.781 -6.777 1 98 268 ARG B CA 1
ATOM 4718 C C . ARG B 1 268 ? 10.711 16.312 -5.559 1 98 268 ARG B C 1
ATOM 4720 O O . ARG B 1 268 ? 9.969 15.344 -5.633 1 98 268 ARG B O 1
ATOM 4727 N N . ASN B 1 269 ? 10.867 16.969 -4.449 1 97.5 269 ASN B N 1
ATOM 4728 C CA . ASN B 1 269 ? 10.336 16.438 -3.195 1 97.5 269 ASN B CA 1
ATOM 4729 C C . ASN B 1 269 ? 9.852 17.562 -2.275 1 97.5 269 ASN B C 1
ATOM 4731 O O . ASN B 1 269 ? 9.906 18.734 -2.637 1 97.5 269 ASN B O 1
ATOM 4735 N N . TYR B 1 270 ? 9.188 17.172 -1.198 1 97.88 270 TYR B N 1
ATOM 4736 C CA . TYR B 1 270 ? 8.609 18.109 -0.239 1 97.88 270 TYR B CA 1
ATOM 4737 C C . TYR B 1 270 ? 7.609 19.047 -0.915 1 97.88 270 TYR B C 1
ATOM 4739 O O . TYR B 1 270 ? 7.699 20.266 -0.787 1 97.88 270 TYR B O 1
ATOM 4747 N N . PRO B 1 271 ? 6.617 18.391 -1.462 1 98.25 271 PRO B N 1
ATOM 4748 C CA . PRO B 1 271 ? 5.652 19.203 -2.211 1 98.25 271 PRO B CA 1
ATOM 4749 C C . PRO B 1 271 ? 4.707 19.984 -1.302 1 98.25 271 PRO B C 1
ATOM 4751 O O . PRO B 1 271 ? 4.512 19.609 -0.143 1 98.25 271 PRO B O 1
ATOM 4754 N N . SER B 1 272 ? 4.184 21.016 -1.796 1 98.12 272 SER B N 1
ATOM 4755 C CA . SER B 1 272 ? 3.006 21.734 -1.34 1 98.12 272 SER B CA 1
ATOM 4756 C C . SER B 1 272 ? 2.119 22.141 -2.512 1 98.12 272 SER B C 1
ATOM 4758 O O . SER B 1 272 ? 2.607 22.359 -3.625 1 98.12 272 SER B O 1
ATOM 4760 N N . ALA B 1 273 ? 0.843 22.25 -2.209 1 98.44 273 ALA B N 1
ATOM 4761 C CA . ALA B 1 273 ? -0.049 22.484 -3.34 1 98.44 273 ALA B CA 1
ATOM 4762 C C . ALA B 1 273 ? -1.188 23.422 -2.951 1 98.44 273 ALA B C 1
ATOM 4764 O O . ALA B 1 273 ? -1.557 23.5 -1.777 1 98.44 273 ALA B O 1
ATOM 4765 N N . VAL B 1 274 ? -1.732 24.141 -3.957 1 97.94 274 VAL B N 1
ATOM 4766 C CA . VAL B 1 274 ? -2.943 24.953 -3.826 1 97.94 274 VAL B CA 1
ATOM 4767 C C . VAL B 1 274 ? -3.799 24.797 -5.082 1 97.94 274 VAL B C 1
ATOM 4769 O O . VAL B 1 274 ? -3.273 24.578 -6.18 1 97.94 274 VAL B O 1
ATOM 4772 N N . ILE B 1 275 ? -5.059 24.828 -4.855 1 98.38 275 ILE B N 1
ATOM 4773 C CA . ILE B 1 275 ? -5.992 24.812 -5.977 1 98.38 275 ILE B CA 1
ATOM 4774 C C . ILE B 1 275 ? -6.328 26.25 -6.375 1 98.38 275 ILE B C 1
ATOM 4776 O O . ILE B 1 275 ? -6.781 27.047 -5.543 1 98.38 275 ILE B O 1
ATOM 4780 N N . LYS B 1 276 ? -6.082 26.578 -7.535 1 97.75 276 LYS B N 1
ATOM 4781 C CA . LYS B 1 276 ? -6.445 27.859 -8.109 1 97.75 276 LYS B CA 1
ATOM 4782 C C . LYS B 1 276 ? -7.305 27.688 -9.359 1 97.75 276 LYS B C 1
ATOM 4784 O O . LYS B 1 276 ? -6.785 27.422 -10.445 1 97.75 276 LYS B O 1
ATOM 4789 N N . GLY B 1 277 ? -8.586 27.906 -9.164 1 97.5 277 GLY B N 1
ATOM 4790 C CA . GLY B 1 277 ? -9.5 27.609 -10.25 1 97.5 277 GLY B CA 1
ATOM 4791 C C . GLY B 1 277 ? -9.516 26.141 -10.633 1 97.5 277 GLY B C 1
ATOM 4792 O O . GLY B 1 277 ? -9.766 25.281 -9.797 1 97.5 277 GLY B O 1
ATOM 4793 N N . ASP B 1 278 ? -9.195 25.906 -11.953 1 98.38 278 ASP B N 1
ATOM 4794 C CA . ASP B 1 278 ? -9.234 24.547 -12.453 1 98.38 278 ASP B CA 1
ATOM 4795 C C . ASP B 1 278 ? -7.848 23.906 -12.445 1 98.38 278 ASP B C 1
ATOM 4797 O O . ASP B 1 278 ? -7.68 22.766 -12.875 1 98.38 278 ASP B O 1
ATOM 4801 N N . ASP B 1 279 ? -6.922 24.656 -11.922 1 98.81 279 ASP B N 1
ATOM 4802 C CA . ASP B 1 279 ? -5.543 24.172 -11.945 1 98.81 279 ASP B CA 1
ATOM 4803 C C . ASP B 1 279 ? -5.047 23.844 -10.547 1 98.81 279 ASP B C 1
ATOM 4805 O O . ASP B 1 279 ? -5.516 24.422 -9.562 1 98.81 279 ASP B O 1
ATOM 4809 N N . LEU B 1 280 ? -4.164 22.891 -10.484 1 98.88 280 LEU B N 1
ATOM 4810 C CA . LEU B 1 280 ? -3.432 22.562 -9.258 1 98.88 280 LEU B CA 1
ATOM 4811 C C . LEU B 1 280 ? -1.997 23.078 -9.336 1 98.88 280 LEU B C 1
ATOM 4813 O O . LEU B 1 280 ? -1.234 22.672 -10.219 1 98.88 280 LEU B O 1
ATOM 4817 N N . HIS B 1 281 ? -1.655 24 -8.469 1 98.81 281 HIS B N 1
ATOM 4818 C CA . HIS B 1 281 ? -0.307 24.547 -8.375 1 98.81 281 HIS B CA 1
ATOM 4819 C C . HIS B 1 281 ? 0.512 23.812 -7.312 1 98.81 281 HIS B C 1
ATOM 4821 O O . HIS B 1 281 ? 0.079 23.703 -6.164 1 98.81 281 HIS B O 1
ATOM 4827 N N . ILE B 1 282 ? 1.686 23.297 -7.762 1 98.75 282 ILE B N 1
ATOM 4828 C CA . ILE B 1 282 ? 2.541 22.516 -6.875 1 98.75 282 ILE B CA 1
ATOM 4829 C C . ILE B 1 282 ? 3.939 23.125 -6.832 1 98.75 282 ILE B C 1
ATOM 4831 O O . ILE B 1 282 ? 4.531 23.406 -7.879 1 98.75 282 ILE B O 1
ATOM 4835 N N . VAL B 1 283 ? 4.414 23.406 -5.645 1 98.19 283 VAL B N 1
ATOM 4836 C CA . VAL B 1 283 ? 5.82 23.766 -5.473 1 98.19 283 VAL B CA 1
ATOM 4837 C C . VAL B 1 283 ? 6.559 22.641 -4.758 1 98.19 283 VAL B C 1
ATOM 4839 O O . VAL B 1 283 ? 5.969 21.922 -3.947 1 98.19 283 VAL B O 1
ATOM 4842 N N . CYS B 1 284 ? 7.773 22.438 -5.141 1 97.56 284 CYS B N 1
ATOM 4843 C CA . CYS B 1 284 ? 8.547 21.391 -4.477 1 97.56 284 CYS B CA 1
ATOM 4844 C C . CYS B 1 284 ? 10.023 21.766 -4.395 1 97.56 284 CYS B C 1
ATOM 4846 O O . CYS B 1 284 ? 10.5 22.578 -5.195 1 97.56 284 CYS B O 1
ATOM 4848 N N . ARG B 1 285 ? 10.703 21.266 -3.395 1 97.44 285 ARG B N 1
ATOM 4849 C CA . ARG B 1 285 ? 12.164 21.328 -3.365 1 97.44 285 ARG B CA 1
ATOM 4850 C C . ARG B 1 285 ? 12.773 20.547 -4.523 1 97.44 285 ARG B C 1
ATOM 4852 O O . ARG B 1 285 ? 12.359 19.422 -4.805 1 97.44 285 ARG B O 1
ATOM 4859 N N . SER B 1 286 ? 13.672 21.219 -5.137 1 97.81 286 SER B N 1
ATOM 4860 C CA . SER B 1 286 ? 14.242 20.625 -6.34 1 97.81 286 SER B CA 1
ATOM 4861 C C . SER B 1 286 ? 15.758 20.781 -6.379 1 97.81 286 SER B C 1
ATOM 4863 O O . SER B 1 286 ? 16.312 21.641 -5.676 1 97.81 286 SER B O 1
ATOM 4865 N N . ALA B 1 287 ? 16.344 19.906 -7.137 1 96.62 287 ALA B N 1
ATOM 4866 C CA . ALA B 1 287 ? 17.797 19.938 -7.262 1 96.62 287 ALA B CA 1
ATOM 4867 C C . ALA B 1 287 ? 18.219 19.938 -8.727 1 96.62 287 ALA B C 1
ATOM 4869 O O . ALA B 1 287 ? 17.5 19.438 -9.586 1 96.62 287 ALA B O 1
ATOM 4870 N N . ASP B 1 288 ? 19.344 20.609 -9.016 1 94.56 288 ASP B N 1
ATOM 4871 C CA . ASP B 1 288 ? 20.078 20.5 -10.281 1 94.56 288 ASP B CA 1
ATOM 4872 C C . ASP B 1 288 ? 21.484 19.969 -10.055 1 94.56 288 ASP B C 1
ATOM 4874 O O . ASP B 1 288 ? 21.766 19.328 -9.039 1 94.56 288 ASP B O 1
ATOM 4878 N N . GLU B 1 289 ? 22.344 20.172 -11.016 1 93.31 289 GLU B N 1
ATOM 4879 C CA . GLU B 1 289 ? 23.688 19.594 -10.969 1 93.31 289 GLU B CA 1
ATOM 4880 C C . GLU B 1 289 ? 24.531 20.219 -9.867 1 93.31 289 GLU B C 1
ATOM 4882 O O . GLU B 1 289 ? 25.562 19.656 -9.484 1 93.31 289 GLU B O 1
ATOM 4887 N N . HIS B 1 290 ? 24.094 21.328 -9.312 1 95.12 290 HIS B N 1
ATOM 4888 C CA . HIS B 1 290 ? 24.906 22.031 -8.336 1 95.12 290 HIS B CA 1
ATOM 4889 C C . HIS B 1 290 ? 24.469 21.719 -6.91 1 95.12 290 HIS B C 1
ATOM 4891 O O . HIS B 1 290 ? 25.078 22.172 -5.949 1 95.12 290 HIS B O 1
ATOM 4897 N N . ALA B 1 291 ? 23.422 20.906 -6.824 1 94.31 291 ALA B N 1
ATOM 4898 C CA . ALA B 1 291 ? 22.938 20.547 -5.488 1 94.31 291 ALA B CA 1
ATOM 4899 C C . ALA B 1 291 ? 23.938 19.625 -4.777 1 94.31 291 ALA B C 1
ATOM 4901 O O . ALA B 1 291 ? 24.672 18.875 -5.426 1 94.31 291 ALA B O 1
ATOM 4902 N N . LEU B 1 292 ? 23.984 19.734 -3.441 1 92.25 292 LEU B N 1
ATOM 4903 C CA . LEU B 1 292 ? 24.844 18.844 -2.666 1 92.25 292 LEU B CA 1
ATOM 4904 C C . LEU B 1 292 ? 24.438 17.375 -2.881 1 92.25 292 LEU B C 1
ATOM 4906 O O . LEU B 1 292 ? 25.297 16.531 -3.16 1 92.25 292 LEU B O 1
ATOM 4910 N N . ASN B 1 293 ? 23.172 17.031 -2.721 1 91.88 293 ASN B N 1
ATOM 4911 C CA . ASN B 1 293 ? 22.547 15.734 -2.957 1 91.88 293 ASN B CA 1
ATOM 4912 C C . ASN B 1 293 ? 21.031 15.859 -3.061 1 91.88 293 ASN B C 1
ATOM 4914 O O . ASN B 1 293 ? 20.484 16.953 -2.941 1 91.88 293 ASN B O 1
ATOM 4918 N N . PRO B 1 294 ? 20.344 14.789 -3.285 1 93.25 294 PRO B N 1
ATOM 4919 C CA . PRO B 1 294 ? 18.906 14.898 -3.525 1 93.25 294 PRO B CA 1
ATOM 4920 C C . PRO B 1 294 ? 18.141 15.391 -2.299 1 93.25 294 PRO B C 1
ATOM 4922 O O . PRO B 1 294 ? 16.984 15.828 -2.418 1 93.25 294 PRO B O 1
ATOM 4925 N N . GLN B 1 295 ? 18.672 15.281 -1.086 1 92.25 295 GLN B N 1
ATOM 4926 C CA . GLN B 1 295 ? 18.031 15.742 0.146 1 92.25 295 GLN B CA 1
ATOM 4927 C C . GLN B 1 295 ? 18.281 17.234 0.376 1 92.25 295 GLN B C 1
ATOM 4929 O O . GLN B 1 295 ? 17.375 17.953 0.811 1 92.25 295 GLN B O 1
ATOM 4934 N N . TYR B 1 296 ? 19.484 17.594 0.128 1 92.69 296 TYR B N 1
ATOM 4935 C CA . TYR B 1 296 ? 19.875 19 0.307 1 92.69 296 TYR B CA 1
ATOM 4936 C C . TYR B 1 296 ? 19.922 19.719 -1.029 1 92.69 296 TYR B C 1
ATOM 4938 O O . TYR B 1 296 ? 20.984 19.859 -1.641 1 92.69 296 TYR B O 1
ATOM 4946 N N . ASN B 1 297 ? 18.734 20.219 -1.33 1 94.06 297 ASN B N 1
ATOM 4947 C CA . ASN B 1 297 ? 18.453 20.812 -2.635 1 94.06 297 ASN B CA 1
ATOM 4948 C C . ASN B 1 297 ? 18.875 22.266 -2.697 1 94.06 297 ASN B C 1
ATOM 4950 O O . ASN B 1 297 ? 19.375 22.812 -1.71 1 94.06 297 ASN B O 1
ATOM 4954 N N . ASN B 1 298 ? 18.797 22.859 -3.922 1 96 298 ASN B N 1
ATOM 4955 C CA . ASN B 1 298 ? 19.297 24.219 -4.102 1 96 298 ASN B CA 1
ATOM 4956 C C . ASN B 1 298 ? 18.281 25.109 -4.816 1 96 298 ASN B C 1
ATOM 4958 O O . ASN B 1 298 ? 18.594 26.25 -5.18 1 96 298 ASN B O 1
ATOM 4962 N N . MET B 1 299 ? 17.062 24.578 -5.02 1 96.69 299 MET B N 1
ATOM 4963 C CA . MET B 1 299 ? 16.062 25.422 -5.676 1 96.69 299 MET B CA 1
ATOM 4964 C C . MET B 1 299 ? 14.656 24.938 -5.34 1 96.69 299 MET B C 1
ATOM 4966 O O . MET B 1 299 ? 14.477 23.844 -4.801 1 96.69 299 MET B O 1
ATOM 4970 N N . ILE B 1 300 ? 13.703 25.734 -5.617 1 96.94 300 ILE B N 1
ATOM 4971 C CA . ILE B 1 300 ? 12.281 25.422 -5.578 1 96.94 300 ILE B CA 1
ATOM 4972 C C . ILE B 1 300 ? 11.688 25.547 -6.98 1 96.94 300 ILE B C 1
ATOM 4974 O O . ILE B 1 300 ? 11.969 26.516 -7.699 1 96.94 300 ILE B O 1
ATOM 4978 N N . THR B 1 301 ? 10.922 24.516 -7.43 1 97.81 301 THR B N 1
ATOM 4979 C CA . THR B 1 301 ? 10.25 24.562 -8.727 1 97.81 301 THR B CA 1
ATOM 4980 C C . THR B 1 301 ? 8.742 24.656 -8.547 1 97.81 301 THR B C 1
ATOM 4982 O O . THR B 1 301 ? 8.195 24.172 -7.551 1 97.81 301 THR B O 1
ATOM 4985 N N . HIS B 1 302 ? 8.148 25.375 -9.461 1 98.38 302 HIS B N 1
ATOM 4986 C CA . HIS B 1 302 ? 6.699 25.531 -9.523 1 98.38 302 HIS B CA 1
ATOM 4987 C C . HIS B 1 302 ? 6.117 24.766 -10.711 1 98.38 302 HIS B C 1
ATOM 4989 O O . HIS B 1 302 ? 6.523 24.984 -11.859 1 98.38 302 HIS B O 1
ATOM 4995 N N . HIS B 1 303 ? 5.211 23.844 -10.445 1 98.62 303 HIS B N 1
ATOM 4996 C CA . HIS B 1 303 ? 4.539 23.016 -11.453 1 98.62 303 HIS B CA 1
ATOM 4997 C C . HIS B 1 303 ? 3.035 23.297 -11.461 1 98.62 303 HIS B C 1
ATOM 4999 O O . HIS B 1 303 ? 2.434 23.5 -10.406 1 98.62 303 HIS B O 1
ATOM 5005 N N . ILE B 1 304 ? 2.479 23.328 -12.656 1 98.81 304 ILE B N 1
ATOM 5006 C CA . ILE B 1 304 ? 1.039 23.531 -12.797 1 98.81 304 ILE B CA 1
ATOM 5007 C C . ILE B 1 304 ? 0.425 22.312 -13.5 1 98.81 304 ILE B C 1
ATOM 5009 O O . ILE B 1 304 ? 0.833 21.953 -14.609 1 98.81 304 ILE B O 1
ATOM 5013 N N . VAL B 1 305 ? -0.475 21.625 -12.82 1 98.81 305 VAL B N 1
ATOM 5014 C CA . VAL B 1 305 ? -1.32 20.625 -13.461 1 98.81 305 VAL B CA 1
ATOM 5015 C C . VAL B 1 305 ? -2.625 21.266 -13.922 1 98.81 305 VAL B C 1
ATOM 5017 O O . VAL B 1 305 ? -3.549 21.453 -13.125 1 98.81 305 VAL B O 1
ATOM 5020 N N . SER B 1 306 ? -2.703 21.484 -15.188 1 98.69 306 SER B N 1
ATOM 5021 C CA . SER B 1 306 ? -3.857 22.188 -15.742 1 98.69 306 SER B CA 1
ATOM 5022 C C . SER B 1 306 ? -5.086 21.281 -15.773 1 98.69 306 SER B C 1
ATOM 5024 O O . SER B 1 306 ? -4.988 20.109 -16.141 1 98.69 306 SER B O 1
ATOM 5026 N N . ASN B 1 307 ? -6.262 21.828 -15.453 1 98.69 307 ASN B N 1
ATOM 5027 C CA . ASN B 1 307 ? -7.516 21.078 -15.445 1 98.69 307 ASN B CA 1
ATOM 5028 C C . ASN B 1 307 ? -7.371 19.734 -14.75 1 98.69 307 ASN B C 1
ATOM 5030 O O . ASN B 1 307 ? -7.754 18.703 -15.305 1 98.69 307 ASN B O 1
ATOM 5034 N N . PHE B 1 308 ? -6.809 19.781 -13.555 1 98.75 308 PHE B N 1
ATOM 5035 C CA . PHE B 1 308 ? -6.395 18.562 -12.867 1 98.75 308 PHE B CA 1
ATOM 5036 C C . PHE B 1 308 ? -7.594 17.656 -12.594 1 98.75 308 PHE B C 1
ATOM 5038 O O . PHE B 1 308 ? -7.453 16.438 -12.508 1 98.75 308 PHE B O 1
ATOM 5045 N N . ARG B 1 309 ? -8.773 18.234 -12.453 1 98.75 309 ARG B N 1
ATOM 5046 C CA . ARG B 1 309 ? -9.969 17.453 -12.156 1 98.75 309 ARG B CA 1
ATOM 5047 C C . ARG B 1 309 ? -10.312 16.516 -13.305 1 98.75 309 ARG B C 1
ATOM 5049 O O . ARG B 1 309 ? -11.016 15.516 -13.109 1 98.75 309 ARG B O 1
ATOM 5056 N N . GLN B 1 310 ? -9.82 16.781 -14.516 1 98.5 310 GLN B N 1
ATOM 5057 C CA . GLN B 1 310 ? -10.07 15.953 -15.688 1 98.5 310 GLN B CA 1
ATOM 5058 C C . GLN B 1 310 ? -9.289 14.648 -15.609 1 98.5 310 GLN B C 1
ATOM 5060 O O . GLN B 1 310 ? -9.547 13.711 -16.375 1 98.5 310 GLN B O 1
ATOM 5065 N N . LEU B 1 311 ? -8.43 14.578 -14.703 1 98.38 311 LEU B N 1
ATOM 5066 C CA . LEU B 1 311 ? -7.613 13.383 -14.555 1 98.38 311 LEU B CA 1
ATOM 5067 C C . LEU B 1 311 ? -8.367 12.305 -13.773 1 98.38 311 LEU B C 1
ATOM 5069 O O . LEU B 1 311 ? -7.906 11.164 -13.688 1 98.38 311 LEU B O 1
ATOM 5073 N N . ILE B 1 312 ? -9.477 12.664 -13.172 1 97.88 312 ILE B N 1
ATOM 5074 C CA . ILE B 1 312 ? -10.297 11.688 -12.461 1 97.88 312 ILE B CA 1
ATOM 5075 C C . ILE B 1 312 ? -10.93 10.719 -13.453 1 97.88 312 ILE B C 1
ATOM 5077 O O . ILE B 1 312 ? -11.477 11.141 -14.477 1 97.88 312 ILE B O 1
ATOM 5081 N N . TYR B 1 313 ? -10.898 9.461 -13.219 1 95.75 313 TYR B N 1
ATOM 5082 C CA . TYR B 1 313 ? -11.484 8.445 -14.094 1 95.75 313 TYR B CA 1
ATOM 5083 C C . TYR B 1 313 ? -12.25 7.406 -13.281 1 95.75 313 TYR B C 1
ATOM 5085 O O . TYR B 1 313 ? -12.023 7.246 -12.086 1 95.75 313 TYR B O 1
#

Radius of gyration: 25.24 Å; Cα contacts (8 Å, |Δi|>4): 1685; chains: 2; bounding box: 57×84×59 Å